Protein AF-A0A1G6K6M7-F1 (afdb_monomer_lite)

InterPro domains:
  IPR001753 Enoyl-CoA hydratase/isomerase-like domain [PF00378] (301-549)
  IPR014748 Enoyl-CoA hydratase, C-terminal [G3DSA:1.10.12.10] (493-550)
  IPR018376 Enoyl-CoA hydratase/isomerase, conserved site [PS00166] (391-411)
  IPR025870 Glyoxalase-like domain [PF13468] (7-121)
  IPR029045 ClpP/crotonase-like domain superfamily [SSF52096] (299-549)
  IPR029068 Glyoxalase/Bleomycin resistance protein/Dihydroxybiphenyl dioxygenase [G3DSA:3.10.180.10] (4-144)
  IPR029068 Glyoxalase/Bleomycin resistance protein/Dihydroxybiphenyl dioxygenase [SSF54593] (7-144)
  IPR037523 Vicinal oxygen chelate (VOC), core domain [PS51819] (6-145)

Organism: NCBI:txid530584

Secondary structure (DSSP, 8-state):
-----EEEEEEEE-S-HHHHHHHHHHHH--EEEEEEE-SS-EEEEEEEEEEETTEEEEEEEEEEE--SS--TTTTTT-HHHHHHHHH-SEEEEEEEE-S-HHHHHHHHHHTT---SEEE-S-TT-EEEEE---TTTSSEEEEEE-SS---HHHHHH-SS--GGG-TT-TT-SBS-TTHHHHTSPPPTT----EEEEEEEEES-HHHHHHHHHHTTPEEE---BTTB-EEEEEETTEEEEEEESSSEEEEEEEE-TTS--EEEE--SSPPPPS--TT---------PPPS--SEEEEP-SSTTEEEEEE--GGGTT-B-HHHHHHHHHHHHHHHH-TT--EEEEEEPPPTTS---SB--B-HHHHHHH----EETTTEETTTSSS--SS-EEEEE-SEEETHHHHHHHHSSEEEEETT-EEE-TTGGGT---TTTHHHHHHHHS-HHHHHHHHHH--EEEHHHHHHTTS-SEEE-TT-HHHHHHHHHHHHHTS-HHHHHHHHHHHHH--SS--HHHHHHHHHHHHHHHHSHHHHHHHHHHHHTS-------

Foldseek 3Di:
DDQFKFFAEWEKEAACQLVVQLVCCQAAVKAWQWWFADLQKTKTKIFFADQDPNDTFAAIYMYIYGDPDHDPVRPCPRPSNVCCVPPNIFTAETEMEGADPVQLVVLCVVLPFDWDDWDCPPQLKTWTWGCCDQFANHIYIYMYGPQDRDRSVRVPDPDDDNVPDSPCVRGPGGCPNVVVNPDDRDPPRFRKHWAAFEWETQDPVSVVSSVVSSVFDWDDDDDPPFDWIKTDTSRYIYIYTHDGHYTQFIFIDGPDDDGDAGDDRPPRDHDPGPPPPDPLDDDDDDPDPPPQKDWDDDPAWQEIEIERRDQVQLSAAFQVQLVVQLNVLSVLLPDLRHQEYEYAYDAHPVRAGAGYQYHSVVCCVVPVTRRADVPQGHSSQLNPHRLHAYEYLGGAEQEQNSLLNRLSHPAYEYEQNHKYAHLQVVVVGASPSCLLVRVVVQAPPVVSCCRRNVRDIDGLVVCCVSVSHVHYDHHPCSSVVRVVVSNVRSLAARLVNSLVVVLVVPDDPDDDPVSVVVSCVSCVCVCPDPQVVQVVVCVVVVHRGDHSND

pLDDT: mean 84.56, std 16.54, range [24.62, 98.88]

Sequence (550 aa):
MTERFEFDHLSIAVRRPLATARQLRAELGAEPLTGGILPQFRYLLMHVGDVSNGHVRGGRLELISTPEDPPEHTAASGFMHRFLAKHGERAHHLSFNVPDLRAARSALHEAGFHTIQEDLDFPGWQEVFLPPDQLHGMLIQIASTPAPIRTEALLGTRERDWSSLPNNRGATDPGWWEPLWNSPPPPHAETGYLGSIVVGTSDLARSDVLFTILRGVPEPVSFPGAVARKYVWPTGSIILVEGEPGVRGAVVTFPGTRTRAAWQIGDVPVADSPEDVTPHGASVPERPATPVFVRRADRVAGVAHVVIDRPEARNAINTEVARQLGAEFDRCDRDPAVRVIVLSGAPLPDGRGTFSAGLDLKAFAASGDIGEIPGRGFAGLAERPPVTPIIAAVEGFALAGGFEIALACDLIVAAADARFGLPEVTRGLVADGGSLLRLPERIPAAIAMELALTGTDVTAETLERLGIVNRVVPGGEAVEGAHELASAIARNAPLALTATKRILSRASRAVDGGAWAEQRAIAEPVWTSDDAREGASAFAERRDPEFRGE

Radius of gyration: 27.83 Å; chains: 1; bounding box: 78×60×76 Å

Structure (mmCIF, N/CA/C/O backbone):
data_AF-A0A1G6K6M7-F1
#
_entry.id   AF-A0A1G6K6M7-F1
#
loop_
_atom_site.group_PDB
_atom_site.id
_atom_site.type_symbol
_atom_site.label_atom_id
_atom_site.label_alt_id
_atom_site.label_comp_id
_atom_site.label_asym_id
_atom_site.label_entity_id
_atom_site.label_seq_id
_atom_site.pdbx_PDB_ins_code
_atom_site.Cartn_x
_atom_site.Cartn_y
_atom_site.Cartn_z
_atom_site.occupancy
_atom_site.B_iso_or_equiv
_atom_site.auth_seq_id
_atom_site.auth_comp_id
_atom_site.auth_asym_id
_atom_site.auth_atom_id
_atom_site.pdbx_PDB_model_num
ATOM 1 N N . MET A 1 1 ? 26.017 -0.423 -4.036 1.00 36.72 1 MET A N 1
ATOM 2 C CA . MET A 1 1 ? 25.950 -1.109 -5.345 1.00 36.72 1 MET A CA 1
ATOM 3 C C . MET A 1 1 ? 25.087 -2.325 -5.099 1.00 36.72 1 MET A C 1
ATOM 5 O O . MET A 1 1 ? 25.449 -3.111 -4.240 1.00 36.72 1 MET A O 1
ATOM 9 N N . THR A 1 2 ? 23.868 -2.350 -5.628 1.00 44.47 2 THR A N 1
ATOM 10 C CA . THR A 1 2 ? 22.799 -3.230 -5.136 1.00 44.47 2 THR A CA 1
ATOM 11 C C . THR A 1 2 ? 23.082 -4.695 -5.455 1.00 44.47 2 THR A C 1
ATOM 13 O O . THR A 1 2 ? 22.944 -5.140 -6.585 1.00 44.47 2 THR A O 1
ATOM 16 N N . GLU A 1 3 ? 23.467 -5.436 -4.418 1.00 58.03 3 GLU A N 1
ATOM 17 C CA . GLU A 1 3 ? 23.545 -6.897 -4.362 1.00 58.03 3 GLU A CA 1
ATOM 18 C C . GLU A 1 3 ? 22.128 -7.500 -4.410 1.00 58.03 3 GLU A C 1
ATOM 20 O O . GLU A 1 3 ? 21.593 -7.923 -3.385 1.00 58.03 3 GLU A O 1
ATOM 25 N N . ARG A 1 4 ? 21.436 -7.456 -5.555 1.00 76.00 4 ARG A N 1
ATOM 26 C CA . ARG A 1 4 ? 20.047 -7.944 -5.644 1.00 76.00 4 ARG A CA 1
ATOM 27 C C . ARG A 1 4 ? 19.805 -8.762 -6.907 1.00 76.00 4 ARG A C 1
ATOM 29 O O . ARG A 1 4 ? 20.400 -8.505 -7.944 1.00 76.00 4 ARG A O 1
ATOM 36 N N . PHE A 1 5 ? 18.951 -9.775 -6.770 1.00 90.44 5 PHE A N 1
ATOM 37 C CA . PHE A 1 5 ? 18.422 -10.552 -7.887 1.00 90.44 5 PHE A CA 1
ATOM 38 C C . PHE A 1 5 ? 17.332 -9.734 -8.574 1.00 90.44 5 PHE A C 1
ATOM 40 O O . PHE A 1 5 ? 16.448 -9.190 -7.910 1.00 90.44 5 PHE A O 1
ATOM 47 N N . GLU A 1 6 ? 17.376 -9.683 -9.894 1.00 90.38 6 GLU A N 1
ATOM 48 C CA . GLU A 1 6 ? 16.477 -8.885 -10.715 1.00 90.38 6 GLU A CA 1
ATOM 49 C C . GLU A 1 6 ? 15.907 -9.753 -11.831 1.00 90.38 6 GLU A C 1
ATOM 51 O O . GLU A 1 6 ? 16.641 -10.495 -12.483 1.00 90.38 6 GLU A O 1
ATOM 56 N N . PHE A 1 7 ? 14.603 -9.642 -12.082 1.00 93.00 7 PHE A N 1
ATOM 57 C CA . PHE A 1 7 ? 14.056 -10.062 -13.365 1.00 93.00 7 PHE A CA 1
ATOM 58 C C . PHE A 1 7 ? 14.417 -8.975 -14.372 1.00 93.00 7 PHE A C 1
ATOM 60 O O . PHE A 1 7 ? 13.941 -7.844 -14.262 1.00 93.00 7 PHE A O 1
ATOM 67 N N . ASP A 1 8 ? 15.327 -9.279 -15.293 1.00 91.12 8 ASP A N 1
ATOM 68 C CA . ASP A 1 8 ? 15.899 -8.262 -16.159 1.00 91.12 8 ASP A CA 1
ATOM 69 C C . ASP A 1 8 ? 14.922 -7.908 -17.285 1.00 91.12 8 ASP A C 1
ATOM 71 O O . ASP A 1 8 ? 14.452 -6.771 -17.360 1.00 91.12 8 ASP A O 1
ATOM 75 N N . HIS A 1 9 ? 14.560 -8.890 -18.114 1.00 93.12 9 HIS A N 1
ATOM 76 C CA . HIS A 1 9 ? 13.655 -8.703 -19.246 1.00 93.12 9 HIS A CA 1
ATOM 77 C C . HIS A 1 9 ? 13.076 -10.026 -19.772 1.00 93.12 9 HIS A C 1
ATOM 79 O O . HIS A 1 9 ? 13.569 -11.120 -19.485 1.00 93.12 9 HIS A O 1
ATOM 85 N N . LEU A 1 10 ? 12.035 -9.907 -20.601 1.00 94.69 10 LEU A N 1
ATOM 86 C CA . LEU A 1 10 ? 11.578 -10.960 -21.511 1.00 94.69 10 LEU A CA 1
ATOM 87 C C . LEU A 1 10 ? 12.126 -10.692 -22.917 1.00 94.69 10 LEU A C 1
ATOM 89 O O . LEU A 1 10 ? 11.848 -9.635 -23.485 1.00 94.69 10 LEU A O 1
ATOM 93 N N . SER A 1 11 ? 12.819 -11.662 -23.512 1.00 93.94 11 SER A N 1
ATOM 94 C CA . SER A 1 11 ? 13.272 -11.574 -24.903 1.00 93.94 11 SER A CA 1
ATOM 95 C C . SER A 1 11 ? 12.318 -12.269 -25.861 1.00 93.94 11 SER A C 1
ATOM 97 O O . SER A 1 11 ? 11.885 -13.404 -25.639 1.00 93.94 11 SER A O 1
ATOM 99 N N . ILE A 1 12 ? 12.040 -11.611 -26.979 1.00 92.88 12 ILE A N 1
ATOM 100 C CA . ILE A 1 12 ? 11.085 -12.017 -28.003 1.00 92.88 12 ILE A CA 1
ATOM 101 C C . ILE A 1 12 ? 11.814 -12.076 -29.341 1.00 92.88 12 ILE A C 1
ATOM 103 O O . ILE A 1 12 ? 12.360 -11.078 -29.814 1.00 92.88 12 ILE A O 1
ATOM 107 N N . ALA A 1 13 ? 11.814 -13.254 -29.960 1.00 91.44 13 ALA A N 1
ATOM 108 C CA . ALA A 1 13 ? 12.356 -13.430 -31.295 1.00 91.44 13 ALA A CA 1
ATOM 109 C C . ALA A 1 13 ? 11.385 -12.858 -32.331 1.00 91.44 13 ALA A C 1
ATOM 111 O O . ALA A 1 13 ? 10.225 -13.263 -32.383 1.00 91.44 13 ALA A O 1
ATOM 112 N N . VAL A 1 14 ? 11.871 -11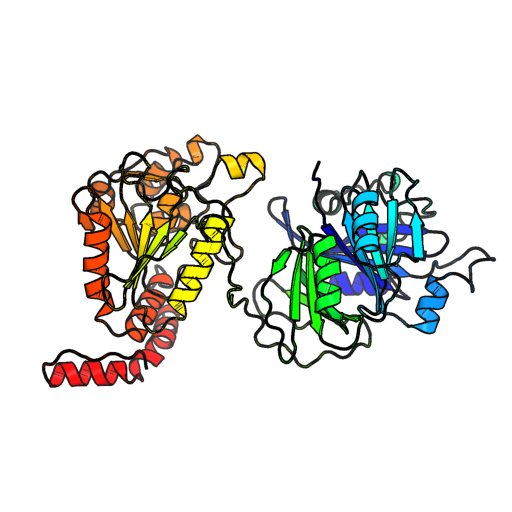.949 -33.172 1.00 90.75 14 VAL A N 1
ATOM 113 C CA . VAL A 1 14 ? 11.091 -11.258 -34.206 1.00 90.75 14 VAL A CA 1
ATOM 114 C C . VAL A 1 14 ? 11.863 -11.216 -35.523 1.00 90.75 14 VAL A C 1
ATOM 116 O O . VAL A 1 14 ? 13.092 -11.196 -35.539 1.00 90.75 14 VAL A O 1
ATOM 119 N N . ARG A 1 15 ? 11.171 -11.178 -36.663 1.00 85.94 15 ARG A N 1
ATOM 120 C CA . ARG A 1 15 ? 11.806 -11.033 -37.985 1.00 85.94 15 ARG A CA 1
ATOM 121 C C . ARG A 1 15 ? 12.081 -9.572 -38.317 1.00 85.94 15 ARG A C 1
ATOM 123 O O . ARG A 1 15 ? 13.042 -9.273 -39.020 1.00 85.94 15 ARG A O 1
ATOM 130 N N . ARG A 1 16 ? 11.224 -8.660 -37.846 1.00 84.94 16 ARG A N 1
ATOM 131 C CA . ARG A 1 16 ? 11.258 -7.228 -38.188 1.00 84.94 16 ARG A CA 1
ATOM 132 C C . ARG A 1 16 ? 11.335 -6.354 -36.932 1.00 84.94 16 ARG A C 1
ATOM 134 O O . ARG A 1 16 ? 10.368 -5.662 -36.617 1.00 84.94 16 ARG A O 1
ATOM 141 N N . PRO A 1 17 ? 12.482 -6.317 -36.235 1.00 88.44 17 PRO A N 1
ATOM 142 C CA . PRO A 1 17 ? 12.569 -5.696 -34.917 1.00 88.44 17 PRO A CA 1
ATOM 143 C C . PRO A 1 17 ? 12.239 -4.196 -34.912 1.00 88.44 17 PRO A C 1
ATOM 145 O O . PRO A 1 17 ? 11.557 -3.753 -34.001 1.00 88.44 17 PRO A O 1
ATOM 148 N N . LEU A 1 18 ? 12.607 -3.408 -35.937 1.00 88.19 18 LEU A N 1
ATOM 149 C CA . LEU A 1 18 ? 12.207 -1.987 -35.992 1.00 88.19 18 LEU A CA 1
ATOM 150 C C . LEU A 1 18 ? 10.705 -1.794 -36.208 1.00 88.19 18 LEU A C 1
ATOM 152 O O . LEU A 1 18 ? 10.143 -0.810 -35.735 1.00 88.19 18 LEU A O 1
ATOM 156 N N . ALA A 1 19 ? 10.057 -2.686 -36.961 1.00 85.06 19 ALA A N 1
ATOM 157 C CA . ALA A 1 19 ? 8.617 -2.602 -37.178 1.00 85.06 19 ALA A CA 1
ATOM 158 C C . ALA A 1 19 ? 7.871 -2.937 -35.882 1.00 85.06 19 ALA A C 1
ATOM 160 O O . ALA A 1 19 ? 7.029 -2.151 -35.454 1.00 85.06 19 ALA A O 1
ATOM 161 N N . THR A 1 20 ? 8.259 -4.030 -35.216 1.00 88.00 20 THR A N 1
ATOM 162 C CA . THR A 1 20 ? 7.724 -4.412 -33.903 1.00 88.00 20 THR A CA 1
ATOM 163 C C . THR A 1 20 ? 7.984 -3.332 -32.857 1.00 88.00 20 THR A C 1
ATOM 165 O O . THR A 1 20 ? 7.081 -2.970 -32.113 1.00 88.00 20 THR A O 1
ATOM 168 N N . ALA A 1 21 ? 9.183 -2.747 -32.835 1.00 89.19 21 ALA A N 1
ATOM 169 C CA . ALA A 1 21 ? 9.503 -1.665 -31.917 1.00 89.19 21 ALA A CA 1
ATOM 170 C C . ALA A 1 21 ? 8.581 -0.461 -32.133 1.00 89.19 21 ALA A C 1
ATOM 172 O O . ALA A 1 21 ? 7.978 0.011 -31.179 1.00 89.19 21 ALA A O 1
ATOM 173 N N . ARG A 1 22 ? 8.391 0.003 -33.378 1.00 86.94 22 ARG A N 1
ATOM 174 C CA . ARG A 1 22 ? 7.451 1.101 -33.685 1.00 86.94 22 ARG A CA 1
ATOM 175 C C . ARG A 1 22 ? 6.024 0.793 -33.233 1.00 86.94 22 ARG A C 1
ATOM 177 O O . ARG A 1 22 ? 5.359 1.694 -32.732 1.00 86.94 22 ARG A O 1
ATOM 184 N N . GLN A 1 23 ? 5.580 -0.452 -33.388 1.00 84.88 23 GLN A N 1
ATOM 185 C CA . GLN A 1 23 ? 4.277 -0.893 -32.898 1.00 84.88 23 GLN A CA 1
ATOM 186 C C . GLN A 1 23 ? 4.195 -0.798 -31.368 1.00 84.88 23 GLN A C 1
ATOM 188 O O . GLN A 1 23 ? 3.272 -0.176 -30.858 1.00 84.88 23 GLN A O 1
ATOM 193 N N . LEU A 1 24 ? 5.199 -1.299 -30.642 1.00 86.44 24 LEU A N 1
ATOM 194 C CA . LEU A 1 24 ? 5.278 -1.186 -29.180 1.00 86.44 24 LEU A CA 1
ATOM 195 C C . LEU A 1 24 ? 5.276 0.273 -28.698 1.00 86.44 24 LEU A C 1
ATOM 197 O O . LEU A 1 24 ? 4.625 0.593 -27.706 1.00 86.44 24 LEU A O 1
ATOM 201 N N . ARG A 1 25 ? 5.958 1.180 -29.412 1.00 86.88 25 ARG A N 1
ATOM 202 C CA . ARG A 1 25 ? 5.910 2.623 -29.111 1.00 86.88 25 ARG A CA 1
ATOM 203 C C . ARG A 1 25 ? 4.509 3.197 -29.300 1.00 86.88 25 ARG A C 1
ATOM 205 O O . ARG A 1 25 ? 4.076 4.024 -28.508 1.00 86.88 25 ARG A O 1
ATOM 212 N N . ALA A 1 26 ? 3.814 2.775 -30.353 1.00 81.31 26 ALA A N 1
ATOM 213 C CA . ALA A 1 26 ? 2.483 3.271 -30.678 1.00 81.31 26 ALA A CA 1
ATOM 214 C C . ALA A 1 26 ? 1.392 2.738 -29.746 1.00 81.31 26 ALA A C 1
ATOM 216 O O . ALA A 1 26 ? 0.485 3.483 -29.389 1.00 81.31 26 ALA A O 1
ATOM 217 N N . GLU A 1 27 ? 1.476 1.464 -29.368 1.00 80.88 27 GLU A N 1
ATOM 218 C CA . GLU A 1 27 ? 0.454 0.790 -28.567 1.00 80.88 27 GLU A CA 1
ATOM 219 C C . GLU A 1 27 ? 0.664 0.973 -27.066 1.00 80.88 27 GLU A C 1
ATOM 221 O O . GLU A 1 27 ? -0.316 1.095 -26.335 1.00 80.88 27 GLU A O 1
ATOM 226 N N . LEU A 1 28 ? 1.920 0.953 -26.607 1.00 83.25 28 LEU A N 1
ATOM 227 C CA . LEU A 1 28 ? 2.258 0.878 -25.183 1.00 83.25 28 LEU A CA 1
ATOM 228 C C . LEU A 1 28 ? 3.116 2.055 -24.696 1.00 83.25 28 LEU A C 1
ATOM 230 O O . LEU A 1 28 ? 3.489 2.083 -23.527 1.00 83.25 28 LEU A O 1
ATOM 234 N N . GLY A 1 29 ? 3.493 2.991 -25.571 1.00 84.94 29 GLY A N 1
ATOM 235 C CA . GLY A 1 29 ? 4.428 4.062 -25.213 1.00 84.94 29 GLY A CA 1
ATOM 236 C C . GLY A 1 29 ? 5.834 3.551 -24.879 1.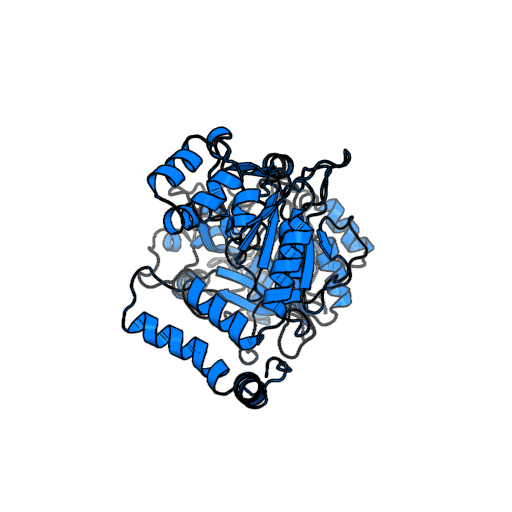00 84.94 29 GLY A C 1
ATOM 237 O O . GLY A 1 29 ? 6.521 4.146 -24.056 1.00 84.94 29 GLY A O 1
ATOM 238 N N . ALA A 1 30 ? 6.254 2.428 -25.474 1.00 88.75 30 ALA A N 1
ATOM 239 C CA . ALA A 1 30 ? 7.571 1.853 -25.227 1.00 88.75 30 ALA A CA 1
ATOM 240 C C . ALA A 1 30 ? 8.714 2.802 -25.641 1.00 88.75 30 ALA A C 1
ATOM 242 O O . ALA A 1 30 ? 8.622 3.499 -26.650 1.00 88.75 30 ALA A O 1
ATOM 243 N N . GLU A 1 31 ? 9.839 2.758 -24.932 1.00 89.88 31 GLU A N 1
ATOM 244 C CA . GLU A 1 31 ? 11.022 3.574 -25.221 1.00 89.88 31 GLU A CA 1
ATOM 245 C C . GLU A 1 31 ? 12.283 2.699 -25.333 1.00 89.88 31 GLU A C 1
ATOM 247 O O . GLU A 1 31 ? 12.508 1.824 -24.492 1.00 89.88 31 GLU A O 1
ATOM 252 N N . PRO A 1 32 ? 13.119 2.864 -26.375 1.00 90.56 32 PRO A N 1
ATOM 253 C CA . PRO A 1 32 ? 14.297 2.024 -26.555 1.00 90.56 32 PRO A CA 1
ATOM 254 C C . PRO A 1 32 ? 15.399 2.386 -25.547 1.00 90.56 32 PRO A C 1
ATOM 256 O O . PRO A 1 32 ? 15.650 3.557 -25.269 1.00 90.56 32 PRO A O 1
ATOM 259 N N . LEU A 1 33 ? 16.111 1.387 -25.022 1.00 88.88 33 LEU A N 1
ATOM 260 C CA . LEU A 1 33 ? 17.173 1.536 -24.014 1.00 88.88 33 LEU A CA 1
ATOM 261 C C . LEU A 1 33 ? 18.571 1.284 -24.587 1.00 88.88 33 LEU A C 1
ATOM 263 O O . LEU A 1 33 ? 19.480 2.095 -24.421 1.00 88.88 33 LEU A O 1
ATOM 267 N N . THR A 1 34 ? 18.761 0.156 -25.258 1.00 88.88 34 THR A N 1
ATOM 268 C CA . THR A 1 34 ? 20.054 -0.242 -25.823 1.00 88.88 34 THR A CA 1
ATOM 269 C C . THR A 1 34 ? 19.839 -1.303 -26.887 1.00 88.88 34 THR A C 1
ATOM 271 O O . THR A 1 34 ? 18.826 -1.994 -26.874 1.00 88.88 34 THR A O 1
ATOM 274 N N . GLY A 1 35 ? 20.795 -1.477 -27.784 1.00 89.31 35 GLY A N 1
ATOM 275 C CA . GLY A 1 35 ? 20.763 -2.538 -28.774 1.00 89.31 35 GLY A CA 1
ATOM 276 C C . GLY A 1 35 ? 22.111 -2.693 -29.451 1.00 89.31 35 GLY A C 1
ATOM 277 O O . GLY A 1 35 ? 22.989 -1.847 -29.304 1.00 89.31 35 GLY A O 1
ATOM 278 N N . GLY A 1 36 ? 22.260 -3.765 -30.216 1.00 88.31 36 GLY A N 1
ATOM 279 C CA . GLY A 1 36 ? 23.466 -3.986 -31.001 1.00 88.31 36 GLY A CA 1
ATOM 280 C C . GLY A 1 36 ? 23.352 -5.150 -31.971 1.00 88.31 36 GLY A C 1
ATOM 281 O O . GLY A 1 36 ? 22.471 -6.001 -31.835 1.00 88.31 36 GLY A O 1
ATOM 282 N N . ILE A 1 37 ? 24.242 -5.174 -32.963 1.00 87.50 37 ILE A N 1
ATOM 283 C CA . ILE A 1 37 ? 24.395 -6.285 -33.910 1.00 87.50 37 ILE A CA 1
ATOM 284 C C . ILE A 1 37 ? 25.582 -7.154 -33.500 1.00 87.50 37 ILE A C 1
ATOM 286 O O . ILE A 1 37 ? 26.738 -6.753 -33.645 1.00 87.50 37 ILE A O 1
ATOM 290 N N . LEU A 1 38 ? 25.299 -8.366 -33.034 1.00 82.56 38 LEU A N 1
ATOM 291 C CA . LEU A 1 38 ? 26.282 -9.407 -32.747 1.00 82.56 38 LEU A CA 1
ATOM 292 C C . LEU A 1 38 ? 26.406 -10.374 -33.938 1.00 82.56 38 LEU A C 1
ATOM 294 O O . LEU A 1 38 ? 25.502 -10.452 -34.773 1.00 82.56 38 LEU A O 1
ATOM 298 N N . PRO A 1 39 ? 27.485 -11.180 -34.017 1.00 77.44 39 PRO A N 1
ATOM 299 C CA . PRO A 1 39 ? 27.697 -12.089 -35.148 1.00 77.44 39 PRO A CA 1
ATOM 300 C C . PRO A 1 39 ? 26.554 -13.084 -35.411 1.00 77.44 39 PRO A C 1
ATOM 302 O O . PRO A 1 39 ? 26.394 -13.549 -36.538 1.00 77.44 39 PRO A O 1
ATOM 305 N N . GLN A 1 40 ? 25.779 -13.444 -34.379 1.00 77.62 40 GLN A N 1
ATOM 306 C CA . GLN A 1 40 ? 24.722 -14.461 -34.475 1.00 77.62 40 GLN A CA 1
ATOM 307 C C . GLN A 1 40 ? 23.294 -13.902 -34.388 1.00 77.62 40 GLN A C 1
ATOM 309 O O . GLN A 1 40 ? 22.350 -14.591 -34.781 1.00 77.62 40 GLN A O 1
ATOM 314 N N . PHE A 1 41 ? 23.121 -12.686 -33.873 1.00 87.19 41 PHE A N 1
ATOM 315 C CA . PHE A 1 41 ? 21.825 -12.037 -33.680 1.00 87.19 41 PHE A CA 1
ATOM 316 C C . PHE A 1 41 ? 22.008 -10.532 -33.509 1.00 87.19 41 PHE A C 1
ATOM 318 O O . PHE A 1 41 ? 23.079 -10.069 -33.139 1.00 87.19 41 PHE A O 1
ATOM 325 N N . ARG A 1 42 ? 20.947 -9.763 -33.720 1.00 89.25 42 ARG A N 1
ATOM 326 C CA . ARG A 1 42 ? 20.865 -8.386 -33.225 1.00 89.25 42 ARG A CA 1
ATOM 327 C C . ARG A 1 42 ? 19.757 -8.278 -32.197 1.00 89.25 42 ARG A C 1
ATOM 329 O O . ARG A 1 42 ? 18.765 -9.004 -32.300 1.00 89.25 42 ARG A O 1
ATOM 336 N N . TYR A 1 43 ? 19.925 -7.374 -31.246 1.00 91.62 43 TYR A N 1
ATOM 337 C CA . TYR A 1 43 ? 18.976 -7.164 -30.163 1.00 91.62 43 TYR A CA 1
ATOM 338 C C . TYR A 1 43 ? 18.645 -5.678 -29.988 1.00 91.62 43 TYR A C 1
ATOM 340 O O . TYR A 1 43 ? 19.459 -4.809 -30.318 1.00 91.62 43 TYR A O 1
ATOM 348 N N . LEU A 1 44 ? 17.439 -5.398 -29.497 1.00 92.62 44 LEU A N 1
ATOM 349 C CA . LEU A 1 44 ? 16.967 -4.078 -29.083 1.00 92.62 44 LEU A CA 1
ATOM 350 C C . LEU A 1 44 ? 16.157 -4.227 -27.798 1.00 92.62 44 LEU A C 1
ATOM 352 O O . LEU A 1 44 ? 15.048 -4.756 -27.814 1.00 92.62 44 LEU A O 1
ATOM 356 N N . LEU A 1 45 ? 16.703 -3.736 -26.696 1.00 93.00 45 LEU A N 1
ATOM 357 C CA . LEU A 1 45 ? 16.031 -3.660 -25.412 1.00 93.00 45 LEU A CA 1
ATOM 358 C C . LEU A 1 45 ? 15.183 -2.391 -25.340 1.00 93.00 45 LEU A C 1
ATOM 360 O O . LEU A 1 45 ? 15.659 -1.293 -25.635 1.00 93.00 45 LEU A O 1
ATOM 364 N N . MET A 1 46 ? 13.940 -2.541 -24.911 1.00 92.44 46 MET A N 1
ATOM 365 C CA . MET A 1 46 ? 12.963 -1.473 -24.748 1.00 92.44 46 MET A CA 1
ATOM 366 C C . MET A 1 46 ? 12.358 -1.517 -23.348 1.00 92.44 46 MET A C 1
ATOM 368 O O . MET A 1 46 ? 12.234 -2.583 -22.747 1.00 92.44 46 MET A O 1
ATOM 372 N N . HIS A 1 47 ? 11.956 -0.359 -22.844 1.00 92.00 47 HIS A N 1
ATOM 373 C CA . HIS A 1 47 ? 11.187 -0.211 -21.619 1.00 92.00 47 HIS A CA 1
ATOM 374 C C . HIS A 1 47 ? 9.727 0.098 -21.945 1.00 92.00 47 HIS A C 1
ATOM 376 O O . HIS A 1 47 ? 9.460 0.892 -22.842 1.00 92.00 47 HIS A O 1
ATOM 382 N N . VAL A 1 48 ? 8.796 -0.510 -21.215 1.00 90.06 48 VAL A N 1
ATOM 383 C CA . VAL A 1 48 ? 7.360 -0.212 -21.279 1.00 90.06 48 VAL A CA 1
ATOM 384 C C . VAL A 1 48 ? 6.917 0.227 -19.889 1.00 90.06 48 VAL A C 1
ATOM 386 O O . VAL A 1 48 ? 6.807 -0.608 -18.983 1.00 90.06 48 VAL A O 1
ATOM 389 N N . GLY A 1 49 ? 6.711 1.530 -19.726 1.00 87.56 49 GLY A N 1
ATOM 390 C CA . GLY A 1 49 ? 6.429 2.153 -18.441 1.00 87.56 49 GLY A CA 1
ATOM 391 C C . GLY A 1 49 ? 6.942 3.590 -18.362 1.00 87.56 49 GLY A C 1
ATOM 392 O O . GLY A 1 49 ? 7.190 4.219 -19.392 1.00 87.56 49 GLY A O 1
ATOM 393 N N . ASP A 1 50 ? 7.093 4.110 -17.144 1.00 79.06 50 ASP A N 1
ATOM 394 C CA . ASP A 1 50 ? 7.533 5.484 -16.899 1.00 79.06 50 ASP A CA 1
ATOM 395 C C . ASP A 1 50 ? 8.687 5.588 -15.896 1.00 79.06 50 ASP A C 1
ATOM 397 O O . ASP A 1 50 ? 9.033 4.646 -15.179 1.00 79.06 50 ASP A O 1
ATOM 401 N N . VAL A 1 51 ? 9.288 6.779 -15.865 1.00 69.38 51 VAL A N 1
ATOM 402 C CA . VAL A 1 51 ? 10.199 7.203 -14.802 1.00 69.38 51 VAL A CA 1
ATOM 403 C C . VAL A 1 51 ? 9.531 8.352 -14.067 1.00 69.38 51 VAL A C 1
ATOM 405 O O . VAL A 1 51 ? 9.468 9.472 -14.576 1.00 69.38 51 VAL A O 1
ATOM 408 N N . SER A 1 52 ? 9.034 8.084 -12.867 1.00 61.34 52 SER A N 1
ATOM 409 C CA . SER A 1 52 ? 8.366 9.068 -12.016 1.00 61.34 52 SER A CA 1
ATOM 410 C C . SER A 1 52 ? 9.120 9.199 -10.693 1.00 61.34 52 SER A C 1
ATOM 412 O O . SER A 1 52 ? 9.453 8.211 -10.045 1.00 61.34 52 SER A O 1
ATOM 414 N N . ASN A 1 53 ? 9.461 10.433 -10.302 1.00 54.38 53 ASN A N 1
ATOM 415 C CA . ASN A 1 53 ? 10.181 10.735 -9.054 1.00 54.38 53 ASN A CA 1
ATOM 416 C C . ASN A 1 53 ? 11.456 9.888 -8.836 1.00 54.38 53 ASN A C 1
ATOM 418 O O . ASN A 1 53 ? 11.733 9.435 -7.727 1.00 54.38 53 ASN A O 1
ATOM 422 N N . GLY A 1 54 ? 12.220 9.637 -9.906 1.00 54.66 54 GLY A N 1
ATOM 423 C CA . GLY A 1 54 ? 13.461 8.854 -9.852 1.00 54.66 54 GLY A CA 1
ATOM 424 C C . GLY A 1 54 ? 13.279 7.335 -9.744 1.00 54.66 54 GLY A C 1
ATOM 425 O O . GLY A 1 54 ? 14.278 6.641 -9.586 1.00 54.66 54 GLY A O 1
ATOM 426 N N . HIS A 1 55 ? 12.049 6.824 -9.849 1.00 63.31 55 HIS A N 1
ATOM 427 C CA . HIS A 1 55 ? 11.740 5.394 -9.842 1.00 63.31 55 HIS A CA 1
ATOM 428 C C . HIS A 1 55 ? 11.249 4.946 -11.220 1.00 63.31 55 HIS A C 1
ATOM 430 O O . HIS A 1 55 ? 10.331 5.551 -11.778 1.00 63.31 55 HIS A O 1
ATOM 436 N N . VAL A 1 56 ? 11.829 3.872 -11.755 1.00 74.44 56 VAL A N 1
ATOM 437 C CA . VAL A 1 56 ? 11.306 3.194 -12.948 1.00 74.44 56 VAL A CA 1
ATOM 438 C C . VAL A 1 56 ? 10.124 2.309 -12.570 1.00 74.44 56 VAL A C 1
ATOM 440 O O . VAL A 1 56 ? 10.246 1.407 -11.741 1.00 74.44 56 VAL A O 1
ATOM 443 N N . ARG A 1 57 ? 8.978 2.541 -13.210 1.00 80.12 57 ARG A N 1
ATOM 444 C CA . ARG A 1 57 ? 7.796 1.676 -13.139 1.00 80.12 57 ARG A CA 1
ATOM 445 C C . ARG A 1 57 ? 7.570 1.021 -14.487 1.00 80.12 57 ARG A C 1
ATOM 447 O O . ARG A 1 57 ? 7.588 1.702 -15.499 1.00 80.12 57 ARG A O 1
ATOM 454 N N . GLY A 1 58 ? 7.280 -0.277 -14.495 1.00 86.12 58 GLY A N 1
ATOM 455 C CA . GLY A 1 58 ? 7.043 -1.052 -15.713 1.00 86.12 58 GLY A CA 1
ATOM 456 C C . GLY A 1 58 ? 8.047 -2.188 -15.859 1.00 86.12 58 GLY A C 1
ATOM 457 O O . GLY A 1 58 ? 8.562 -2.698 -14.867 1.00 86.12 58 GLY A O 1
ATOM 458 N N . GLY A 1 59 ? 8.347 -2.572 -17.097 1.00 89.44 59 GLY A N 1
ATOM 459 C CA . GLY A 1 59 ? 9.232 -3.701 -17.378 1.00 89.44 59 GLY A CA 1
ATOM 460 C C . GLY A 1 59 ? 10.021 -3.530 -18.669 1.00 89.44 59 GLY A C 1
ATOM 461 O O . GLY A 1 59 ? 9.858 -2.547 -19.396 1.00 89.44 59 GLY A O 1
ATOM 462 N N . ARG A 1 60 ? 10.909 -4.485 -18.948 1.00 92.62 60 ARG A N 1
ATOM 463 C CA . ARG A 1 60 ? 11.759 -4.476 -20.142 1.00 92.62 60 ARG A CA 1
ATOM 464 C C . ARG A 1 60 ? 11.421 -5.634 -21.075 1.00 92.62 60 ARG A C 1
ATOM 466 O O . ARG A 1 60 ? 11.217 -6.767 -20.636 1.00 92.62 60 ARG A O 1
ATOM 473 N N . LEU A 1 61 ? 11.398 -5.329 -22.368 1.00 93.44 61 LEU A N 1
ATOM 474 C CA . LEU A 1 61 ? 11.262 -6.290 -23.459 1.00 93.44 61 LEU A CA 1
ATOM 475 C C . LEU A 1 61 ? 12.501 -6.204 -24.341 1.00 93.44 61 LEU A C 1
ATOM 477 O O . LEU A 1 61 ? 12.901 -5.112 -24.736 1.00 93.44 61 LEU A O 1
ATOM 481 N N . GLU A 1 62 ? 13.089 -7.340 -24.685 1.00 94.38 62 GLU A N 1
ATOM 482 C CA . GLU A 1 62 ? 14.174 -7.409 -25.659 1.00 94.38 62 GLU A CA 1
ATOM 483 C C . GLU A 1 62 ? 13.655 -7.989 -26.973 1.00 94.38 62 GLU A C 1
ATOM 485 O O . GLU A 1 62 ? 13.096 -9.079 -27.016 1.00 94.38 62 GLU A O 1
ATOM 490 N N . LEU A 1 63 ? 13.849 -7.273 -28.074 1.00 94.25 63 LEU A N 1
ATOM 491 C CA . LEU A 1 63 ? 13.581 -7.779 -29.412 1.00 94.25 63 LEU A CA 1
ATOM 492 C C . LEU A 1 63 ? 14.860 -8.390 -29.963 1.00 94.25 63 LEU A C 1
ATOM 494 O O . LEU A 1 63 ? 15.817 -7.661 -30.210 1.00 94.25 63 LEU A O 1
ATOM 498 N N . ILE A 1 64 ? 14.869 -9.699 -30.201 1.00 92.81 64 ILE A N 1
ATOM 499 C CA . ILE A 1 64 ? 16.008 -10.416 -30.780 1.00 92.81 64 ILE A CA 1
ATOM 500 C C . ILE A 1 64 ? 15.677 -10.878 -32.202 1.00 92.81 64 ILE A C 1
ATOM 502 O O . ILE A 1 64 ? 14.571 -11.329 -32.487 1.00 92.81 64 ILE A O 1
ATOM 506 N N . SER A 1 65 ? 16.610 -10.736 -33.139 1.00 90.88 65 SER A N 1
ATOM 507 C CA . SER A 1 65 ? 16.384 -11.100 -34.544 1.00 90.88 65 SER A CA 1
ATOM 508 C C . SER A 1 65 ? 17.669 -11.534 -35.239 1.00 90.88 65 SER A C 1
ATOM 510 O O . SER A 1 65 ? 18.770 -11.374 -34.708 1.00 90.88 65 SER A O 1
ATOM 512 N N . THR A 1 66 ? 17.546 -12.080 -36.447 1.00 87.81 66 THR A N 1
ATOM 513 C CA . THR A 1 66 ? 18.706 -12.307 -37.315 1.00 87.81 66 THR A CA 1
ATOM 514 C C . THR A 1 66 ? 19.327 -10.977 -37.763 1.00 87.81 66 THR A C 1
ATOM 516 O O . THR A 1 66 ? 18.580 -10.029 -38.028 1.00 87.81 66 THR A O 1
ATOM 519 N N . PRO A 1 67 ? 20.663 -10.892 -37.903 1.00 80.94 67 PRO A N 1
ATOM 520 C CA . PRO A 1 67 ? 21.311 -9.769 -38.585 1.00 80.94 67 PRO A CA 1
ATOM 521 C C . PRO A 1 67 ? 20.827 -9.657 -40.044 1.00 80.94 67 PRO A C 1
ATOM 523 O O . PRO A 1 67 ? 20.418 -10.665 -40.621 1.00 80.94 67 PRO A O 1
ATOM 526 N N . GLU A 1 68 ? 20.855 -8.456 -40.633 1.00 67.00 68 GLU A N 1
ATOM 527 C CA . GLU A 1 68 ? 20.453 -8.235 -42.040 1.00 67.00 68 GLU A CA 1
ATOM 528 C C . GLU A 1 68 ? 21.470 -8.816 -43.033 1.00 67.00 68 GLU A C 1
ATOM 530 O O . GLU A 1 68 ? 21.060 -9.505 -43.963 1.00 67.00 68 GLU A O 1
ATOM 535 N N . ASP A 1 69 ? 22.769 -8.650 -42.751 1.00 61.38 69 ASP A N 1
ATOM 536 C CA . ASP A 1 69 ? 23.894 -9.198 -43.522 1.00 61.38 69 ASP A CA 1
ATOM 537 C C . ASP A 1 69 ? 24.793 -10.073 -42.624 1.00 61.38 69 ASP A C 1
ATOM 539 O O . ASP A 1 69 ? 25.854 -9.644 -42.160 1.00 61.38 69 ASP A O 1
ATOM 543 N N . PRO A 1 70 ? 24.371 -11.302 -42.284 1.00 57.03 70 PRO A N 1
ATOM 544 C CA . PRO A 1 70 ? 25.224 -12.230 -41.550 1.00 57.03 70 PRO A CA 1
ATOM 545 C C . PRO A 1 70 ? 26.482 -12.565 -42.383 1.00 57.03 70 PRO A C 1
ATOM 547 O O . PRO A 1 70 ? 26.355 -12.768 -43.592 1.00 57.03 70 PRO A O 1
ATOM 550 N N . PRO A 1 71 ? 27.687 -12.663 -41.777 1.00 56.06 71 PRO A N 1
ATOM 551 C CA . PRO A 1 71 ? 28.893 -13.138 -42.463 1.00 56.06 71 PRO A CA 1
ATOM 552 C C . PRO A 1 71 ? 28.612 -14.381 -43.327 1.00 56.06 71 PRO A C 1
ATOM 554 O O . PRO A 1 71 ? 27.829 -15.236 -42.917 1.00 56.06 71 PRO A O 1
ATOM 557 N N . GLU A 1 72 ? 29.256 -14.535 -44.492 1.00 51.59 72 GLU A N 1
ATOM 558 C CA . GLU A 1 72 ? 28.939 -15.601 -45.475 1.00 51.59 72 GLU A CA 1
ATOM 559 C C . GLU A 1 72 ? 28.891 -17.032 -44.886 1.00 51.59 72 GLU A C 1
ATOM 561 O O . GLU A 1 72 ? 28.236 -17.914 -45.438 1.00 51.59 72 GLU A O 1
ATOM 566 N N . HIS A 1 73 ? 29.542 -17.286 -43.745 1.00 51.22 73 HIS A N 1
ATOM 567 C CA . HIS A 1 73 ? 29.531 -18.579 -43.047 1.00 51.22 73 HIS A CA 1
ATOM 568 C C . HIS A 1 73 ? 28.439 -18.741 -41.965 1.00 51.22 73 HIS A C 1
ATOM 570 O O . HIS A 1 73 ? 28.278 -19.840 -41.429 1.00 51.22 73 HIS A O 1
ATOM 576 N N . THR A 1 74 ? 27.659 -17.699 -41.653 1.00 52.16 74 THR A N 1
ATOM 577 C CA . THR A 1 74 ? 26.591 -17.700 -40.629 1.00 52.16 74 THR A CA 1
ATOM 578 C C . THR A 1 74 ? 25.179 -17.464 -41.187 1.00 52.16 74 THR A C 1
ATOM 580 O O . THR A 1 74 ? 24.198 -17.664 -40.465 1.00 52.16 74 THR A O 1
ATOM 583 N N . ALA A 1 75 ? 25.042 -17.128 -42.476 1.00 51.38 75 ALA A N 1
ATOM 584 C CA . ALA A 1 75 ? 23.789 -16.670 -43.089 1.00 51.38 75 ALA A CA 1
ATOM 585 C C . ALA A 1 75 ? 22.605 -17.655 -43.065 1.00 51.38 75 ALA A C 1
ATOM 587 O O . ALA A 1 75 ? 21.457 -17.233 -42.939 1.00 51.38 75 ALA A O 1
ATOM 588 N N . ALA A 1 76 ? 22.875 -18.962 -43.112 1.00 50.22 76 ALA A N 1
ATOM 589 C CA . ALA A 1 76 ? 21.862 -20.023 -43.015 1.00 50.22 76 ALA A CA 1
ATOM 590 C C . ALA A 1 76 ? 22.037 -20.919 -41.767 1.00 50.22 76 ALA A C 1
ATOM 592 O O . ALA A 1 76 ? 21.292 -21.877 -41.561 1.00 50.22 76 ALA A O 1
ATOM 593 N N . SER A 1 77 ? 23.034 -20.624 -40.924 1.00 54.75 77 SER A N 1
ATOM 594 C CA . SER A 1 77 ? 23.500 -21.482 -39.825 1.00 54.75 77 SER A CA 1
ATOM 595 C C . SER A 1 77 ? 23.541 -20.778 -38.457 1.00 54.75 77 SER A C 1
ATOM 597 O O . SER A 1 77 ? 23.931 -21.395 -37.465 1.00 54.75 77 SER A O 1
ATOM 599 N N . GLY A 1 78 ? 23.113 -19.518 -38.351 1.00 69.81 78 GLY A N 1
ATOM 600 C CA . GLY A 1 78 ? 22.941 -18.841 -37.062 1.00 69.81 78 GLY A CA 1
ATOM 601 C C . GLY A 1 78 ? 21.811 -19.464 -36.234 1.00 69.81 78 GLY A C 1
ATOM 602 O O . GLY A 1 78 ? 20.770 -19.848 -36.779 1.00 69.81 78 GLY A O 1
ATOM 603 N N . PHE A 1 79 ? 21.987 -19.576 -34.912 1.00 82.69 79 PHE A N 1
ATOM 604 C CA . PHE A 1 79 ? 20.957 -20.178 -34.054 1.00 82.69 79 PHE A CA 1
ATOM 605 C C . PHE A 1 79 ? 19.633 -19.411 -34.132 1.00 82.69 79 PHE A C 1
ATOM 607 O O . PHE A 1 79 ? 18.586 -20.044 -34.215 1.00 82.69 79 PHE A O 1
ATOM 614 N N . MET A 1 80 ? 19.682 -18.076 -34.195 1.00 87.81 80 MET A N 1
ATOM 615 C CA . MET A 1 80 ? 18.490 -17.233 -34.268 1.00 87.81 80 MET A CA 1
ATOM 616 C C . MET A 1 80 ? 17.732 -17.423 -35.587 1.00 87.81 80 MET A C 1
ATOM 618 O O . MET A 1 80 ? 16.506 -17.496 -35.593 1.00 87.81 80 MET A O 1
ATOM 622 N N . HIS A 1 81 ? 18.448 -17.606 -36.702 1.00 84.25 81 HIS A N 1
ATOM 623 C CA . HIS A 1 81 ? 17.826 -17.939 -37.985 1.00 84.25 81 HIS A CA 1
ATOM 624 C C . HIS A 1 81 ? 17.089 -19.280 -37.906 1.00 84.25 81 HIS A C 1
ATOM 626 O O . HIS A 1 81 ? 15.913 -19.365 -38.257 1.00 84.25 81 HIS A O 1
ATOM 632 N N . ARG A 1 82 ? 17.752 -20.320 -37.379 1.00 85.00 82 ARG A N 1
ATOM 633 C CA . ARG A 1 82 ? 17.120 -21.633 -37.170 1.00 85.00 82 ARG A CA 1
ATOM 634 C C . ARG A 1 82 ? 15.939 -21.558 -36.208 1.00 85.00 82 ARG A C 1
ATOM 636 O O . ARG A 1 82 ? 14.941 -22.235 -36.438 1.00 85.00 82 ARG A O 1
ATOM 643 N N . PHE A 1 83 ? 16.047 -20.754 -35.153 1.00 88.06 83 PHE A N 1
ATOM 644 C CA . PHE A 1 83 ? 14.975 -20.549 -34.188 1.00 88.06 83 PHE A CA 1
ATOM 645 C C . PHE A 1 83 ? 13.746 -19.948 -34.872 1.00 88.06 83 PHE A C 1
ATOM 647 O O . PHE A 1 83 ? 12.690 -20.569 -34.849 1.00 88.06 83 PHE A O 1
ATOM 654 N N . LEU A 1 84 ? 13.893 -18.811 -35.561 1.00 86.50 84 LEU A N 1
ATOM 655 C CA . LEU A 1 84 ? 12.794 -18.146 -36.271 1.00 86.50 84 LEU A CA 1
ATOM 656 C C . LEU A 1 84 ? 12.207 -19.012 -37.396 1.00 86.50 84 LEU A C 1
ATOM 658 O O . LEU A 1 84 ? 11.001 -18.973 -37.640 1.00 86.50 84 LEU A O 1
ATOM 662 N N . ALA A 1 85 ? 13.036 -19.806 -38.079 1.00 85.38 85 ALA A N 1
ATOM 663 C CA . ALA A 1 85 ? 12.580 -20.739 -39.107 1.00 85.38 85 ALA A CA 1
ATOM 664 C C . ALA A 1 85 ? 11.758 -21.898 -38.521 1.00 85.38 85 ALA A C 1
ATOM 666 O O . ALA A 1 85 ? 10.749 -22.285 -39.103 1.00 85.38 85 ALA A O 1
ATOM 667 N N . LYS A 1 86 ? 12.179 -22.444 -37.375 1.00 87.38 86 LYS A N 1
ATOM 668 C CA . LYS A 1 86 ? 11.535 -23.598 -36.735 1.00 87.38 86 LYS A CA 1
ATOM 669 C C . LYS A 1 86 ? 10.319 -23.216 -35.894 1.00 87.38 86 LYS A C 1
ATOM 671 O O . LYS A 1 86 ? 9.352 -23.968 -35.851 1.00 87.38 86 LYS A O 1
ATOM 676 N N . HIS A 1 87 ? 10.395 -22.096 -35.187 1.00 84.38 87 HIS A N 1
ATOM 677 C CA . HIS A 1 87 ? 9.455 -21.735 -34.129 1.00 84.38 87 HIS A CA 1
ATOM 678 C C . HIS A 1 87 ? 8.645 -20.468 -34.416 1.00 84.38 87 HIS A C 1
ATOM 680 O O . HIS A 1 87 ? 7.721 -20.179 -33.660 1.00 84.38 87 HIS A O 1
ATOM 686 N N . GLY A 1 88 ? 8.963 -19.733 -35.486 1.00 87.56 88 GLY A N 1
ATOM 687 C CA . GLY A 1 88 ? 8.327 -18.450 -35.775 1.00 87.56 88 GLY A CA 1
ATOM 688 C C . GLY A 1 88 ? 8.739 -17.346 -34.799 1.00 87.56 88 GLY A C 1
ATOM 689 O O . GLY A 1 88 ? 9.752 -17.456 -34.107 1.00 87.56 88 GLY A O 1
ATOM 690 N N . GLU A 1 89 ? 7.962 -16.263 -34.785 1.00 87.44 89 GLU A N 1
ATOM 691 C CA . GLU A 1 89 ? 8.132 -15.159 -33.836 1.00 87.44 89 GLU A CA 1
ATOM 692 C C . GLU A 1 89 ? 7.451 -15.516 -32.511 1.00 87.44 89 GLU A C 1
ATOM 694 O O . GLU A 1 89 ? 6.258 -15.809 -32.489 1.00 87.44 89 GLU A O 1
ATOM 699 N N . ARG A 1 90 ? 8.212 -15.548 -31.413 1.00 86.44 90 ARG A N 1
ATOM 700 C CA . ARG A 1 90 ? 7.717 -15.922 -30.076 1.00 86.44 90 ARG A CA 1
ATOM 701 C C . ARG A 1 90 ? 8.706 -15.523 -28.985 1.00 86.44 90 ARG A C 1
ATOM 703 O O . ARG A 1 90 ? 9.859 -15.199 -29.271 1.00 86.44 90 ARG A O 1
ATOM 710 N N . ALA A 1 91 ? 8.282 -15.634 -27.727 1.00 90.00 91 ALA A N 1
ATOM 711 C CA . ALA A 1 91 ? 9.184 -15.568 -26.580 1.00 90.00 91 ALA A CA 1
ATOM 712 C C . ALA A 1 91 ? 10.358 -16.553 -26.734 1.00 90.00 91 ALA A C 1
ATOM 714 O O . ALA A 1 91 ? 10.158 -17.736 -27.031 1.00 90.00 91 ALA A O 1
ATOM 715 N N . HIS A 1 92 ? 11.573 -16.042 -26.541 1.00 90.94 92 HIS A N 1
ATOM 716 C CA . HIS A 1 92 ? 12.823 -16.785 -26.663 1.00 90.94 92 HIS A CA 1
ATOM 717 C C . HIS A 1 92 ? 13.376 -17.175 -25.294 1.00 90.94 92 HIS A C 1
ATOM 719 O O . HIS A 1 92 ? 13.697 -18.344 -25.069 1.00 90.94 92 HIS A O 1
ATOM 725 N N . HIS A 1 93 ? 13.508 -16.197 -24.393 1.00 93.62 93 HIS A N 1
ATOM 726 C CA . HIS A 1 93 ? 14.056 -16.425 -23.064 1.00 93.62 93 HIS A CA 1
ATOM 727 C C . HIS A 1 93 ? 13.594 -15.389 -22.040 1.00 93.62 93 HIS A C 1
ATOM 729 O O . HIS A 1 93 ? 13.233 -14.271 -22.400 1.00 93.62 93 HIS A O 1
ATOM 735 N N . LEU A 1 94 ? 13.620 -15.780 -20.768 1.00 95.31 94 LEU A N 1
ATOM 736 C CA . LEU A 1 94 ? 13.545 -14.870 -19.624 1.00 95.31 94 LEU A CA 1
ATOM 737 C C . LEU A 1 94 ? 14.959 -14.637 -19.106 1.00 95.31 94 LEU A C 1
ATOM 739 O O . LEU A 1 94 ? 15.717 -15.600 -18.991 1.00 95.31 94 LEU A O 1
ATOM 743 N N . SER A 1 95 ? 15.298 -13.395 -18.781 1.00 94.38 95 SER A N 1
ATOM 744 C CA . SER A 1 95 ? 16.618 -13.044 -18.267 1.00 94.38 95 SER A CA 1
ATOM 745 C C . SER A 1 95 ? 16.542 -12.573 -16.822 1.00 94.38 95 SER A C 1
ATOM 747 O O . SER A 1 95 ? 15.664 -11.787 -16.462 1.00 94.38 95 SER A O 1
ATOM 749 N N . PHE A 1 96 ? 17.464 -13.056 -15.994 1.00 94.56 96 PHE A N 1
ATOM 750 C CA . PHE A 1 96 ? 17.623 -12.661 -14.599 1.00 94.56 96 PHE A CA 1
ATOM 751 C C . PHE A 1 96 ? 19.038 -12.163 -14.364 1.00 94.56 96 PHE A C 1
ATOM 753 O O . PHE A 1 96 ? 19.988 -12.840 -14.743 1.00 94.56 96 PHE A O 1
ATOM 760 N N . ASN A 1 97 ? 19.188 -11.025 -13.696 1.00 91.94 97 ASN A N 1
ATOM 761 C CA . ASN A 1 97 ? 20.492 -10.537 -13.269 1.00 91.94 97 ASN A CA 1
ATOM 762 C C . ASN A 1 97 ? 20.717 -10.904 -11.800 1.00 91.94 97 ASN A C 1
ATOM 764 O O . ASN A 1 97 ? 19.833 -10.710 -10.962 1.00 91.94 97 ASN A O 1
ATOM 768 N N . VAL A 1 98 ? 21.880 -11.470 -11.487 1.00 92.44 98 VAL A N 1
ATOM 769 C CA . VAL A 1 98 ? 22.216 -11.962 -10.149 1.00 92.44 98 VAL A CA 1
ATOM 770 C C . VAL A 1 98 ? 23.566 -11.410 -9.689 1.00 92.44 98 VAL A C 1
ATOM 772 O O . VAL A 1 98 ? 24.485 -11.251 -10.496 1.00 92.44 98 VAL A O 1
ATOM 775 N N . PRO A 1 99 ? 23.734 -11.137 -8.384 1.00 89.25 99 PRO A N 1
ATOM 776 C CA . PRO A 1 99 ? 24.976 -10.568 -7.863 1.00 89.25 99 PRO A CA 1
ATOM 777 C C . PRO A 1 99 ? 26.142 -11.564 -7.895 1.00 89.25 99 PRO A C 1
ATOM 779 O O . PRO A 1 99 ? 27.287 -11.160 -8.071 1.00 89.25 99 PRO A O 1
ATOM 782 N N . ASP A 1 100 ? 25.854 -12.860 -7.746 1.00 90.25 100 ASP A N 1
ATOM 783 C CA . ASP A 1 100 ? 26.841 -13.937 -7.815 1.00 90.25 100 ASP A CA 1
ATOM 784 C C . ASP A 1 100 ? 26.310 -15.079 -8.690 1.00 90.25 100 ASP A C 1
ATOM 786 O O . ASP A 1 100 ? 25.510 -15.919 -8.261 1.00 90.25 100 ASP A O 1
ATOM 790 N N . LEU A 1 101 ? 26.771 -15.102 -9.943 1.00 92.06 101 LEU A N 1
ATOM 791 C CA . LEU A 1 101 ? 26.373 -16.115 -10.915 1.00 92.06 101 LEU A CA 1
ATOM 792 C C . LEU A 1 101 ? 26.847 -17.516 -10.528 1.00 92.06 101 LEU A C 1
ATOM 794 O O . LEU A 1 101 ? 26.149 -18.499 -10.781 1.00 92.06 101 LEU A O 1
ATOM 798 N N . ARG A 1 102 ? 28.028 -17.626 -9.912 1.00 92.19 102 ARG A N 1
ATOM 799 C CA . ARG A 1 102 ? 28.612 -18.923 -9.556 1.00 92.19 102 ARG A CA 1
ATOM 800 C C . ARG A 1 102 ? 27.823 -19.552 -8.414 1.00 92.19 102 ARG A C 1
ATOM 802 O O . ARG A 1 102 ? 27.519 -20.740 -8.488 1.00 92.19 102 ARG A O 1
ATOM 809 N N . ALA A 1 103 ? 27.427 -18.761 -7.418 1.00 91.94 103 ALA A N 1
ATOM 810 C CA . ALA A 1 103 ? 26.554 -19.218 -6.341 1.00 91.94 103 ALA A CA 1
ATOM 811 C C . ALA A 1 103 ? 25.161 -19.619 -6.856 1.00 91.94 103 ALA A C 1
ATOM 813 O O . ALA A 1 103 ? 24.675 -20.699 -6.518 1.00 91.94 103 ALA A O 1
ATOM 814 N N . ALA A 1 104 ? 24.540 -18.797 -7.713 1.00 92.38 104 ALA A N 1
ATOM 815 C CA . ALA A 1 104 ? 23.230 -19.104 -8.292 1.00 92.38 104 ALA A CA 1
ATOM 816 C C . ALA A 1 104 ? 23.259 -20.401 -9.119 1.00 92.38 104 ALA A C 1
ATOM 818 O O . ALA A 1 104 ? 22.407 -21.272 -8.949 1.00 92.38 104 ALA A O 1
ATOM 819 N N . ARG A 1 105 ? 24.287 -20.572 -9.958 1.00 93.88 105 ARG A N 1
ATOM 820 C CA . ARG A 1 105 ? 24.519 -21.794 -10.737 1.00 93.88 105 ARG A CA 1
ATOM 821 C C . ARG A 1 105 ? 24.665 -23.028 -9.845 1.00 93.88 105 ARG A C 1
ATOM 823 O O . ARG A 1 105 ? 24.029 -24.040 -10.123 1.00 93.88 105 ARG A O 1
ATOM 830 N N . SER A 1 106 ? 25.470 -22.952 -8.784 1.00 94.00 106 SER A N 1
ATOM 831 C CA . SER A 1 106 ? 25.643 -24.074 -7.853 1.00 94.00 106 SER A CA 1
ATOM 832 C C . SER A 1 106 ? 24.317 -24.478 -7.204 1.00 94.00 106 SER A C 1
ATOM 834 O O . SER A 1 106 ? 23.977 -25.657 -7.214 1.00 94.00 106 SER A O 1
ATOM 836 N N . ALA A 1 107 ? 23.520 -23.511 -6.737 1.00 93.31 107 ALA A N 1
ATOM 837 C CA . ALA A 1 107 ? 22.203 -23.784 -6.156 1.00 93.31 107 ALA A CA 1
ATOM 838 C C . ALA A 1 107 ? 21.237 -24.442 -7.161 1.00 93.31 107 ALA A C 1
ATOM 840 O O . ALA A 1 107 ? 20.471 -25.336 -6.802 1.00 93.31 107 ALA A O 1
ATOM 841 N N . LEU A 1 108 ? 21.291 -24.042 -8.436 1.00 93.81 108 LEU A N 1
ATOM 842 C CA . LEU A 1 108 ? 20.498 -24.662 -9.502 1.00 93.81 108 LEU A CA 1
ATOM 843 C C . LEU A 1 108 ? 20.906 -26.109 -9.751 1.00 93.81 108 LEU A C 1
ATOM 845 O O . LEU A 1 108 ? 20.037 -26.974 -9.857 1.00 93.81 108 LEU A O 1
ATOM 849 N N . HIS A 1 109 ? 22.209 -26.382 -9.808 1.00 94.00 109 HIS A N 1
ATOM 850 C CA . HIS A 1 109 ? 22.729 -27.739 -9.978 1.00 94.00 109 HIS A CA 1
ATOM 851 C C . HIS A 1 109 ? 22.364 -28.634 -8.791 1.00 94.00 109 HIS A C 1
ATOM 853 O O . HIS A 1 109 ? 21.903 -29.754 -9.003 1.00 94.00 109 HIS A O 1
ATOM 859 N N . GLU A 1 110 ? 22.486 -28.136 -7.558 1.00 94.94 110 GLU A N 1
ATOM 860 C CA . GLU A 1 110 ? 22.070 -28.848 -6.339 1.00 94.94 110 GLU A CA 1
ATOM 861 C C . GLU A 1 110 ? 20.572 -29.170 -6.339 1.00 94.94 110 GLU A C 1
ATOM 863 O O . GLU A 1 110 ? 20.160 -30.257 -5.935 1.00 94.94 110 GLU A O 1
ATOM 868 N N . ALA A 1 111 ? 19.753 -28.258 -6.862 1.00 91.94 111 ALA A N 1
ATOM 869 C CA . ALA A 1 111 ? 18.328 -28.482 -7.047 1.00 91.94 111 ALA A CA 1
ATOM 870 C C . ALA A 1 111 ? 17.999 -29.376 -8.256 1.00 91.94 111 ALA A C 1
ATOM 872 O O . ALA A 1 111 ? 16.829 -29.698 -8.468 1.00 91.94 111 ALA A O 1
ATOM 873 N N . GLY A 1 112 ? 18.983 -29.806 -9.049 1.00 92.81 112 GLY A N 1
ATOM 874 C CA . GLY A 1 112 ? 18.814 -30.703 -10.196 1.00 92.81 112 GLY A CA 1
ATOM 875 C C . GLY A 1 112 ? 18.417 -30.009 -11.503 1.00 92.81 112 GLY A C 1
ATOM 876 O O . GLY A 1 112 ? 17.823 -30.641 -12.373 1.00 92.81 112 GLY A O 1
ATOM 877 N N . PHE A 1 113 ? 18.663 -28.707 -11.638 1.00 92.25 113 PHE A N 1
ATOM 878 C CA . PHE A 1 113 ? 18.586 -28.013 -12.923 1.00 92.25 113 PHE A CA 1
ATOM 879 C C . PHE A 1 113 ? 19.932 -28.119 -13.643 1.00 92.25 113 PHE A C 1
ATOM 881 O O . PHE A 1 113 ? 20.988 -27.986 -13.029 1.00 92.25 113 PHE A O 1
ATOM 888 N N . HIS A 1 114 ? 19.900 -28.350 -14.954 1.00 89.81 114 HIS A N 1
ATOM 889 C CA . HIS A 1 114 ? 21.101 -28.453 -15.782 1.00 89.81 114 HIS A CA 1
ATOM 890 C C . HIS A 1 114 ? 21.242 -27.225 -16.677 1.00 89.81 114 HIS A C 1
ATOM 892 O O . HIS A 1 114 ? 20.250 -26.686 -17.159 1.00 89.81 114 HIS A O 1
ATOM 898 N N . THR A 1 115 ? 22.477 -26.807 -16.927 1.00 90.50 115 THR A N 1
ATOM 899 C CA . THR A 1 115 ? 22.835 -25.683 -17.800 1.00 90.50 115 THR A CA 1
ATOM 900 C C . THR A 1 115 ? 23.402 -26.207 -19.125 1.00 90.50 115 THR A C 1
ATOM 902 O O . THR A 1 115 ? 24.044 -27.256 -19.149 1.00 90.50 115 THR A O 1
ATOM 905 N N . ILE A 1 116 ? 23.148 -25.515 -20.243 1.00 84.94 116 ILE A N 1
ATOM 906 C CA . ILE A 1 116 ? 23.581 -25.958 -21.592 1.00 84.94 116 ILE A CA 1
ATOM 907 C C . ILE A 1 116 ? 24.583 -25.022 -22.282 1.00 84.94 116 ILE A C 1
ATOM 909 O O . ILE A 1 116 ? 25.205 -25.415 -23.267 1.00 84.94 116 ILE A O 1
ATOM 913 N N . GLN A 1 117 ? 24.754 -23.802 -21.769 1.00 81.50 117 GLN A N 1
ATOM 914 C CA . GLN A 1 117 ? 25.708 -22.806 -22.257 1.00 81.50 117 GLN A CA 1
ATOM 915 C C . GLN A 1 117 ? 26.122 -21.918 -21.081 1.00 81.50 117 GLN A C 1
ATOM 917 O O . GLN A 1 117 ? 25.255 -21.436 -20.352 1.00 81.50 117 GLN A O 1
ATOM 922 N N . GLU A 1 118 ? 27.428 -21.739 -20.882 1.00 88.00 118 GLU A N 1
ATOM 923 C CA . GLU A 1 118 ? 28.000 -20.983 -19.765 1.00 88.00 118 GLU A CA 1
ATOM 924 C C . GLU A 1 118 ? 29.169 -20.129 -20.258 1.00 88.00 118 GLU A C 1
ATOM 926 O O . GLU A 1 118 ? 30.057 -20.629 -20.948 1.00 88.00 118 GLU A O 1
ATOM 931 N N . ASP A 1 119 ? 29.188 -18.862 -19.864 1.00 85.25 119 ASP A N 1
ATOM 932 C CA . ASP A 1 119 ? 30.343 -17.979 -19.974 1.00 85.25 119 ASP A CA 1
ATOM 933 C C . ASP A 1 119 ? 30.544 -17.287 -18.624 1.00 85.25 119 ASP A C 1
ATOM 935 O O . ASP A 1 119 ? 29.820 -16.364 -18.259 1.00 85.25 119 ASP A O 1
ATOM 939 N N . LEU A 1 120 ? 31.499 -17.792 -17.841 1.00 86.19 120 LEU A N 1
ATOM 940 C CA . LEU A 1 120 ? 31.771 -17.328 -16.476 1.00 86.19 120 LEU A CA 1
ATOM 941 C C . LEU A 1 120 ? 33.040 -16.474 -16.381 1.00 86.19 120 LEU A C 1
ATOM 943 O O . LEU A 1 120 ? 33.394 -16.019 -15.288 1.00 86.19 120 LEU A O 1
ATOM 947 N N . ASP A 1 121 ? 33.748 -16.310 -17.496 1.00 82.94 121 ASP A N 1
ATOM 948 C CA . ASP A 1 121 ? 35.123 -15.816 -17.507 1.00 82.94 121 ASP A CA 1
ATOM 949 C C . ASP A 1 121 ? 35.238 -14.427 -18.142 1.00 82.94 121 ASP A C 1
ATOM 951 O O . ASP A 1 121 ? 36.281 -13.785 -18.018 1.00 82.94 121 ASP A O 1
ATOM 955 N N . PHE A 1 122 ? 34.168 -13.916 -18.761 1.00 78.75 122 PHE A N 1
ATOM 956 C CA . PHE A 1 122 ? 34.111 -12.538 -19.234 1.00 78.75 122 PHE A CA 1
ATOM 957 C C . PHE A 1 122 ? 33.698 -11.569 -18.102 1.00 78.75 122 PHE A C 1
ATOM 959 O O . PHE A 1 122 ? 32.543 -11.575 -17.680 1.00 78.75 122 PHE A O 1
ATOM 966 N N . PRO A 1 123 ? 34.592 -10.687 -17.600 1.00 70.56 123 PRO A N 1
ATOM 967 C CA . PRO A 1 123 ? 34.308 -9.890 -16.398 1.00 70.56 123 PRO A CA 1
ATOM 968 C C . PRO A 1 123 ? 33.198 -8.843 -16.564 1.00 70.56 123 PRO A C 1
ATOM 970 O O . PRO A 1 123 ? 32.620 -8.409 -15.572 1.00 70.56 123 PRO A O 1
ATOM 973 N N . GLY A 1 124 ? 32.921 -8.405 -17.797 1.00 72.50 124 GLY A N 1
ATOM 974 C CA . GLY A 1 124 ? 31.887 -7.402 -18.079 1.00 72.50 124 GLY A CA 1
ATOM 975 C C . GLY A 1 124 ? 30.468 -7.971 -18.153 1.00 72.50 124 GLY A C 1
ATOM 976 O O . GLY A 1 124 ? 29.510 -7.234 -17.932 1.00 72.50 124 GLY A O 1
ATOM 977 N N . TRP A 1 125 ? 30.333 -9.265 -18.448 1.00 81.50 125 TRP A N 1
ATOM 978 C CA . TRP A 1 125 ? 29.053 -9.952 -18.602 1.00 81.50 125 TRP A CA 1
ATOM 979 C C . TRP A 1 125 ? 29.260 -11.461 -18.506 1.00 81.50 125 TRP A C 1
ATOM 981 O O . TRP A 1 125 ? 29.842 -12.075 -19.399 1.00 81.50 125 TRP A O 1
ATOM 991 N N . GLN A 1 126 ? 28.780 -12.054 -17.426 1.00 89.19 126 GLN A N 1
ATOM 992 C CA . GLN A 1 126 ? 28.780 -13.496 -17.242 1.00 89.19 126 GLN A CA 1
ATOM 993 C C . GLN A 1 126 ? 27.361 -14.014 -17.424 1.00 89.19 126 GLN A C 1
ATOM 995 O O . GLN A 1 126 ? 26.412 -13.337 -17.034 1.00 89.19 126 GLN A O 1
ATOM 1000 N N . GLU A 1 127 ? 27.200 -15.214 -17.969 1.00 91.25 127 GLU A N 1
ATOM 1001 C CA . GLU A 1 127 ? 25.878 -15.797 -18.183 1.00 91.25 127 GLU A CA 1
ATOM 1002 C C . GLU A 1 127 ? 25.876 -17.323 -18.156 1.00 91.25 127 GLU A C 1
ATOM 1004 O O . GLU A 1 127 ? 26.840 -17.985 -18.541 1.00 91.25 127 GLU A O 1
ATOM 1009 N N . VAL A 1 128 ? 24.752 -17.887 -17.725 1.00 94.44 128 VAL A N 1
ATOM 1010 C CA . VAL A 1 128 ? 24.414 -19.296 -17.917 1.00 94.44 128 VAL A CA 1
ATOM 1011 C C . VAL A 1 128 ? 22.987 -19.423 -18.427 1.00 94.44 128 VAL A C 1
ATOM 1013 O O . VAL A 1 128 ? 22.118 -18.616 -18.093 1.00 94.44 128 VAL A O 1
ATOM 1016 N N . PHE A 1 129 ? 22.734 -20.469 -19.208 1.00 92.56 129 PHE A N 1
ATOM 1017 C CA . PHE A 1 129 ? 21.404 -20.775 -19.723 1.00 92.56 129 PHE A CA 1
ATOM 1018 C C . PHE A 1 129 ? 20.909 -22.113 -19.199 1.00 92.56 129 PHE A C 1
ATOM 1020 O O . PHE A 1 129 ? 21.561 -23.148 -19.381 1.00 92.56 129 PHE A O 1
ATOM 1027 N N . LEU A 1 130 ? 19.709 -22.093 -18.628 1.00 92.69 130 LEU A N 1
ATOM 1028 C CA . LEU A 1 130 ? 18.880 -23.282 -18.508 1.00 92.69 130 LEU A CA 1
ATOM 1029 C C . LEU A 1 130 ? 18.252 -23.570 -19.880 1.00 92.69 130 LEU A C 1
ATOM 1031 O O . LEU A 1 130 ? 17.784 -22.634 -20.541 1.00 92.69 130 LEU A O 1
ATOM 1035 N N . PRO A 1 131 ? 18.263 -24.835 -20.338 1.00 89.62 131 PRO A N 1
ATOM 1036 C CA . PRO A 1 131 ? 17.705 -25.210 -21.629 1.00 89.62 131 PRO A CA 1
ATOM 1037 C C . PRO A 1 131 ? 16.201 -24.934 -21.685 1.00 89.62 131 PRO A C 1
ATOM 1039 O O . PRO A 1 131 ? 15.561 -24.843 -20.638 1.00 89.62 131 PRO A O 1
ATOM 1042 N N . PRO A 1 132 ? 15.605 -24.896 -22.892 1.00 82.44 132 PRO A N 1
ATOM 1043 C CA . PRO A 1 132 ? 14.165 -25.027 -23.023 1.00 82.44 132 PRO A CA 1
ATOM 1044 C C . PRO A 1 132 ? 13.787 -26.410 -22.497 1.00 82.44 132 PRO A C 1
ATOM 1046 O O . PRO A 1 132 ? 14.034 -27.429 -23.146 1.00 82.44 132 PRO A O 1
ATOM 1049 N N . ASP A 1 133 ? 13.266 -26.440 -21.281 1.00 77.19 133 ASP A N 1
ATOM 1050 C CA . ASP A 1 133 ? 12.865 -27.657 -20.604 1.00 77.19 133 ASP A CA 1
ATOM 1051 C C . ASP A 1 133 ? 11.378 -27.941 -20.841 1.00 77.19 133 ASP A C 1
ATOM 1053 O O . ASP A 1 133 ? 10.630 -27.142 -21.416 1.00 77.19 133 ASP A O 1
ATOM 1057 N N . GLN A 1 134 ? 10.943 -29.122 -20.402 1.00 76.12 134 GLN A N 1
ATOM 1058 C CA . GLN A 1 134 ? 9.525 -29.468 -20.411 1.00 76.12 134 GLN A CA 1
ATOM 1059 C C . GLN A 1 134 ? 8.711 -28.605 -19.445 1.00 76.12 134 GLN A C 1
ATOM 1061 O O . GLN A 1 134 ? 7.496 -28.631 -19.545 1.00 76.12 134 GLN A O 1
ATOM 1066 N N . LEU A 1 135 ? 9.355 -27.850 -18.548 1.00 82.94 135 LEU A N 1
ATOM 1067 C CA . LEU A 1 135 ? 8.680 -27.053 -17.532 1.00 82.94 135 LEU A CA 1
ATOM 1068 C C . LEU A 1 135 ? 8.189 -25.736 -18.118 1.00 82.94 135 LEU A C 1
ATOM 1070 O O . LEU A 1 135 ? 7.003 -25.459 -18.061 1.00 82.94 135 LEU A O 1
ATOM 1074 N N . HIS A 1 136 ? 9.075 -24.943 -18.720 1.00 87.06 136 HIS A N 1
ATOM 1075 C CA . HIS A 1 136 ? 8.794 -23.573 -19.152 1.00 87.06 136 HIS A CA 1
ATOM 1076 C C . HIS A 1 136 ? 8.770 -23.416 -20.673 1.00 87.06 136 HIS A C 1
ATOM 1078 O O . HIS A 1 136 ? 8.298 -22.397 -21.171 1.00 87.06 136 HIS A O 1
ATOM 1084 N N . GLY A 1 137 ? 9.276 -24.395 -21.436 1.00 86.69 137 GLY A N 1
ATOM 1085 C CA . GLY A 1 137 ? 9.212 -24.380 -22.902 1.00 86.69 137 GLY A CA 1
ATOM 1086 C C . GLY A 1 137 ? 10.001 -23.237 -23.554 1.00 86.69 137 GLY A C 1
ATOM 1087 O O . GLY A 1 137 ? 9.770 -22.910 -24.721 1.00 86.69 137 GLY A O 1
ATOM 1088 N N . MET A 1 138 ? 10.911 -22.614 -22.803 1.00 88.94 138 MET A N 1
ATOM 1089 C CA . MET A 1 138 ? 11.786 -21.522 -23.227 1.00 88.94 138 MET A CA 1
ATOM 1090 C C . MET A 1 138 ? 13.078 -21.538 -22.411 1.00 88.94 138 MET A C 1
ATOM 1092 O O . MET A 1 138 ? 13.144 -22.168 -21.359 1.00 88.94 138 MET A O 1
ATOM 1096 N N . LEU A 1 139 ? 14.095 -20.828 -22.892 1.00 92.38 139 LEU A N 1
ATOM 1097 C CA . LEU A 1 139 ? 15.347 -20.662 -22.160 1.00 92.38 139 LEU A CA 1
ATOM 1098 C C . LEU A 1 139 ? 15.147 -19.755 -20.938 1.00 92.38 139 LEU A C 1
ATOM 1100 O O . LEU A 1 139 ? 14.369 -18.800 -20.978 1.00 92.38 139 LEU A O 1
ATOM 1104 N N . ILE A 1 140 ? 15.922 -20.005 -19.886 1.00 94.62 140 ILE A N 1
ATOM 1105 C CA . ILE A 1 140 ? 16.070 -19.072 -18.765 1.00 94.62 140 ILE A CA 1
ATOM 1106 C C . ILE A 1 140 ? 17.544 -18.699 -18.678 1.00 94.62 140 ILE A C 1
ATOM 1108 O O . ILE A 1 140 ? 18.398 -19.549 -18.424 1.00 94.62 140 ILE A O 1
ATOM 1112 N N . GLN A 1 141 ? 17.833 -17.432 -18.954 1.00 95.06 141 GLN A N 1
ATOM 1113 C CA . GLN A 1 141 ? 19.156 -16.845 -18.839 1.00 95.06 141 GLN A CA 1
ATOM 1114 C C . GLN A 1 141 ? 19.332 -16.297 -17.431 1.00 95.06 141 GLN A C 1
ATOM 1116 O O . GLN A 1 141 ? 18.456 -15.626 -16.885 1.00 95.06 141 GLN A O 1
ATOM 1121 N N . ILE A 1 142 ? 20.496 -16.563 -16.864 1.00 95.31 142 ILE A N 1
ATOM 1122 C CA . ILE A 1 142 ? 20.924 -15.987 -15.602 1.00 95.31 142 ILE A CA 1
ATOM 1123 C C . ILE A 1 142 ? 22.249 -15.320 -15.897 1.00 95.31 142 ILE A C 1
ATOM 1125 O O . ILE A 1 142 ? 23.197 -15.983 -16.311 1.00 95.31 142 ILE A O 1
ATOM 1129 N N . ALA A 1 143 ? 22.286 -14.012 -15.730 1.00 92.06 143 ALA A N 1
ATOM 1130 C CA . ALA A 1 143 ? 23.421 -13.177 -16.040 1.00 92.06 143 ALA A CA 1
ATOM 1131 C C . ALA A 1 143 ? 23.949 -12.498 -14.779 1.00 92.06 143 ALA A C 1
ATOM 1133 O O . ALA A 1 143 ? 23.255 -12.378 -13.772 1.00 92.06 143 ALA A O 1
ATOM 1134 N N . SER A 1 144 ? 25.194 -12.052 -14.838 1.00 89.75 144 SER A N 1
ATOM 1135 C CA . SER A 1 144 ? 25.782 -11.173 -13.840 1.00 89.75 144 SER A CA 1
ATOM 1136 C C . SER A 1 144 ? 26.692 -10.176 -14.530 1.00 89.75 144 SER A C 1
ATOM 1138 O O . SER A 1 144 ? 27.529 -10.539 -15.359 1.00 89.75 144 SER A O 1
ATOM 1140 N N . THR A 1 145 ? 26.525 -8.901 -14.198 1.00 83.69 145 THR A N 1
ATOM 1141 C CA . THR A 1 145 ? 27.369 -7.829 -14.721 1.00 83.69 145 THR A CA 1
ATOM 1142 C C . THR A 1 145 ? 27.687 -6.808 -13.630 1.00 83.69 145 THR A C 1
ATOM 1144 O O . THR A 1 145 ? 26.801 -6.433 -12.858 1.00 83.69 145 THR A O 1
ATOM 1147 N N . PRO A 1 146 ? 28.932 -6.298 -13.562 1.00 77.25 146 PRO A N 1
ATOM 1148 C CA . PRO A 1 146 ? 29.284 -5.204 -12.658 1.00 77.25 146 PRO A CA 1
ATOM 1149 C C . PRO A 1 146 ? 28.661 -3.859 -13.071 1.00 77.25 146 PRO A C 1
ATOM 1151 O O . PRO A 1 146 ? 28.702 -2.900 -12.298 1.00 77.25 146 PRO A O 1
ATOM 1154 N N . ALA A 1 147 ? 28.092 -3.771 -14.277 1.00 76.62 147 ALA A N 1
ATOM 1155 C CA . ALA A 1 147 ? 27.480 -2.568 -14.822 1.00 76.62 147 ALA A CA 1
ATOM 1156 C C . ALA A 1 147 ? 26.038 -2.861 -15.278 1.00 76.62 147 ALA A C 1
ATOM 1158 O O . ALA A 1 147 ? 25.785 -2.905 -16.472 1.00 76.62 147 ALA A O 1
ATOM 1159 N N . PRO A 1 148 ? 25.070 -3.078 -14.370 1.00 76.25 148 PRO A N 1
ATOM 1160 C CA . PRO A 1 148 ? 23.690 -3.353 -14.764 1.00 76.25 148 PRO A CA 1
ATOM 1161 C C . PRO A 1 148 ? 23.065 -2.181 -15.531 1.00 76.25 148 PRO A C 1
ATOM 1163 O O . PRO A 1 148 ? 23.446 -1.018 -15.361 1.00 76.25 148 PRO A O 1
ATOM 1166 N N . ILE A 1 149 ? 22.078 -2.497 -16.367 1.00 79.38 149 ILE A N 1
ATOM 1167 C CA . ILE A 1 149 ? 21.334 -1.515 -17.159 1.00 79.38 149 ILE A CA 1
ATOM 1168 C C . ILE A 1 149 ? 20.553 -0.598 -16.216 1.00 79.38 149 ILE A C 1
ATOM 1170 O O . ILE A 1 149 ? 19.690 -1.045 -15.467 1.00 79.38 149 ILE A O 1
ATOM 1174 N N . ARG A 1 150 ? 20.846 0.704 -16.273 1.00 81.12 150 ARG A N 1
ATOM 1175 C CA . ARG A 1 150 ? 20.163 1.729 -15.474 1.00 81.12 150 ARG A CA 1
ATOM 1176 C C . ARG A 1 150 ? 19.090 2.405 -16.310 1.00 81.12 150 ARG A C 1
ATOM 1178 O O . ARG A 1 150 ? 19.373 3.371 -17.021 1.00 81.12 150 ARG A O 1
ATOM 1185 N N . THR A 1 151 ? 17.877 1.871 -16.249 1.00 85.12 151 THR A N 1
ATOM 1186 C CA . THR A 1 151 ? 16.745 2.322 -17.066 1.00 85.12 151 THR A CA 1
ATOM 1187 C C . THR A 1 151 ? 16.463 3.818 -16.881 1.00 85.12 151 THR A C 1
ATOM 1189 O O . THR A 1 151 ? 16.321 4.525 -17.875 1.00 85.12 151 THR A O 1
ATOM 1192 N N . GLU A 1 152 ? 16.505 4.337 -15.649 1.00 82.94 152 GLU A N 1
ATOM 1193 C CA . GLU A 1 152 ? 16.319 5.763 -15.336 1.00 82.94 152 GLU A CA 1
ATOM 1194 C C . GLU A 1 152 ? 17.328 6.638 -16.094 1.00 82.94 152 GLU A C 1
ATOM 1196 O O . GLU A 1 152 ? 16.974 7.647 -16.703 1.00 82.94 152 GLU A O 1
ATOM 1201 N N . ALA A 1 153 ? 18.604 6.238 -16.068 1.00 81.62 153 ALA A N 1
ATOM 1202 C CA . ALA A 1 153 ? 19.693 6.995 -16.676 1.00 81.62 153 ALA A CA 1
ATOM 1203 C C . ALA A 1 153 ? 19.596 6.994 -18.209 1.00 81.62 153 ALA A C 1
ATOM 1205 O O . ALA A 1 153 ? 19.851 8.015 -18.847 1.00 81.62 153 ALA A O 1
ATOM 1206 N N . LEU A 1 154 ? 19.198 5.863 -18.800 1.00 82.69 154 LEU A N 1
ATOM 1207 C CA . LEU A 1 154 ? 19.057 5.724 -20.251 1.00 82.69 154 LEU A CA 1
ATOM 1208 C C . LEU A 1 154 ? 17.824 6.449 -20.796 1.00 82.69 154 LEU A C 1
ATOM 1210 O O . LEU A 1 154 ? 17.877 6.992 -21.900 1.00 82.69 154 LEU A O 1
ATOM 1214 N N . LEU A 1 155 ? 16.727 6.489 -20.039 1.00 83.06 155 LEU A N 1
ATOM 1215 C CA . LEU A 1 155 ? 15.532 7.243 -20.421 1.00 83.06 155 LEU A CA 1
ATOM 1216 C C . LEU A 1 155 ? 15.710 8.754 -20.214 1.00 83.06 155 LEU A C 1
ATOM 1218 O O . LEU A 1 155 ? 15.162 9.542 -20.979 1.00 83.06 155 LEU A O 1
ATOM 1222 N N . GLY A 1 156 ? 16.503 9.168 -19.220 1.00 76.94 156 GLY A N 1
ATOM 1223 C CA . GLY A 1 156 ? 16.744 10.580 -18.910 1.00 76.94 156 GLY A CA 1
ATOM 1224 C C . GLY A 1 156 ? 17.787 11.283 -19.787 1.00 76.94 156 GLY A C 1
ATOM 1225 O O . GLY A 1 156 ? 17.877 12.512 -19.754 1.00 76.94 156 GLY A O 1
ATOM 1226 N N . THR A 1 157 ? 18.588 10.546 -20.562 1.00 77.06 157 THR A N 1
ATOM 1227 C CA . THR A 1 157 ? 19.664 11.140 -21.368 1.00 77.06 157 THR A CA 1
ATOM 1228 C C . THR A 1 157 ? 19.205 11.577 -22.762 1.00 77.06 157 THR A C 1
ATOM 1230 O O . THR A 1 157 ? 18.416 10.902 -23.419 1.00 77.06 157 THR A O 1
ATOM 1233 N N . ARG A 1 158 ? 19.746 12.705 -23.242 1.00 73.06 158 ARG A N 1
ATOM 1234 C CA . ARG A 1 158 ? 19.589 13.189 -24.630 1.00 73.06 158 ARG A CA 1
ATOM 1235 C C . ARG A 1 158 ? 20.771 12.828 -25.531 1.00 73.06 158 ARG A C 1
ATOM 1237 O O . ARG A 1 158 ? 20.668 12.953 -26.745 1.00 73.06 158 ARG A O 1
ATOM 1244 N N . GLU A 1 159 ? 21.865 12.370 -24.934 1.00 76.12 159 GLU A N 1
ATOM 1245 C CA . GLU A 1 159 ? 23.067 11.893 -25.612 1.00 76.12 159 GLU A CA 1
ATOM 1246 C C . GLU A 1 159 ? 23.295 10.439 -25.210 1.00 76.12 159 GLU A C 1
ATOM 1248 O O . GLU A 1 159 ? 23.209 10.095 -24.030 1.00 76.12 159 GLU A O 1
ATOM 1253 N N . ARG A 1 160 ? 23.573 9.558 -26.169 1.00 73.81 160 ARG A N 1
ATOM 1254 C CA . ARG A 1 160 ? 23.850 8.157 -25.857 1.00 73.81 160 ARG A CA 1
ATOM 1255 C C . ARG A 1 160 ? 25.231 7.769 -26.356 1.00 73.81 160 ARG A C 1
ATOM 1257 O O . ARG A 1 160 ? 25.490 7.739 -27.554 1.00 73.81 160 ARG A O 1
ATOM 1264 N N . ASP A 1 161 ? 26.112 7.478 -25.404 1.00 72.81 161 ASP A N 1
ATOM 1265 C CA . ASP A 1 161 ? 27.374 6.803 -25.667 1.00 72.81 161 ASP A CA 1
ATOM 1266 C C . ASP A 1 161 ? 27.122 5.297 -25.685 1.00 72.81 161 ASP A C 1
ATOM 1268 O O . ASP A 1 161 ? 27.027 4.630 -24.657 1.00 72.81 161 ASP A O 1
ATOM 1272 N N . TRP A 1 162 ? 26.984 4.760 -26.889 1.00 70.06 162 TRP A N 1
ATOM 1273 C CA . TRP A 1 162 ? 26.712 3.345 -27.081 1.00 70.06 162 TRP A CA 1
ATOM 1274 C C . TRP A 1 162 ? 27.891 2.465 -26.665 1.00 70.06 162 TRP A C 1
ATOM 1276 O O . TRP A 1 162 ? 27.699 1.316 -26.283 1.00 70.06 162 TRP A O 1
ATOM 1286 N N . SER A 1 163 ? 29.118 2.980 -26.709 1.00 63.53 163 SER A N 1
ATOM 1287 C CA . SER A 1 163 ? 30.317 2.176 -26.462 1.00 63.53 163 SER A CA 1
ATOM 1288 C C . SER A 1 163 ? 30.494 1.770 -24.994 1.00 63.53 163 SER A C 1
ATOM 1290 O O . SER A 1 163 ? 31.190 0.795 -24.714 1.00 63.53 163 SER A O 1
ATOM 1292 N N . SER A 1 164 ? 29.829 2.465 -24.065 1.00 61.91 164 SER A N 1
ATOM 1293 C CA . SER A 1 164 ? 29.926 2.237 -22.617 1.00 61.91 164 SER A CA 1
ATOM 1294 C C . SER A 1 164 ? 28.819 1.352 -22.031 1.00 61.91 164 SER A C 1
ATOM 1296 O O . SER A 1 164 ? 28.794 1.122 -20.819 1.00 61.91 164 SER A O 1
ATOM 1298 N N . LEU A 1 165 ? 27.918 0.816 -22.861 1.00 66.06 165 LEU A N 1
ATOM 1299 C CA . LEU A 1 165 ? 26.822 -0.037 -22.397 1.00 66.06 165 LEU A CA 1
ATOM 1300 C C . LEU A 1 165 ? 27.290 -1.482 -22.136 1.00 66.06 165 LEU A C 1
ATOM 1302 O O . LEU A 1 165 ? 28.025 -2.054 -22.946 1.00 66.06 165 LEU A O 1
ATOM 1306 N N . PRO A 1 166 ? 26.825 -2.114 -21.041 1.00 56.44 166 PRO A N 1
ATOM 1307 C CA . PRO A 1 166 ? 27.330 -3.403 -20.546 1.00 56.44 166 PRO A CA 1
ATOM 1308 C C . PRO A 1 166 ? 27.165 -4.580 -21.516 1.00 56.44 166 PRO A C 1
ATOM 1310 O O . PRO A 1 166 ? 27.909 -5.552 -21.420 1.00 56.44 166 PRO A O 1
ATOM 1313 N N . ASN A 1 167 ? 26.232 -4.483 -22.471 1.00 60.88 167 ASN A N 1
ATOM 1314 C CA . ASN A 1 167 ? 25.870 -5.567 -23.390 1.00 60.88 167 ASN A CA 1
ATOM 1315 C C . ASN A 1 167 ? 26.394 -5.406 -24.827 1.00 60.88 167 ASN A C 1
ATOM 1317 O O . ASN A 1 167 ? 26.014 -6.159 -25.721 1.00 60.88 167 ASN A O 1
ATOM 1321 N N . ASN A 1 168 ? 27.319 -4.477 -25.082 1.00 63.84 168 ASN A N 1
ATOM 1322 C CA . ASN A 1 168 ? 27.875 -4.269 -26.428 1.00 63.84 168 ASN A CA 1
ATOM 1323 C C . ASN A 1 168 ? 29.096 -5.135 -26.759 1.00 63.84 168 ASN A C 1
ATOM 1325 O O . ASN A 1 168 ? 29.917 -4.781 -27.608 1.00 63.84 168 ASN A O 1
ATOM 1329 N N . ARG A 1 169 ? 29.196 -6.312 -26.130 1.00 63.84 169 ARG A N 1
ATOM 1330 C CA . ARG A 1 169 ? 30.282 -7.282 -26.319 1.00 63.84 169 ARG A CA 1
ATOM 1331 C C . ARG A 1 169 ? 30.449 -7.665 -27.792 1.00 63.84 169 ARG A C 1
ATOM 1333 O O . ARG A 1 169 ? 29.770 -8.554 -28.285 1.00 63.84 169 ARG A O 1
ATOM 1340 N N . GLY A 1 170 ? 31.397 -7.040 -28.488 1.00 66.25 170 GLY A N 1
ATOM 1341 C CA . GLY A 1 170 ? 31.650 -7.341 -29.900 1.00 66.25 170 GLY A CA 1
ATOM 1342 C C . GLY A 1 170 ? 30.482 -6.977 -30.821 1.00 66.25 170 GLY A C 1
ATOM 1343 O O . GLY A 1 170 ? 30.363 -7.555 -31.903 1.00 66.25 170 GLY A O 1
ATOM 1344 N N . ALA A 1 171 ? 29.619 -6.045 -30.395 1.00 76.44 171 ALA A N 1
ATOM 1345 C CA . ALA A 1 171 ? 28.598 -5.483 -31.263 1.00 76.44 171 ALA A CA 1
ATOM 1346 C C . ALA A 1 171 ? 29.284 -4.703 -32.393 1.00 76.44 171 ALA A C 1
ATOM 1348 O O . ALA A 1 171 ? 30.068 -3.790 -32.151 1.00 76.44 171 ALA A O 1
ATOM 1349 N N . THR A 1 172 ? 29.003 -5.096 -33.630 1.00 83.44 172 THR A N 1
ATOM 1350 C CA . THR A 1 172 ? 29.549 -4.462 -34.841 1.00 83.44 172 THR A CA 1
ATOM 1351 C C . THR A 1 172 ? 28.881 -3.124 -35.139 1.00 83.44 172 THR A C 1
ATOM 1353 O O . THR A 1 172 ? 29.524 -2.219 -35.659 1.00 83.44 172 THR A O 1
ATOM 1356 N N . ASP A 1 173 ? 27.615 -2.992 -34.751 1.00 84.81 173 ASP A N 1
ATOM 1357 C CA . ASP A 1 173 ? 26.848 -1.757 -34.823 1.00 84.81 173 ASP A CA 1
ATOM 1358 C C . ASP A 1 173 ? 25.933 -1.662 -33.589 1.00 84.81 173 ASP A C 1
ATOM 1360 O O . ASP A 1 173 ? 24.926 -2.375 -33.518 1.00 84.81 173 ASP A O 1
ATOM 1364 N N . PRO A 1 174 ? 26.280 -0.843 -32.582 1.00 82.94 174 PRO A N 1
ATOM 1365 C CA . PRO A 1 174 ? 25.435 -0.611 -31.413 1.00 82.94 174 PRO A CA 1
ATOM 1366 C C . PRO A 1 174 ? 24.355 0.471 -31.645 1.00 82.94 174 PRO A C 1
ATOM 1368 O O . PRO A 1 174 ? 23.482 0.665 -30.799 1.00 82.94 174 PRO A O 1
ATOM 1371 N N . GLY A 1 175 ? 24.390 1.168 -32.787 1.00 84.62 175 GLY A N 1
ATOM 1372 C CA . GLY A 1 175 ? 23.511 2.287 -33.140 1.00 84.62 175 GLY A CA 1
ATOM 1373 C C . GLY A 1 175 ? 22.454 1.964 -34.202 1.00 84.62 175 GLY A C 1
ATOM 1374 O O . GLY A 1 175 ? 21.679 2.842 -34.561 1.00 84.62 175 GLY A O 1
ATOM 1375 N N . TRP A 1 176 ? 22.358 0.723 -34.688 1.00 87.06 176 TRP A N 1
ATOM 1376 C CA . TRP A 1 176 ? 21.461 0.324 -35.792 1.00 87.06 176 TRP A CA 1
ATOM 1377 C C . TRP A 1 176 ? 19.974 0.712 -35.620 1.00 87.06 176 TRP A C 1
ATOM 1379 O O . TRP A 1 176 ? 19.210 0.788 -36.584 1.00 87.06 176 TRP A O 1
ATOM 1389 N N . TRP A 1 177 ? 19.539 0.940 -34.382 1.00 89.31 177 TRP A N 1
ATOM 1390 C CA . TRP A 1 177 ? 18.176 1.302 -33.994 1.00 89.31 177 TRP A CA 1
ATOM 1391 C C . TRP A 1 177 ? 18.003 2.806 -33.709 1.00 89.31 177 TRP A C 1
ATOM 1393 O O . TRP A 1 177 ? 16.895 3.242 -33.398 1.00 89.31 177 TRP A O 1
ATOM 1403 N N . GLU A 1 178 ? 19.047 3.620 -33.879 1.00 87.62 178 GLU A N 1
ATOM 1404 C CA . GLU A 1 178 ? 19.032 5.083 -33.742 1.00 87.62 178 GLU A CA 1
ATOM 1405 C C . GLU A 1 178 ? 17.887 5.775 -34.516 1.00 87.62 178 GLU A C 1
ATOM 1407 O O . GLU A 1 178 ? 17.266 6.685 -33.957 1.00 87.62 178 GLU A O 1
ATOM 1412 N N . PRO A 1 179 ? 17.485 5.339 -35.734 1.00 87.56 179 PRO A N 1
ATOM 1413 C CA . PRO A 1 179 ? 16.326 5.925 -36.409 1.00 87.56 179 PRO A CA 1
ATOM 1414 C C . PRO A 1 179 ? 15.026 5.848 -35.593 1.00 87.56 179 PRO A C 1
ATOM 1416 O O . PRO A 1 179 ? 14.147 6.697 -35.746 1.00 87.56 179 PRO A O 1
ATOM 1419 N N . LEU A 1 180 ? 14.880 4.834 -34.732 1.00 87.44 180 LEU A N 1
ATOM 1420 C CA . LEU A 1 180 ? 13.739 4.705 -33.829 1.00 87.44 180 LEU A CA 1
ATOM 1421 C C . LEU A 1 180 ? 13.796 5.749 -32.710 1.00 87.44 180 LEU A C 1
ATOM 1423 O O . LEU A 1 180 ? 12.770 6.359 -32.427 1.00 87.44 180 LEU A O 1
ATOM 1427 N N . TRP A 1 181 ? 14.969 5.953 -32.106 1.00 84.94 181 TRP A N 1
ATOM 1428 C CA . TRP A 1 181 ? 15.196 6.939 -31.042 1.00 84.94 181 TRP A CA 1
ATOM 1429 C C . TRP A 1 181 ? 14.961 8.371 -31.527 1.00 84.94 181 TRP A C 1
ATOM 1431 O O . TRP A 1 181 ? 14.258 9.142 -30.884 1.00 84.94 181 TRP A O 1
ATOM 1441 N N . ASN A 1 182 ? 15.471 8.695 -32.716 1.00 85.12 182 ASN A N 1
ATOM 1442 C CA . ASN A 1 182 ? 15.332 10.024 -33.314 1.00 85.12 182 ASN A CA 1
ATOM 1443 C C . ASN A 1 182 ? 13.904 10.323 -33.807 1.00 85.12 182 ASN A C 1
ATOM 1445 O O . ASN A 1 182 ? 13.598 11.458 -34.173 1.00 85.12 182 ASN A O 1
ATOM 1449 N N . SER A 1 183 ? 13.019 9.321 -33.830 1.00 82.69 183 SER A N 1
ATOM 1450 C CA . SER A 1 183 ? 11.613 9.508 -34.182 1.00 82.69 183 SER A CA 1
ATOM 1451 C C . SER A 1 183 ? 10.798 9.859 -32.929 1.00 82.69 183 SER A C 1
ATOM 1453 O O . SER A 1 183 ? 10.854 9.107 -31.951 1.00 82.69 183 SER A O 1
ATOM 1455 N N . PRO A 1 184 ? 9.993 10.937 -32.929 1.00 70.19 184 PRO A N 1
ATOM 1456 C CA . PRO A 1 184 ? 9.119 11.236 -31.799 1.00 70.19 184 PRO A CA 1
ATOM 1457 C C . PRO A 1 184 ? 8.084 10.114 -31.596 1.00 70.19 184 PRO A C 1
ATOM 1459 O O . PRO A 1 184 ? 7.649 9.505 -32.582 1.00 70.19 184 PRO A O 1
ATOM 1462 N N . PRO A 1 185 ? 7.681 9.823 -30.344 1.00 66.56 185 PRO A N 1
ATOM 1463 C CA . PRO A 1 185 ? 6.585 8.898 -30.093 1.00 66.56 185 PRO A CA 1
ATOM 1464 C C . PRO A 1 185 ? 5.287 9.453 -30.711 1.00 66.56 185 PRO A C 1
ATOM 1466 O O . PRO A 1 185 ? 5.120 10.673 -30.813 1.00 66.56 185 PRO A O 1
ATOM 1469 N N . PRO A 1 186 ? 4.368 8.591 -31.176 1.00 70.38 186 PRO A N 1
ATOM 1470 C CA . PRO A 1 186 ? 3.138 9.051 -31.805 1.00 70.38 186 PRO A CA 1
ATOM 1471 C C . PRO A 1 186 ? 2.267 9.857 -30.819 1.00 70.38 186 PRO A C 1
ATOM 1473 O O . PRO A 1 186 ? 2.177 9.500 -29.646 1.00 70.38 186 PRO A O 1
ATOM 1476 N N . PRO A 1 187 ? 1.577 10.919 -31.281 1.00 54.62 187 PRO A N 1
ATOM 1477 C CA . PRO A 1 187 ? 0.918 11.919 -30.426 1.00 54.62 187 PRO A CA 1
ATOM 1478 C C . PRO A 1 187 ? -0.274 11.409 -29.594 1.00 54.62 187 PRO A C 1
ATOM 1480 O O . PRO A 1 187 ? -0.835 12.170 -28.811 1.00 54.62 187 PRO A O 1
ATOM 1483 N N . HIS A 1 188 ? -0.674 10.147 -29.765 1.00 55.78 188 HIS A N 1
ATOM 1484 C CA . HIS A 1 188 ? -1.802 9.512 -29.074 1.00 55.78 188 HIS A CA 1
ATOM 1485 C C . HIS A 1 188 ? -1.399 8.266 -28.267 1.00 55.78 188 HIS A C 1
ATOM 1487 O O . HIS A 1 188 ? -2.279 7.523 -27.842 1.00 55.78 188 HIS A O 1
ATOM 1493 N N . ALA A 1 189 ? -0.101 7.998 -28.090 1.00 58.34 189 ALA A N 1
ATOM 1494 C CA . ALA A 1 189 ? 0.340 6.865 -27.283 1.00 58.34 189 ALA A CA 1
ATOM 1495 C C . ALA A 1 189 ? 0.116 7.168 -25.795 1.00 58.34 189 ALA A C 1
ATOM 1497 O O . ALA A 1 189 ? 0.836 7.969 -25.202 1.00 58.34 189 ALA A O 1
ATOM 1498 N N . GLU A 1 190 ? -0.889 6.535 -25.193 1.00 68.75 190 GLU A N 1
ATOM 1499 C CA . GLU A 1 190 ? -0.925 6.386 -23.739 1.00 68.75 190 GLU A CA 1
ATOM 1500 C C . GLU A 1 190 ? 0.244 5.486 -23.320 1.00 68.75 190 GLU A C 1
ATOM 1502 O O . GLU A 1 190 ? 0.485 4.440 -23.928 1.00 68.75 190 GLU A O 1
ATOM 1507 N N . THR A 1 191 ? 0.985 5.882 -22.285 1.00 76.62 191 THR A N 1
ATOM 1508 C CA . THR A 1 191 ? 2.055 5.044 -21.738 1.00 76.62 191 THR A CA 1
ATOM 1509 C C . THR A 1 191 ? 1.436 3.908 -20.934 1.00 76.62 191 THR A C 1
ATOM 1511 O O . THR A 1 191 ? 0.810 4.134 -19.897 1.00 76.62 191 THR A O 1
ATOM 1514 N N . GLY A 1 192 ? 1.599 2.683 -21.426 1.00 78.69 192 GLY A N 1
ATOM 1515 C CA . GLY A 1 192 ? 1.236 1.475 -20.702 1.00 78.69 192 GLY A CA 1
ATOM 1516 C C . GLY A 1 192 ? 2.324 1.089 -19.701 1.00 78.69 192 GLY A C 1
ATOM 1517 O O . GLY A 1 192 ? 3.512 1.301 -19.935 1.00 78.69 192 GLY A O 1
ATOM 1518 N N . TYR A 1 193 ? 1.927 0.464 -18.600 1.00 81.81 193 TYR A N 1
ATOM 1519 C CA . TYR A 1 193 ? 2.825 -0.128 -17.617 1.00 81.81 193 TYR A CA 1
ATOM 1520 C C . TYR A 1 193 ? 2.862 -1.636 -17.818 1.00 81.81 193 TYR A C 1
ATOM 1522 O O . TYR A 1 193 ? 1.854 -2.320 -17.622 1.00 81.81 193 TYR A O 1
ATOM 1530 N N . LEU A 1 194 ? 4.025 -2.165 -18.196 1.00 86.44 194 LEU A N 1
ATOM 1531 C CA . LEU A 1 194 ? 4.223 -3.608 -18.274 1.00 86.44 194 LEU A CA 1
ATOM 1532 C C . LEU A 1 194 ? 4.300 -4.192 -16.858 1.00 86.44 194 LEU A C 1
ATOM 1534 O O . LEU A 1 194 ? 5.240 -3.925 -16.114 1.00 86.44 194 LEU A O 1
ATOM 1538 N N . GLY A 1 195 ? 3.280 -4.966 -16.497 1.00 83.50 195 GLY A N 1
ATOM 1539 C CA . GLY A 1 195 ? 3.156 -5.682 -15.235 1.00 83.50 195 GLY A CA 1
ATOM 1540 C C . GLY A 1 195 ? 3.791 -7.071 -15.301 1.00 83.50 195 GLY A C 1
ATOM 1541 O O . GLY A 1 195 ? 4.971 -7.223 -15.607 1.00 83.50 195 GLY A O 1
ATOM 1542 N N . SER A 1 196 ? 3.021 -8.109 -14.967 1.00 88.31 196 SER A N 1
ATOM 1543 C CA . SER A 1 196 ? 3.542 -9.478 -14.902 1.00 88.31 196 SER A CA 1
ATOM 1544 C C . SER A 1 196 ? 3.604 -10.165 -16.265 1.00 88.31 196 SER A C 1
ATOM 1546 O O . SER A 1 196 ? 2.638 -10.121 -17.030 1.00 88.31 196 SER A O 1
ATOM 1548 N N . ILE A 1 197 ? 4.695 -10.886 -16.529 1.00 90.75 197 ILE A N 1
ATOM 1549 C CA . ILE A 1 197 ? 4.765 -11.855 -17.629 1.00 90.75 197 ILE A CA 1
ATOM 1550 C C . ILE A 1 197 ? 4.038 -13.129 -17.203 1.00 90.75 197 ILE A C 1
ATOM 1552 O O . ILE A 1 197 ? 4.333 -13.688 -16.151 1.00 90.75 197 ILE A O 1
ATOM 1556 N N . VAL A 1 198 ? 3.092 -13.603 -18.006 1.00 90.00 198 VAL A N 1
ATOM 1557 C CA . VAL A 1 198 ? 2.348 -14.834 -17.729 1.00 90.00 198 VAL A CA 1
ATOM 1558 C C . VAL A 1 198 ? 3.051 -15.999 -18.416 1.00 90.00 198 VAL A C 1
ATOM 1560 O O . VAL A 1 198 ? 3.244 -15.987 -19.631 1.00 90.00 198 VAL A O 1
ATOM 1563 N N . VAL A 1 199 ? 3.429 -17.013 -17.647 1.00 91.25 199 VAL A N 1
ATOM 1564 C CA . VAL A 1 199 ? 4.199 -18.173 -18.095 1.00 91.25 199 VAL A CA 1
ATOM 1565 C C . VAL A 1 199 ? 3.443 -19.440 -17.731 1.00 91.25 199 VAL A C 1
ATOM 1567 O O . VAL A 1 199 ? 3.195 -19.71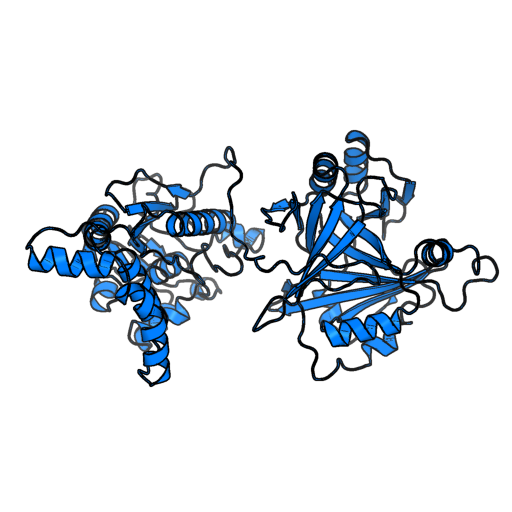8 -16.564 1.00 91.25 199 VAL A O 1
ATOM 1570 N N . GLY A 1 200 ? 3.086 -20.229 -18.733 1.00 90.50 200 GLY A N 1
ATOM 1571 C CA . GLY A 1 200 ? 2.605 -21.584 -18.535 1.00 90.50 200 GLY A CA 1
ATOM 1572 C C . GLY A 1 200 ? 3.740 -22.492 -18.069 1.00 90.50 200 GLY A C 1
ATOM 1573 O O . GLY A 1 200 ? 4.852 -22.405 -18.601 1.00 90.50 200 GLY A O 1
ATOM 1574 N N . THR A 1 201 ? 3.461 -23.351 -17.092 1.00 92.50 201 THR A N 1
ATOM 1575 C CA . THR A 1 201 ? 4.376 -24.403 -16.644 1.00 92.50 201 THR A CA 1
ATOM 1576 C C . THR A 1 201 ? 3.679 -25.744 -16.481 1.00 92.50 201 THR A C 1
ATOM 1578 O O . THR A 1 201 ? 2.553 -25.807 -15.985 1.00 92.50 201 THR A O 1
ATOM 1581 N N . SER A 1 202 ? 4.364 -26.824 -16.863 1.00 91.56 202 SER A N 1
ATOM 1582 C CA . SER A 1 202 ? 3.857 -28.189 -16.690 1.00 91.56 202 SER A CA 1
ATOM 1583 C C . SER A 1 202 ? 4.000 -28.726 -15.262 1.00 91.56 202 SER A C 1
ATOM 1585 O O . SER A 1 202 ? 3.448 -29.778 -14.961 1.00 91.56 202 SER A O 1
ATOM 1587 N N . ASP A 1 203 ? 4.797 -28.073 -14.412 1.00 91.38 203 ASP A N 1
ATOM 1588 C CA . ASP A 1 203 ? 5.012 -28.470 -13.017 1.00 91.38 203 ASP A CA 1
ATOM 1589 C C . ASP A 1 203 ? 5.299 -27.225 -12.168 1.00 91.38 203 ASP A C 1
ATOM 1591 O O . ASP A 1 203 ? 6.426 -26.726 -12.076 1.00 91.38 203 ASP A O 1
ATOM 1595 N N . LEU A 1 204 ? 4.241 -26.720 -11.531 1.00 88.31 204 LEU A N 1
ATOM 1596 C CA . LEU A 1 204 ? 4.311 -25.546 -10.666 1.00 88.31 204 LEU A CA 1
ATOM 1597 C C . LEU A 1 204 ? 5.250 -25.736 -9.472 1.00 88.31 204 LEU A C 1
ATOM 1599 O O . LEU A 1 204 ? 5.879 -24.770 -9.045 1.00 88.31 204 LEU A O 1
ATOM 1603 N N . ALA A 1 205 ? 5.329 -26.941 -8.904 1.00 88.12 205 ALA A N 1
ATOM 1604 C CA . ALA A 1 205 ? 6.172 -27.198 -7.741 1.00 88.12 205 ALA A CA 1
ATOM 1605 C C . ALA A 1 205 ? 7.651 -27.164 -8.133 1.00 88.12 205 ALA A C 1
ATOM 1607 O O . ALA A 1 205 ? 8.483 -26.623 -7.408 1.00 88.12 205 ALA A O 1
ATOM 1608 N N . ARG A 1 206 ? 7.986 -27.689 -9.312 1.00 92.06 206 ARG A N 1
ATOM 1609 C CA . ARG A 1 206 ? 9.347 -27.622 -9.833 1.00 92.06 206 ARG A CA 1
ATOM 1610 C C . ARG A 1 206 ? 9.739 -26.202 -10.223 1.00 92.06 206 ARG A C 1
ATOM 1612 O O . ARG A 1 206 ? 10.845 -25.774 -9.892 1.00 92.06 206 ARG A O 1
ATOM 1619 N N . SER A 1 207 ? 8.842 -25.460 -10.868 1.00 92.56 207 SER A N 1
ATOM 1620 C CA . SER A 1 207 ? 9.066 -24.043 -11.159 1.00 92.56 207 SER A CA 1
ATOM 1621 C C . SER A 1 207 ? 9.239 -23.212 -9.884 1.00 92.56 207 SER A C 1
ATOM 1623 O O . SER A 1 207 ? 10.081 -22.321 -9.856 1.00 92.56 207 SER A O 1
ATOM 1625 N N . ASP A 1 208 ? 8.525 -23.530 -8.802 1.00 90.38 208 ASP A N 1
ATOM 1626 C CA . ASP A 1 208 ? 8.684 -22.850 -7.510 1.00 90.38 208 ASP A CA 1
ATOM 1627 C C . ASP A 1 208 ? 10.105 -22.950 -6.958 1.00 90.38 208 ASP A C 1
ATOM 1629 O O . ASP A 1 208 ? 10.666 -21.951 -6.508 1.00 90.38 208 ASP A O 1
ATOM 1633 N N . VAL A 1 209 ? 10.733 -24.124 -7.072 1.00 92.62 209 VAL A N 1
ATOM 1634 C CA . VAL A 1 209 ? 12.138 -24.304 -6.680 1.00 92.62 209 VAL A CA 1
ATOM 1635 C C . VAL A 1 209 ? 13.041 -23.379 -7.496 1.00 92.62 209 VAL A C 1
ATOM 1637 O O . VAL A 1 209 ? 13.898 -22.703 -6.928 1.00 92.62 209 VAL A O 1
ATOM 1640 N N . LEU A 1 210 ? 12.827 -23.307 -8.813 1.00 94.25 210 LEU A N 1
ATOM 1641 C CA . LEU A 1 210 ? 13.618 -22.461 -9.704 1.00 94.25 210 LEU A CA 1
ATOM 1642 C C . LEU A 1 210 ? 13.512 -20.978 -9.332 1.00 94.25 210 LEU A C 1
ATOM 1644 O O . LEU A 1 210 ? 14.528 -20.331 -9.078 1.00 94.25 210 LEU A O 1
ATOM 1648 N N . PHE A 1 211 ? 12.297 -20.433 -9.278 1.00 93.75 211 PHE A N 1
ATOM 1649 C CA . PHE A 1 211 ? 12.120 -19.004 -9.012 1.00 93.75 211 PHE A CA 1
ATOM 1650 C C . PHE A 1 211 ? 12.460 -18.629 -7.565 1.00 93.75 211 PHE A C 1
ATOM 1652 O O . PHE A 1 211 ? 12.917 -17.512 -7.331 1.00 93.75 211 PHE A O 1
ATOM 1659 N N . THR A 1 212 ? 12.376 -19.570 -6.617 1.00 90.50 212 THR A N 1
ATOM 1660 C CA . THR A 1 212 ? 12.908 -19.398 -5.254 1.00 90.50 212 THR A CA 1
ATOM 1661 C C . THR A 1 212 ? 14.433 -19.279 -5.240 1.00 90.50 212 THR A C 1
ATOM 1663 O O . THR A 1 212 ? 14.974 -18.406 -4.556 1.00 90.50 212 THR A O 1
ATOM 1666 N N . ILE A 1 213 ? 15.151 -20.105 -6.012 1.00 92.81 213 ILE A N 1
ATOM 1667 C CA . ILE A 1 213 ? 16.617 -19.992 -6.158 1.00 92.81 213 ILE A CA 1
ATOM 1668 C C . ILE A 1 213 ? 16.990 -18.641 -6.771 1.00 92.81 213 ILE A C 1
ATOM 1670 O O . ILE A 1 213 ? 17.929 -17.991 -6.313 1.00 92.81 213 ILE A O 1
ATOM 1674 N N . LEU A 1 214 ? 16.199 -18.182 -7.741 1.00 94.06 214 LEU A N 1
ATOM 1675 C CA . LEU A 1 214 ? 16.322 -16.857 -8.351 1.00 94.06 214 LEU A CA 1
ATOM 1676 C C . LEU A 1 214 ? 15.784 -15.720 -7.467 1.00 94.06 214 LEU A C 1
ATOM 1678 O O . LEU A 1 214 ? 15.686 -14.585 -7.929 1.00 94.06 214 LEU A O 1
ATOM 1682 N N . ARG A 1 215 ? 15.452 -16.000 -6.200 1.00 93.25 215 ARG A N 1
ATOM 1683 C CA . ARG A 1 215 ? 14.986 -15.033 -5.193 1.00 93.25 215 ARG A CA 1
ATOM 1684 C C . ARG A 1 215 ? 13.758 -14.225 -5.617 1.00 93.25 215 ARG A C 1
ATOM 1686 O O . ARG A 1 215 ? 13.580 -13.100 -5.159 1.00 93.25 215 ARG A O 1
ATOM 1693 N N . GLY A 1 216 ? 12.904 -14.804 -6.457 1.00 89.06 216 GLY A N 1
ATOM 1694 C CA . GLY A 1 216 ? 11.580 -14.259 -6.713 1.00 89.06 216 GLY A CA 1
ATOM 1695 C C . GLY A 1 216 ? 10.760 -14.293 -5.433 1.00 89.06 216 GLY A C 1
ATOM 1696 O O . GLY A 1 216 ? 10.627 -15.345 -4.807 1.00 89.06 216 GLY A O 1
ATOM 1697 N N . VAL A 1 217 ? 10.219 -13.146 -5.034 1.00 88.88 217 VAL A N 1
ATOM 1698 C CA . VAL A 1 217 ? 9.349 -13.054 -3.861 1.00 88.88 217 VAL A CA 1
ATOM 1699 C C . VAL A 1 217 ? 7.966 -13.555 -4.266 1.00 88.88 217 VAL A C 1
ATOM 1701 O O . VAL A 1 217 ? 7.366 -12.961 -5.166 1.00 88.88 217 VAL A O 1
ATOM 1704 N N . PRO A 1 218 ? 7.454 -14.644 -3.670 1.00 86.94 218 PRO A N 1
ATOM 1705 C CA . PRO A 1 218 ? 6.134 -15.137 -4.012 1.00 86.94 218 PRO A CA 1
ATOM 1706 C C . PRO A 1 218 ? 5.064 -14.132 -3.573 1.00 86.94 218 PRO A C 1
ATOM 1708 O O . PRO A 1 218 ? 5.063 -13.663 -2.436 1.00 86.94 218 PRO A O 1
ATOM 1711 N N . GLU A 1 219 ? 4.123 -13.835 -4.463 1.00 79.62 219 GLU A N 1
ATOM 1712 C CA . GLU A 1 219 ? 2.946 -13.017 -4.187 1.00 79.62 219 GLU A CA 1
ATOM 1713 C C . GLU A 1 219 ? 1.661 -13.806 -4.473 1.00 79.62 219 GLU A C 1
ATOM 1715 O O . GLU A 1 219 ? 1.619 -14.617 -5.408 1.00 79.62 219 GLU A O 1
ATOM 1720 N N . PRO A 1 220 ? 0.581 -13.568 -3.707 1.00 68.94 220 PRO A N 1
ATOM 1721 C CA . PRO A 1 220 ? -0.726 -14.109 -4.039 1.00 68.94 220 PRO A CA 1
ATOM 1722 C C . PRO A 1 220 ? -1.169 -13.653 -5.430 1.00 68.94 220 PRO A C 1
ATOM 1724 O O . PRO A 1 220 ? -1.069 -12.477 -5.785 1.00 68.94 220 PRO A O 1
ATOM 1727 N N . VAL A 1 221 ? -1.711 -14.584 -6.206 1.00 77.69 221 VAL A N 1
ATOM 1728 C CA . VAL A 1 221 ? -2.328 -14.297 -7.497 1.00 77.69 221 VAL A CA 1
ATOM 1729 C C . VAL A 1 221 ? -3.564 -15.164 -7.658 1.00 77.69 221 VAL A C 1
ATOM 1731 O O . VAL A 1 221 ? -3.533 -16.361 -7.388 1.00 77.69 221 VAL A O 1
ATOM 1734 N N . SER A 1 222 ? -4.655 -14.542 -8.091 1.00 68.25 222 SER A N 1
ATOM 1735 C CA . SER A 1 222 ? -5.806 -15.256 -8.628 1.00 68.25 222 SER A CA 1
ATOM 1736 C C . SER A 1 222 ? -5.704 -15.196 -10.145 1.00 68.25 222 SER A C 1
ATOM 1738 O O . SER A 1 222 ? -5.585 -14.106 -10.709 1.00 68.25 222 SER A O 1
ATOM 1740 N N . PHE A 1 223 ? -5.693 -16.356 -10.796 1.00 64.75 223 PHE A N 1
ATOM 1741 C CA . PHE A 1 223 ? -5.716 -16.462 -12.249 1.00 64.75 223 PHE A CA 1
ATOM 1742 C C . PHE A 1 223 ? -6.953 -17.276 -12.641 1.00 64.75 223 PHE A C 1
ATOM 1744 O O . PHE A 1 223 ? -7.078 -18.421 -12.198 1.00 64.75 223 PHE A O 1
ATOM 1751 N N . PRO A 1 224 ? -7.902 -16.708 -13.404 1.00 61.09 224 PRO A N 1
ATOM 1752 C CA . PRO A 1 224 ? -9.166 -17.379 -13.682 1.00 61.09 224 PRO A CA 1
ATOM 1753 C C . PRO A 1 224 ? -8.974 -18.775 -14.281 1.00 61.09 224 PRO A C 1
ATOM 1755 O O . PRO A 1 224 ? -8.261 -18.954 -15.265 1.00 61.09 224 PRO A O 1
ATOM 1758 N N . GLY A 1 225 ? -9.621 -19.771 -13.669 1.00 65.31 225 GLY A N 1
ATOM 1759 C CA . GLY A 1 225 ? -9.673 -21.139 -14.187 1.00 65.31 225 GLY A CA 1
ATOM 1760 C C . GLY A 1 225 ? -8.374 -21.950 -14.097 1.00 65.31 225 GLY A C 1
ATOM 1761 O O . GLY A 1 225 ? -8.346 -23.054 -14.636 1.00 65.31 225 GLY A O 1
ATOM 1762 N N . ALA A 1 226 ? -7.324 -21.459 -13.428 1.00 72.00 226 ALA A N 1
ATOM 1763 C CA . ALA A 1 226 ? -6.057 -22.179 -13.321 1.00 72.00 226 ALA A CA 1
ATOM 1764 C C . ALA A 1 226 ? -5.358 -21.978 -11.970 1.00 72.00 226 ALA A C 1
ATOM 1766 O O . ALA A 1 226 ? -5.496 -20.944 -11.315 1.00 72.00 226 ALA A O 1
ATOM 1767 N N . VAL A 1 227 ? -4.561 -22.969 -11.564 1.00 78.50 227 VAL A N 1
ATOM 1768 C CA . VAL A 1 227 ? -3.641 -22.815 -10.432 1.00 78.50 227 VAL A CA 1
ATOM 1769 C C . VAL A 1 227 ? -2.481 -21.942 -10.894 1.00 78.50 227 VAL A C 1
ATOM 1771 O O . VAL A 1 227 ? -1.866 -22.213 -11.927 1.00 78.50 227 VAL A O 1
ATOM 1774 N N . ALA A 1 228 ? -2.182 -20.888 -10.139 1.00 85.12 228 ALA A N 1
ATOM 1775 C CA . ALA A 1 228 ? -1.137 -19.942 -10.491 1.00 85.12 228 ALA A CA 1
ATOM 1776 C C . ALA A 1 228 ? -0.281 -19.537 -9.287 1.00 85.12 228 ALA A C 1
ATOM 1778 O O . ALA A 1 228 ? -0.717 -19.600 -8.137 1.00 85.12 228 ALA A O 1
ATOM 1779 N N . ARG A 1 229 ? 0.953 -19.111 -9.561 1.00 88.94 229 ARG A N 1
ATOM 1780 C CA . ARG A 1 229 ? 1.896 -18.548 -8.583 1.00 88.94 229 ARG A CA 1
ATOM 1781 C C . ARG A 1 229 ? 2.512 -17.288 -9.161 1.00 88.94 229 ARG A C 1
ATOM 1783 O O . ARG A 1 229 ? 2.931 -17.309 -10.310 1.00 88.94 229 ARG A O 1
ATOM 1790 N N . LYS A 1 230 ? 2.612 -16.205 -8.397 1.00 91.00 230 LYS A N 1
ATOM 1791 C CA . LYS A 1 230 ? 3.302 -14.992 -8.847 1.00 91.00 230 LYS A CA 1
ATOM 1792 C C . LYS A 1 230 ? 4.625 -14.853 -8.116 1.00 91.00 230 LYS A C 1
ATOM 1794 O O . LYS A 1 230 ? 4.667 -15.072 -6.915 1.00 91.00 230 LYS A O 1
ATOM 1799 N N . TYR A 1 231 ? 5.674 -14.469 -8.831 1.00 92.75 231 TYR A N 1
ATOM 1800 C CA . TYR A 1 231 ? 6.976 -14.106 -8.277 1.00 92.75 231 TYR A CA 1
ATOM 1801 C C . TYR A 1 231 ? 7.322 -12.682 -8.690 1.00 92.75 231 TYR A C 1
ATOM 1803 O O . TYR A 1 231 ? 7.088 -12.290 -9.836 1.00 92.75 231 TYR A O 1
ATOM 1811 N N . VAL A 1 232 ? 7.870 -11.912 -7.758 1.00 88.69 232 VAL A N 1
ATOM 1812 C CA . VAL A 1 232 ? 8.206 -10.501 -7.949 1.00 88.69 232 VAL A CA 1
ATOM 1813 C C . VAL A 1 232 ? 9.675 -10.254 -7.635 1.00 88.69 232 VAL A C 1
ATOM 1815 O O . VAL A 1 232 ? 10.220 -10.758 -6.654 1.00 88.69 232 VAL A O 1
ATOM 1818 N N . TRP A 1 233 ? 10.300 -9.456 -8.490 1.00 90.62 233 TRP A N 1
ATOM 1819 C CA . TRP A 1 233 ? 11.640 -8.901 -8.360 1.00 90.62 233 TRP A CA 1
ATOM 1820 C C . TRP A 1 233 ? 11.547 -7.370 -8.407 1.00 90.62 233 TRP A C 1
ATOM 1822 O O . TRP A 1 233 ? 10.533 -6.840 -8.867 1.00 90.62 233 TRP A O 1
ATOM 1832 N N . PRO A 1 234 ? 12.597 -6.632 -8.000 1.00 84.38 234 PRO A N 1
ATOM 1833 C CA . PRO A 1 234 ? 12.580 -5.166 -8.019 1.00 84.38 234 PRO A CA 1
ATOM 1834 C C . PRO A 1 234 ? 12.213 -4.557 -9.382 1.00 84.38 234 PRO A C 1
ATOM 1836 O O . PRO A 1 234 ? 11.613 -3.491 -9.443 1.00 84.38 234 PRO A O 1
ATOM 1839 N N . THR A 1 235 ? 12.566 -5.248 -10.466 1.00 82.56 235 THR A N 1
ATOM 1840 C CA . THR A 1 235 ? 12.465 -4.775 -11.853 1.00 82.56 235 THR A CA 1
ATOM 1841 C C . THR A 1 235 ? 11.384 -5.480 -12.678 1.00 82.56 235 THR A C 1
ATOM 1843 O O . THR A 1 235 ? 11.285 -5.239 -13.880 1.00 82.56 235 THR A O 1
ATOM 1846 N N . GLY A 1 236 ? 10.565 -6.348 -12.069 1.00 87.69 236 GLY A N 1
ATOM 1847 C CA . GLY A 1 236 ? 9.429 -6.965 -12.755 1.00 87.69 236 GLY A CA 1
ATOM 1848 C C . GLY A 1 236 ? 8.864 -8.199 -12.054 1.00 87.69 236 GLY A C 1
ATOM 1849 O O . GLY A 1 236 ? 9.292 -8.580 -10.968 1.00 87.69 236 GLY A O 1
ATOM 1850 N N . SER A 1 237 ? 7.864 -8.835 -12.664 1.00 91.44 237 SER A N 1
ATOM 1851 C CA . SER A 1 237 ? 7.177 -9.984 -12.064 1.00 91.44 237 SER A CA 1
ATOM 1852 C C . SER A 1 237 ? 6.747 -11.023 -13.093 1.00 91.44 237 SER A C 1
ATOM 1854 O O . SER A 1 237 ? 6.565 -10.717 -14.272 1.00 91.44 237 SER A O 1
ATOM 1856 N N . ILE A 1 238 ? 6.558 -12.256 -12.630 1.00 93.25 238 ILE A N 1
ATOM 1857 C CA . ILE A 1 238 ? 6.109 -13.394 -13.432 1.00 93.25 238 ILE A CA 1
ATOM 1858 C C . ILE A 1 238 ? 4.923 -14.052 -12.735 1.00 93.25 238 ILE A C 1
ATOM 1860 O O . ILE A 1 238 ? 4.991 -14.328 -11.543 1.00 93.25 238 ILE A O 1
ATOM 1864 N N . ILE A 1 239 ? 3.854 -14.335 -13.477 1.00 91.00 239 ILE A N 1
ATOM 1865 C CA . ILE A 1 239 ? 2.761 -15.214 -13.056 1.00 91.00 239 ILE A CA 1
ATOM 1866 C C . ILE A 1 239 ? 2.964 -16.558 -13.747 1.00 91.00 239 ILE A C 1
ATOM 1868 O O . ILE A 1 239 ? 2.828 -16.661 -14.961 1.00 91.00 239 ILE A O 1
ATOM 1872 N N . LEU A 1 240 ? 3.274 -17.589 -12.975 1.00 91.12 240 LEU A N 1
ATOM 1873 C CA . LEU A 1 240 ? 3.222 -18.972 -13.409 1.00 91.12 240 LEU A CA 1
ATOM 1874 C C . LEU A 1 240 ? 1.790 -19.472 -13.392 1.00 91.12 240 LEU A C 1
ATOM 1876 O O . LEU A 1 240 ? 1.096 -19.279 -12.400 1.00 91.12 240 LEU A O 1
ATOM 1880 N N . VAL A 1 241 ? 1.383 -20.161 -14.445 1.00 88.19 241 VAL A N 1
ATOM 1881 C CA . VAL A 1 241 ? 0.072 -20.795 -14.565 1.00 88.19 241 VAL A CA 1
ATOM 1882 C C . VAL A 1 241 ? 0.293 -22.259 -14.908 1.00 88.19 241 VAL A C 1
ATOM 1884 O O . VAL A 1 241 ? 1.046 -22.567 -15.830 1.00 88.19 241 VAL A O 1
ATOM 1887 N N . GLU A 1 242 ? -0.334 -23.170 -14.172 1.00 87.25 242 GLU A N 1
ATOM 1888 C CA . GLU A 1 242 ? -0.288 -24.591 -14.513 1.00 87.25 242 GLU A CA 1
ATOM 1889 C C . GLU A 1 242 ? -0.938 -24.824 -15.882 1.00 87.25 242 GLU A C 1
ATOM 1891 O O . GLU A 1 242 ? -2.067 -24.398 -16.127 1.00 87.25 242 GLU A O 1
ATOM 1896 N N . GLY A 1 243 ? -0.219 -25.468 -16.798 1.00 86.38 243 GLY A N 1
ATOM 1897 C CA . GLY A 1 243 ? -0.694 -25.691 -18.160 1.00 86.38 243 GLY A CA 1
ATOM 1898 C C . GLY A 1 243 ? 0.443 -25.960 -19.135 1.00 86.38 243 GLY A C 1
ATOM 1899 O O . GLY A 1 243 ? 1.539 -26.354 -18.741 1.00 86.38 243 GLY A O 1
ATOM 1900 N N . GLU A 1 244 ? 0.206 -25.764 -20.438 1.00 85.88 244 GLU A N 1
ATOM 1901 C CA . GLU A 1 244 ? 1.290 -26.022 -21.394 1.00 85.88 244 GLU A CA 1
ATOM 1902 C C . GLU A 1 244 ? 2.437 -25.006 -21.200 1.00 85.88 244 GLU A C 1
ATOM 1904 O O . GLU A 1 244 ? 2.165 -23.810 -21.020 1.00 85.88 244 GLU A O 1
ATOM 1909 N N . PRO A 1 245 ? 3.695 -25.460 -21.273 1.00 90.00 245 PRO A N 1
ATOM 1910 C CA . PRO A 1 245 ? 4.875 -24.619 -21.113 1.00 90.00 245 PRO A CA 1
ATOM 1911 C C . PRO A 1 245 ? 4.976 -23.468 -22.123 1.00 90.00 245 PRO A C 1
ATOM 1913 O O . PRO A 1 245 ? 4.826 -23.674 -23.331 1.00 90.00 245 PRO A O 1
ATOM 1916 N N . GLY A 1 246 ? 5.322 -22.271 -21.646 1.00 87.06 246 GLY A N 1
ATOM 1917 C CA . GLY A 1 246 ? 5.678 -21.124 -22.493 1.00 87.06 246 GLY A CA 1
ATOM 1918 C C . GLY A 1 246 ? 5.055 -19.805 -22.044 1.00 87.06 246 GLY A C 1
ATOM 1919 O O . GLY A 1 246 ? 4.132 -19.780 -21.238 1.00 87.06 246 GLY A O 1
ATOM 1920 N N . VAL A 1 247 ? 5.535 -18.680 -22.581 1.00 88.31 247 VAL A N 1
ATOM 1921 C CA . VAL A 1 247 ? 4.900 -17.373 -22.329 1.00 88.31 247 VAL A CA 1
ATOM 1922 C C . VAL A 1 247 ? 3.499 -17.353 -22.939 1.00 88.31 247 VAL A C 1
ATOM 1924 O O . VAL A 1 247 ? 3.330 -17.611 -24.129 1.00 88.31 247 VAL A O 1
ATOM 1927 N N . ARG A 1 248 ? 2.505 -17.031 -22.111 1.00 82.19 248 ARG A N 1
ATOM 1928 C CA . ARG A 1 248 ? 1.088 -16.900 -22.482 1.00 82.19 248 ARG A CA 1
ATOM 1929 C C . ARG A 1 248 ? 0.688 -15.461 -22.793 1.00 82.19 248 ARG A C 1
ATOM 1931 O O . ARG A 1 248 ? -0.308 -15.242 -23.468 1.00 82.19 248 ARG A O 1
ATOM 1938 N N . GLY A 1 249 ? 1.458 -14.491 -22.310 1.00 80.94 249 GLY A N 1
ATOM 1939 C CA . GLY A 1 249 ? 1.233 -13.070 -22.550 1.00 80.94 249 GLY A CA 1
ATOM 1940 C C . GLY A 1 249 ? 1.870 -12.215 -21.463 1.00 80.94 249 GLY A C 1
ATOM 1941 O O . GLY A 1 249 ? 2.648 -12.709 -20.645 1.00 80.94 249 GLY A O 1
ATOM 1942 N N . ALA A 1 250 ? 1.517 -10.934 -21.437 1.00 83.56 250 ALA A N 1
ATOM 1943 C CA . ALA A 1 250 ? 1.924 -10.016 -20.383 1.00 83.56 250 ALA A CA 1
ATOM 1944 C C . ALA A 1 250 ? 0.770 -9.102 -19.970 1.00 83.56 250 ALA A C 1
ATOM 1946 O O . ALA A 1 250 ? -0.010 -8.664 -20.814 1.00 83.56 250 ALA A O 1
ATOM 1947 N N . VAL A 1 251 ? 0.674 -8.803 -18.677 1.00 81.81 251 VAL A N 1
ATOM 1948 C CA . VAL A 1 251 ? -0.306 -7.853 -18.138 1.00 81.81 251 VAL A CA 1
ATOM 1949 C C . VAL A 1 251 ? 0.176 -6.434 -18.426 1.00 81.81 251 VAL A C 1
ATOM 1951 O O . VAL A 1 251 ? 1.301 -6.099 -18.066 1.00 81.81 251 VAL A O 1
ATOM 1954 N N . VAL A 1 252 ? -0.667 -5.597 -19.034 1.00 78.44 252 VAL A N 1
ATOM 1955 C CA . VAL A 1 252 ? -0.368 -4.176 -19.265 1.00 78.44 252 VAL A CA 1
ATOM 1956 C C . VAL A 1 252 ? -1.499 -3.309 -18.720 1.00 78.44 252 VAL A C 1
ATOM 1958 O O . VAL A 1 252 ? -2.673 -3.589 -18.960 1.00 78.44 252 VAL A O 1
ATOM 1961 N N . THR A 1 253 ? -1.161 -2.256 -17.978 1.00 73.75 253 THR A N 1
ATOM 1962 C CA . THR A 1 253 ? -2.136 -1.310 -17.412 1.00 73.75 253 THR A CA 1
ATOM 1963 C C . THR A 1 253 ? -1.935 0.096 -17.971 1.00 73.75 253 THR A C 1
ATOM 1965 O O . THR A 1 253 ? -0.810 0.495 -18.239 1.00 73.75 253 THR A O 1
ATOM 1968 N N . PHE A 1 254 ? -3.016 0.860 -18.149 1.00 75.25 254 PHE A N 1
ATOM 1969 C CA . PHE A 1 254 ? -2.978 2.243 -18.648 1.00 75.25 254 PHE A CA 1
ATOM 1970 C C . PHE A 1 254 ? -3.531 3.209 -17.580 1.00 75.25 254 PHE A C 1
ATOM 1972 O O . PHE A 1 254 ? -4.475 2.841 -16.868 1.00 75.25 254 PHE A O 1
ATOM 1979 N N . PRO A 1 255 ? -2.970 4.425 -17.422 1.00 62.88 255 PRO A N 1
ATOM 1980 C CA . PRO A 1 255 ? -3.493 5.411 -16.480 1.00 62.88 255 PRO A CA 1
ATOM 1981 C C . PRO A 1 255 ? -4.921 5.857 -16.850 1.00 62.88 255 PRO A C 1
ATOM 1983 O O . PRO A 1 255 ? -5.176 6.268 -17.974 1.00 62.88 255 PRO A O 1
ATOM 1986 N N . GLY A 1 256 ? -5.854 5.845 -15.889 1.00 55.88 256 GLY A N 1
ATOM 1987 C CA . GLY A 1 256 ? -7.150 6.534 -16.011 1.00 55.88 256 GLY A CA 1
ATOM 1988 C C . GLY A 1 256 ? -8.387 5.704 -16.389 1.00 55.88 256 GLY A C 1
ATOM 1989 O O . GLY A 1 256 ? -9.487 6.205 -16.182 1.00 55.88 256 GLY A O 1
ATOM 1990 N N . THR A 1 257 ? -8.295 4.463 -16.889 1.00 41.09 257 THR A N 1
ATOM 1991 C CA . THR A 1 257 ? -9.400 3.463 -16.909 1.00 41.09 257 THR A CA 1
ATOM 1992 C C . THR A 1 257 ? -8.957 2.125 -17.525 1.00 41.09 257 THR A C 1
ATOM 1994 O O . THR A 1 257 ? -8.195 2.121 -18.479 1.00 41.09 257 THR A O 1
ATOM 1997 N N . ARG A 1 258 ? -9.520 1.015 -17.002 1.00 46.84 258 ARG A N 1
ATOM 1998 C CA . ARG A 1 258 ? -9.504 -0.396 -17.476 1.00 46.84 258 ARG A CA 1
ATOM 1999 C C . ARG A 1 258 ? -8.141 -0.985 -17.887 1.00 46.84 258 ARG A C 1
ATOM 2001 O O . ARG A 1 258 ? -7.550 -0.593 -18.884 1.00 46.84 258 ARG A O 1
ATOM 2008 N N . THR A 1 259 ? -7.730 -2.060 -17.205 1.00 45.41 259 THR A N 1
ATOM 2009 C CA . THR A 1 259 ? -6.782 -3.045 -17.753 1.00 45.41 259 THR A CA 1
ATOM 2010 C C . THR A 1 259 ? -7.253 -3.427 -19.153 1.00 45.41 259 THR A C 1
ATOM 2012 O O . THR A 1 259 ? -8.309 -4.045 -19.306 1.00 45.41 259 THR A O 1
ATOM 2015 N N . ARG A 1 260 ? -6.511 -3.036 -20.189 1.00 44.62 260 ARG A N 1
ATOM 2016 C CA . ARG A 1 260 ? -6.674 -3.672 -21.493 1.00 44.62 260 ARG A CA 1
ATOM 2017 C C . ARG A 1 260 ? -6.017 -5.038 -21.372 1.00 44.62 260 ARG A C 1
ATOM 2019 O O . ARG A 1 260 ? -4.939 -5.157 -20.798 1.00 44.62 260 ARG A O 1
ATOM 2026 N N . ALA A 1 261 ? -6.735 -6.064 -21.812 1.00 45.88 261 ALA A N 1
ATOM 2027 C CA . ALA A 1 261 ? -6.297 -7.449 -21.752 1.00 45.88 261 ALA A CA 1
ATOM 2028 C C . ALA A 1 261 ? -4.855 -7.635 -22.264 1.00 45.88 261 ALA A C 1
ATOM 2030 O O . ALA A 1 261 ? -4.328 -6.804 -23.004 1.00 45.88 261 ALA A O 1
ATOM 2031 N N . ALA A 1 262 ? -4.253 -8.747 -21.836 1.00 49.34 262 ALA A N 1
ATOM 2032 C CA . ALA A 1 262 ? -2.869 -9.128 -22.073 1.00 49.34 262 ALA A CA 1
ATOM 2033 C C . ALA A 1 262 ? -2.368 -8.791 -23.488 1.00 49.34 262 ALA A C 1
ATOM 2035 O O . ALA A 1 262 ? -3.013 -9.131 -24.480 1.00 49.34 262 ALA A O 1
ATOM 2036 N N . TRP A 1 263 ? -1.199 -8.150 -23.582 1.00 45.22 263 TRP A N 1
ATOM 2037 C CA . TRP A 1 263 ? -0.575 -7.885 -24.877 1.00 45.22 263 TRP A CA 1
ATOM 2038 C C . TRP A 1 263 ? -0.210 -9.218 -25.553 1.00 45.22 263 TRP A C 1
ATOM 2040 O O . TRP A 1 263 ? 0.453 -10.070 -24.949 1.00 45.22 263 TRP A O 1
ATOM 2050 N N . GLN A 1 264 ? -0.686 -9.406 -26.788 1.00 54.75 264 GLN A N 1
ATOM 2051 C CA . GLN A 1 264 ? -0.443 -10.592 -27.610 1.00 54.75 264 GLN A CA 1
ATOM 2052 C C . GLN A 1 264 ? 0.986 -10.572 -28.160 1.00 54.75 264 GLN A C 1
ATOM 2054 O O . GLN A 1 264 ? 1.366 -9.663 -28.894 1.00 54.75 264 GLN A O 1
ATOM 2059 N N . ILE A 1 265 ? 1.772 -11.605 -27.849 1.00 51.16 265 ILE A N 1
ATOM 2060 C CA . ILE A 1 265 ? 3.094 -11.824 -28.448 1.00 51.16 265 ILE A CA 1
ATOM 2061 C C . ILE A 1 265 ? 2.928 -12.800 -29.624 1.00 51.16 265 ILE A C 1
ATOM 2063 O O . ILE A 1 265 ? 3.052 -14.011 -29.443 1.00 51.16 265 ILE A O 1
ATOM 2067 N N . GLY A 1 266 ? 2.627 -12.296 -30.824 1.00 50.75 266 GLY A N 1
ATOM 2068 C CA . GLY A 1 266 ? 2.430 -13.132 -32.024 1.00 50.75 266 GLY A CA 1
ATOM 2069 C C . GLY A 1 266 ? 1.139 -13.977 -32.007 1.00 50.75 266 GLY A C 1
ATOM 2070 O O . GLY A 1 266 ? 0.151 -13.584 -31.395 1.00 50.75 266 GLY A O 1
ATOM 2071 N N . ASP A 1 267 ? 1.142 -15.140 -32.678 1.00 34.09 267 ASP A N 1
ATOM 2072 C CA . ASP A 1 267 ? -0.044 -15.996 -32.943 1.00 34.09 267 ASP A CA 1
ATOM 2073 C C . ASP A 1 267 ? -0.482 -16.914 -31.768 1.00 34.09 267 ASP A C 1
ATOM 2075 O O . ASP A 1 267 ? -1.087 -17.968 -31.977 1.00 34.09 267 ASP A O 1
ATOM 2079 N N . VAL A 1 268 ? -0.174 -16.571 -30.514 1.00 37.16 268 VAL A N 1
ATOM 2080 C CA . VAL A 1 268 ? -0.581 -17.380 -29.346 1.00 37.16 268 VAL A CA 1
ATOM 2081 C C . VAL A 1 268 ? -1.991 -16.958 -28.890 1.00 37.16 268 VAL A C 1
ATOM 2083 O O . VAL A 1 268 ? -2.189 -15.781 -28.579 1.00 37.16 268 VAL A O 1
ATOM 2086 N N . PRO A 1 269 ? -2.988 -17.867 -28.837 1.00 26.75 269 PRO A N 1
ATOM 2087 C CA . PRO A 1 269 ? -4.355 -17.509 -28.466 1.00 26.75 269 PRO A CA 1
ATOM 2088 C C . PRO A 1 269 ? -4.449 -17.055 -27.003 1.00 26.75 269 PRO A C 1
ATOM 2090 O O . PRO A 1 269 ? -3.850 -17.646 -26.104 1.00 26.75 269 PRO A O 1
ATOM 2093 N N . VAL A 1 270 ? -5.240 -16.005 -26.785 1.00 34.12 270 VAL A N 1
ATOM 2094 C CA . VAL A 1 270 ? -5.594 -15.449 -25.475 1.00 34.12 270 VAL A CA 1
ATOM 2095 C C . VAL A 1 270 ? -6.810 -16.217 -24.960 1.00 34.12 270 VAL A C 1
ATOM 2097 O O . VAL A 1 270 ? -7.805 -16.328 -25.672 1.00 34.12 270 VAL A O 1
ATOM 2100 N N . ALA A 1 271 ? -6.731 -16.765 -23.746 1.00 28.78 271 ALA A N 1
ATOM 2101 C CA . ALA A 1 271 ? -7.930 -17.194 -23.034 1.00 28.78 271 ALA A CA 1
ATOM 2102 C C . ALA A 1 271 ? -8.788 -15.956 -22.739 1.00 28.78 271 ALA A C 1
ATOM 2104 O O . ALA A 1 271 ? -8.231 -14.915 -22.379 1.00 28.78 271 ALA A O 1
ATOM 2105 N N . ASP A 1 272 ? -10.107 -16.072 -22.929 1.00 26.73 272 ASP A N 1
ATOM 2106 C CA . ASP A 1 272 ? -11.069 -14.988 -22.723 1.00 26.73 272 ASP A CA 1
ATOM 2107 C C . ASP A 1 272 ? -10.773 -14.217 -21.431 1.00 26.73 272 ASP A C 1
ATOM 2109 O O . ASP A 1 272 ? -10.412 -14.794 -20.404 1.00 26.73 272 ASP A O 1
ATOM 2113 N N . SER A 1 273 ? -10.856 -12.893 -21.554 1.00 30.27 273 SER A N 1
ATOM 2114 C CA . SER A 1 273 ? -10.424 -11.880 -20.591 1.00 30.27 273 SER A CA 1
ATOM 2115 C C . SER A 1 273 ? -10.486 -12.313 -19.120 1.00 30.27 273 SER A C 1
ATOM 2117 O O . SER A 1 273 ? -11.551 -12.738 -18.664 1.00 30.27 273 SER A O 1
ATOM 2119 N N . PRO A 1 274 ? -9.438 -12.062 -18.317 1.00 36.31 274 PRO A N 1
ATOM 2120 C CA . PRO A 1 274 ? -9.589 -12.061 -16.878 1.00 36.31 274 PRO A CA 1
ATOM 2121 C C . PRO A 1 274 ? -10.223 -10.720 -16.478 1.00 36.31 274 PRO A C 1
ATOM 2123 O O . PRO A 1 274 ? -9.560 -9.804 -15.989 1.00 36.31 274 PRO A O 1
ATOM 2126 N N . GLU A 1 275 ? -11.522 -10.581 -16.741 1.00 31.47 275 GLU A N 1
ATOM 2127 C CA . GLU A 1 275 ? -12.351 -9.757 -15.866 1.00 31.47 275 GLU A CA 1
ATOM 2128 C C . GLU A 1 275 ? -12.211 -10.385 -14.465 1.00 31.47 275 GLU A C 1
ATOM 2130 O O . GLU A 1 275 ? -12.297 -11.601 -14.326 1.00 31.47 275 GLU A O 1
ATOM 2135 N N . ASP A 1 276 ? -11.855 -9.568 -13.470 1.00 27.92 276 ASP A N 1
ATOM 2136 C CA . ASP A 1 276 ? -11.432 -9.942 -12.103 1.00 27.92 276 ASP A CA 1
ATOM 2137 C C . ASP A 1 276 ? -9.939 -10.224 -11.829 1.00 27.92 276 ASP A C 1
ATOM 2139 O O . ASP A 1 276 ? -9.600 -10.937 -10.885 1.00 27.92 276 ASP A O 1
ATOM 2143 N N . VAL A 1 277 ? -9.003 -9.533 -12.497 1.00 34.19 277 VAL A N 1
ATOM 2144 C CA . VAL A 1 277 ? -7.723 -9.198 -11.822 1.00 34.19 277 VAL A CA 1
ATOM 2145 C C . VAL A 1 277 ? -7.903 -7.919 -11.006 1.00 34.19 277 VAL A C 1
ATOM 2147 O O . VAL A 1 277 ? -7.411 -6.847 -11.357 1.00 34.19 277 VAL A O 1
ATOM 2150 N N . THR A 1 278 ? -8.628 -8.022 -9.894 1.00 29.52 278 THR A N 1
ATOM 2151 C CA . THR A 1 278 ? -8.410 -7.111 -8.764 1.00 29.52 278 THR A CA 1
ATOM 2152 C C . THR A 1 278 ? -7.447 -7.796 -7.792 1.00 29.52 278 THR A C 1
ATOM 2154 O O . THR A 1 278 ? -7.594 -8.992 -7.535 1.00 29.52 278 THR A O 1
ATOM 2157 N N . PRO A 1 279 ? -6.445 -7.095 -7.232 1.00 26.33 279 PRO A N 1
ATOM 2158 C CA . PRO A 1 279 ? -5.576 -7.668 -6.214 1.00 26.33 279 PRO A CA 1
ATOM 2159 C C . PRO A 1 279 ? -6.373 -7.785 -4.907 1.00 26.33 279 PRO A C 1
ATOM 2161 O O . PRO A 1 279 ? -6.331 -6.906 -4.051 1.00 26.33 279 PRO A O 1
ATOM 2164 N N . HIS A 1 280 ? -7.156 -8.853 -4.771 1.00 25.20 280 HIS A N 1
ATOM 2165 C CA . HIS A 1 280 ? -7.764 -9.245 -3.506 1.00 25.20 280 HIS A CA 1
ATOM 2166 C C . HIS A 1 280 ? -6.830 -10.231 -2.812 1.00 25.20 280 HIS A C 1
ATOM 2168 O O . HIS A 1 280 ? -6.736 -11.401 -3.175 1.00 25.20 280 HIS A O 1
ATOM 2174 N N . GLY A 1 281 ? -6.106 -9.716 -1.816 1.00 33.97 281 GLY A N 1
ATOM 2175 C CA . GLY A 1 281 ? -5.225 -10.501 -0.966 1.00 33.97 281 GLY A CA 1
ATOM 2176 C C . GLY A 1 281 ? -5.979 -11.619 -0.253 1.00 33.97 281 GLY A C 1
ATOM 2177 O O . GLY A 1 281 ? -6.925 -11.352 0.491 1.00 33.97 281 GLY A O 1
ATOM 2178 N N . ALA A 1 282 ? -5.516 -12.851 -0.446 1.00 26.50 282 ALA A N 1
ATOM 2179 C CA . ALA A 1 282 ? -5.818 -13.975 0.422 1.00 26.50 282 ALA A CA 1
ATOM 2180 C C . ALA A 1 282 ? -4.501 -14.557 0.954 1.00 26.50 282 ALA A C 1
ATOM 2182 O O . ALA A 1 282 ? -3.557 -14.834 0.216 1.00 26.50 282 ALA A O 1
ATOM 2183 N N . SER A 1 283 ? -4.460 -14.651 2.275 1.00 26.30 283 SER A N 1
ATOM 2184 C CA . SER A 1 283 ? -3.367 -15.046 3.155 1.00 26.30 283 SER A CA 1
ATOM 2185 C C . SER A 1 283 ? -2.826 -16.460 2.900 1.00 26.30 283 SER A C 1
ATOM 2187 O O . SER A 1 283 ? -3.591 -17.422 2.943 1.00 26.30 283 SER A O 1
ATOM 2189 N N . VAL A 1 284 ? -1.500 -16.596 2.781 1.00 29.25 284 VAL A N 1
ATOM 2190 C CA . VAL A 1 284 ? -0.772 -17.816 3.178 1.00 29.25 284 VAL A CA 1
ATOM 2191 C C . VAL A 1 284 ? -0.466 -17.691 4.678 1.00 29.25 284 VAL A C 1
ATOM 2193 O O . VAL A 1 284 ? -0.069 -16.607 5.112 1.00 29.25 284 VAL A O 1
ATOM 2196 N N . PRO A 1 285 ? -0.644 -18.742 5.495 1.00 24.62 285 PRO A N 1
ATOM 2197 C CA . PRO A 1 285 ? -0.247 -18.705 6.895 1.00 24.62 285 PRO A CA 1
ATOM 2198 C C . PRO A 1 285 ? 1.284 -18.729 7.003 1.00 24.62 285 PRO A C 1
ATOM 2200 O O . PRO A 1 285 ? 1.923 -19.761 6.809 1.00 24.62 285 PRO A O 1
ATOM 2203 N N . GLU A 1 286 ? 1.873 -17.585 7.337 1.00 29.84 286 GLU A N 1
ATOM 2204 C CA . GLU A 1 286 ? 3.230 -17.493 7.878 1.00 29.84 286 GLU A CA 1
ATOM 2205 C C . GLU A 1 286 ? 3.238 -18.030 9.323 1.00 29.84 286 GLU A C 1
ATOM 2207 O O . GLU A 1 286 ? 2.367 -17.693 10.128 1.00 29.84 286 GLU A O 1
ATOM 2212 N N . ARG A 1 287 ? 4.245 -18.829 9.697 1.00 27.28 287 ARG A N 1
ATOM 2213 C CA . ARG A 1 287 ? 4.722 -18.855 11.094 1.00 27.28 287 ARG A CA 1
ATOM 2214 C C . ARG A 1 287 ? 5.939 -17.930 11.188 1.00 27.28 287 ARG A C 1
ATOM 2216 O O . ARG A 1 287 ? 6.748 -17.923 10.268 1.00 27.28 287 ARG A O 1
ATOM 2223 N N . PRO A 1 288 ? 6.063 -17.148 12.269 1.00 33.44 288 PRO A N 1
ATOM 2224 C CA . PRO A 1 288 ? 6.130 -15.696 12.124 1.00 33.44 288 PRO A CA 1
ATOM 2225 C C . PRO A 1 288 ? 7.566 -15.162 12.150 1.00 33.44 288 PRO A C 1
ATOM 2227 O O . PRO A 1 288 ? 8.345 -15.540 13.027 1.00 33.44 288 PRO A O 1
ATOM 2230 N N . ALA A 1 289 ? 7.857 -14.165 11.306 1.00 40.78 289 ALA A N 1
ATOM 2231 C CA . ALA A 1 289 ? 8.532 -12.978 11.825 1.00 40.78 289 ALA A CA 1
ATOM 2232 C C . ALA A 1 289 ? 7.626 -12.411 12.927 1.00 40.78 289 ALA A C 1
ATOM 2234 O O . ALA A 1 289 ? 6.409 -12.404 12.744 1.00 40.78 289 ALA A O 1
ATOM 2235 N N . THR A 1 290 ? 8.174 -12.033 14.085 1.00 41.06 290 THR A N 1
ATOM 2236 C CA . THR A 1 290 ? 7.382 -11.503 15.207 1.00 41.06 290 THR A CA 1
ATOM 2237 C C . THR A 1 290 ? 6.312 -10.544 14.672 1.00 41.06 290 THR A C 1
ATOM 2239 O O . THR A 1 290 ? 6.687 -9.605 13.966 1.00 41.06 290 THR A O 1
ATOM 2242 N N . PRO A 1 291 ? 5.011 -10.794 14.920 1.00 50.97 291 PRO A N 1
ATOM 2243 C CA . PRO A 1 291 ? 3.965 -9.915 14.425 1.00 50.97 291 PRO A CA 1
ATOM 2244 C C . PRO A 1 291 ? 4.262 -8.500 14.922 1.00 50.97 291 PRO A C 1
ATOM 2246 O O . PRO A 1 291 ? 4.349 -8.284 16.126 1.00 50.97 291 PRO A O 1
ATOM 2249 N N . VAL A 1 292 ? 4.457 -7.559 13.999 1.00 64.88 292 VAL A N 1
ATOM 2250 C CA . VAL A 1 292 ? 4.607 -6.121 14.304 1.00 64.88 292 VAL A CA 1
ATOM 2251 C C . VAL A 1 292 ? 3.240 -5.427 14.380 1.00 64.88 292 VAL A C 1
ATOM 2253 O O . VAL A 1 292 ? 3.129 -4.210 14.528 1.00 64.88 292 VAL A O 1
ATOM 2256 N N . PHE A 1 293 ? 2.187 -6.234 14.256 1.00 66.38 293 PHE A N 1
ATOM 2257 C CA . PHE A 1 293 ? 0.779 -5.918 14.358 1.00 66.38 293 PHE A CA 1
ATOM 2258 C C . PHE A 1 293 ? 0.064 -7.089 15.056 1.00 66.38 293 PHE A C 1
ATOM 2260 O O . PHE A 1 293 ? 0.342 -8.255 14.768 1.00 66.38 293 PHE A O 1
ATOM 2267 N N . VAL A 1 294 ? -0.890 -6.792 15.941 1.00 68.38 294 VAL A N 1
ATOM 2268 C CA . VAL A 1 294 ? -1.704 -7.806 16.627 1.00 68.38 294 VAL A CA 1
ATOM 2269 C C . VAL A 1 294 ? -3.179 -7.405 16.605 1.00 68.38 294 VAL A C 1
ATOM 2271 O O . VAL A 1 294 ? -3.542 -6.327 17.082 1.00 68.38 294 VAL A O 1
ATOM 2274 N N . ARG A 1 295 ? -4.058 -8.301 16.128 1.00 74.06 295 ARG A N 1
ATOM 2275 C CA . ARG A 1 295 ? -5.497 -8.212 16.427 1.00 74.06 295 ARG A CA 1
ATOM 2276 C C . ARG A 1 295 ? -5.737 -8.748 17.830 1.00 74.06 295 ARG A C 1
ATOM 2278 O O . ARG A 1 295 ? -5.408 -9.899 18.126 1.00 74.06 295 ARG A O 1
ATOM 2285 N N . ARG A 1 296 ? -6.320 -7.924 18.696 1.00 74.81 296 ARG A N 1
ATOM 2286 C CA . ARG A 1 296 ? -6.755 -8.356 20.028 1.00 74.81 296 ARG A CA 1
ATOM 2287 C C . ARG A 1 296 ? -8.152 -8.960 19.949 1.00 74.81 296 ARG A C 1
ATOM 2289 O O . ARG A 1 296 ? -8.905 -8.667 19.026 1.00 74.81 296 ARG A O 1
ATOM 2296 N N . ALA A 1 297 ? -8.474 -9.821 20.913 1.00 67.69 297 ALA A N 1
ATOM 2297 C CA . ALA A 1 297 ? -9.811 -10.390 21.021 1.00 67.69 297 ALA A CA 1
ATOM 2298 C C . ALA A 1 297 ? -10.857 -9.271 21.092 1.00 67.69 297 ALA A C 1
ATOM 2300 O O . ALA A 1 297 ? -10.672 -8.289 21.819 1.00 67.69 297 ALA A O 1
ATOM 2301 N N . ASP A 1 298 ? -11.939 -9.444 20.340 1.00 73.06 298 ASP A N 1
ATOM 2302 C CA . ASP A 1 298 ? -13.010 -8.464 20.234 1.00 73.06 298 ASP A CA 1
ATOM 2303 C C . ASP A 1 298 ? -13.652 -8.281 21.625 1.00 73.06 298 ASP A C 1
ATOM 2305 O O . ASP A 1 298 ? -14.297 -9.181 22.166 1.00 73.06 298 ASP A O 1
ATOM 2309 N N . ARG A 1 299 ? -13.424 -7.116 22.249 1.00 72.19 299 ARG A N 1
ATOM 2310 C CA . ARG A 1 299 ? -13.998 -6.762 23.565 1.00 72.19 299 ARG A CA 1
ATOM 2311 C C . ARG A 1 299 ? -15.490 -6.437 23.476 1.00 72.19 299 ARG A C 1
ATOM 2313 O O . ARG A 1 299 ? -16.202 -6.501 24.473 1.00 72.19 299 ARG A O 1
ATOM 2320 N N . VAL A 1 300 ? -15.935 -6.055 22.282 1.00 81.69 300 VAL A N 1
ATOM 2321 C CA . VAL A 1 300 ? -17.290 -5.620 21.953 1.00 81.69 300 VAL A CA 1
ATOM 2322 C C . VAL A 1 300 ? -17.700 -6.342 20.674 1.00 81.69 300 VAL A C 1
ATOM 2324 O O . VAL A 1 300 ? -16.928 -6.384 19.716 1.00 81.69 300 VAL A O 1
ATOM 2327 N N . ALA A 1 301 ? -18.914 -6.893 20.645 1.00 86.56 301 ALA A N 1
ATOM 2328 C CA . ALA A 1 301 ? -19.457 -7.518 19.444 1.00 86.56 301 ALA A CA 1
ATOM 2329 C C . ALA A 1 301 ? -19.474 -6.516 18.277 1.00 86.56 301 ALA A C 1
ATOM 2331 O O . ALA A 1 301 ? -19.911 -5.376 18.433 1.00 86.56 301 ALA A O 1
ATOM 2332 N N . GLY A 1 302 ? -18.986 -6.931 17.111 1.00 90.88 302 GLY A N 1
ATOM 2333 C CA . GLY A 1 302 ? -18.900 -6.046 15.953 1.00 90.88 302 GLY A CA 1
ATOM 2334 C C . GLY A 1 302 ? -17.666 -5.147 15.903 1.00 90.88 302 GLY A C 1
ATOM 2335 O O . GLY A 1 302 ? -17.552 -4.362 14.965 1.00 90.88 302 GLY A O 1
ATOM 2336 N N . VAL A 1 303 ? -16.740 -5.226 16.864 1.00 95.81 303 VAL A N 1
ATOM 2337 C CA . VAL A 1 303 ? -15.572 -4.333 16.913 1.00 95.81 303 VAL A CA 1
ATOM 2338 C C . VAL A 1 303 ? -14.269 -5.115 16.808 1.00 95.81 303 VAL A C 1
ATOM 2340 O O . VAL A 1 303 ? -13.924 -5.862 17.720 1.00 95.81 303 VAL A O 1
ATOM 2343 N N . ALA A 1 304 ? -13.507 -4.870 15.741 1.00 95.81 304 ALA A N 1
ATOM 2344 C CA . ALA A 1 304 ? -12.153 -5.395 15.587 1.00 95.81 304 ALA A CA 1
ATOM 2345 C C . ALA A 1 304 ? -11.129 -4.423 16.195 1.00 95.81 304 ALA A C 1
ATOM 2347 O O . ALA A 1 304 ? -11.072 -3.257 15.804 1.00 95.81 304 ALA A O 1
ATOM 2348 N N . HIS A 1 305 ? -10.300 -4.891 17.137 1.00 96.75 305 HIS A N 1
ATOM 2349 C CA . HIS A 1 305 ? -9.216 -4.085 17.722 1.00 96.75 305 HIS A CA 1
ATOM 2350 C C . HIS A 1 305 ? -7.865 -4.426 17.088 1.00 96.75 305 HIS A C 1
ATOM 2352 O O . HIS A 1 305 ? -7.302 -5.499 17.310 1.00 96.75 305 HIS A O 1
ATOM 2358 N N . VAL A 1 306 ? -7.354 -3.478 16.310 1.00 96.69 306 VAL A N 1
ATOM 2359 C CA . VAL A 1 306 ? -6.123 -3.524 15.522 1.00 96.69 306 VAL A CA 1
ATOM 2360 C C . VAL A 1 306 ? -5.039 -2.737 16.278 1.00 96.69 306 VAL A C 1
ATOM 2362 O O . VAL A 1 306 ? -5.201 -1.546 16.530 1.00 96.69 306 VAL A O 1
ATOM 2365 N N . VAL A 1 307 ? -3.933 -3.384 16.669 1.00 96.19 307 VAL A N 1
ATOM 2366 C CA . VAL A 1 307 ? -2.821 -2.751 17.399 1.00 96.19 307 VAL A CA 1
ATOM 2367 C C . VAL A 1 307 ? -1.515 -2.795 16.609 1.00 96.19 307 VAL A C 1
ATOM 2369 O O . VAL A 1 307 ? -1.039 -3.880 16.287 1.00 96.19 307 VAL A O 1
ATOM 2372 N N . ILE A 1 308 ? -0.896 -1.637 16.359 1.00 96.75 308 ILE A N 1
ATOM 2373 C CA . ILE A 1 308 ? 0.493 -1.545 15.879 1.00 96.75 308 ILE A CA 1
ATOM 2374 C C . ILE A 1 308 ? 1.403 -1.947 17.043 1.00 96.75 308 ILE A C 1
ATOM 2376 O O . ILE A 1 308 ? 1.482 -1.221 18.033 1.00 96.75 308 ILE A O 1
ATOM 2380 N N . ASP A 1 309 ? 2.055 -3.103 16.948 1.00 94.00 309 ASP A N 1
ATOM 2381 C CA . ASP A 1 309 ? 2.789 -3.732 18.050 1.00 94.00 309 ASP A CA 1
ATOM 2382 C C . ASP A 1 309 ? 4.287 -3.765 17.754 1.00 94.00 309 ASP A C 1
ATOM 2384 O O . ASP A 1 309 ? 4.886 -4.805 17.487 1.00 94.00 309 ASP A O 1
ATOM 2388 N N . ARG A 1 310 ? 4.887 -2.570 17.744 1.00 93.44 310 ARG A N 1
ATOM 2389 C CA . ARG A 1 310 ? 6.328 -2.394 17.542 1.00 93.44 310 ARG A CA 1
ATOM 2390 C C . ARG A 1 310 ? 6.913 -1.387 18.542 1.00 93.44 310 ARG A C 1
ATOM 2392 O O . ARG A 1 310 ? 7.519 -0.377 18.143 1.00 93.44 310 ARG A O 1
ATOM 2399 N N . PRO A 1 311 ? 6.692 -1.595 19.852 1.00 92.44 311 PRO A N 1
ATOM 2400 C CA . PRO A 1 311 ? 6.965 -0.597 20.882 1.00 92.44 311 PRO A CA 1
ATOM 2401 C C . PRO A 1 311 ? 8.454 -0.236 20.999 1.00 92.44 311 PRO A C 1
ATOM 2403 O O . PRO A 1 311 ? 8.796 0.906 21.303 1.00 92.44 311 PRO A O 1
ATOM 2406 N N . GLU A 1 312 ? 9.365 -1.152 20.676 1.00 90.69 312 GLU A N 1
ATOM 2407 C CA . GLU A 1 312 ? 10.812 -0.911 20.626 1.00 90.69 312 GLU A CA 1
ATOM 2408 C C . GLU A 1 312 ? 11.223 0.113 19.555 1.00 90.69 312 GLU A C 1
ATOM 2410 O O . GLU A 1 312 ? 12.244 0.792 19.697 1.00 90.69 312 GLU A O 1
ATOM 2415 N N . ALA A 1 313 ? 10.406 0.268 18.511 1.00 92.81 313 ALA A N 1
ATOM 2416 C CA . ALA A 1 313 ? 10.551 1.284 17.475 1.00 92.81 313 ALA A CA 1
ATOM 2417 C C . ALA A 1 313 ? 9.523 2.417 17.622 1.00 92.81 313 ALA A C 1
ATOM 2419 O O . ALA A 1 313 ? 9.315 3.175 16.678 1.00 92.81 313 ALA A O 1
ATOM 2420 N N . ARG A 1 314 ? 8.871 2.549 18.789 1.00 94.81 314 ARG A N 1
ATOM 2421 C CA . ARG A 1 314 ? 7.789 3.521 19.037 1.00 94.81 314 ARG A CA 1
ATOM 2422 C C . ARG A 1 314 ? 6.654 3.418 18.011 1.00 94.81 314 ARG A C 1
ATOM 2424 O O . ARG A 1 314 ? 6.129 4.433 17.551 1.00 94.81 314 ARG A O 1
ATOM 2431 N N . ASN A 1 315 ? 6.319 2.186 17.628 1.00 96.88 315 ASN A N 1
ATOM 2432 C CA . ASN A 1 315 ? 5.294 1.863 16.636 1.00 96.88 315 ASN A CA 1
ATOM 2433 C C . ASN A 1 315 ? 5.538 2.547 15.277 1.00 96.88 315 ASN A C 1
ATOM 2435 O O . ASN A 1 315 ? 4.594 2.942 14.592 1.00 96.88 315 ASN A O 1
ATOM 2439 N N . ALA A 1 316 ? 6.810 2.734 14.902 1.00 96.75 316 ALA A N 1
ATOM 2440 C CA . ALA A 1 316 ? 7.188 3.293 13.609 1.00 96.75 316 ALA A CA 1
ATOM 2441 C C . ALA A 1 316 ? 6.895 2.323 12.453 1.00 96.75 316 ALA A C 1
ATOM 2443 O O . ALA A 1 316 ? 7.072 1.104 12.578 1.00 96.75 316 ALA A O 1
ATOM 2444 N N . ILE A 1 317 ? 6.498 2.893 11.319 1.00 96.75 317 ILE A N 1
ATOM 2445 C CA . ILE A 1 317 ? 6.005 2.193 10.136 1.00 96.75 317 ILE A CA 1
ATOM 2446 C C . ILE A 1 317 ? 7.137 1.983 9.138 1.00 96.75 317 ILE A C 1
ATOM 2448 O O . ILE A 1 317 ? 7.755 2.935 8.667 1.00 96.75 317 ILE A O 1
ATOM 2452 N N . ASN A 1 318 ? 7.369 0.725 8.793 1.00 92.25 318 ASN A N 1
ATOM 2453 C CA . ASN A 1 318 ? 8.127 0.314 7.618 1.00 92.25 318 ASN A CA 1
ATOM 2454 C C . ASN A 1 318 ? 7.180 -0.422 6.653 1.00 92.25 318 ASN A C 1
ATOM 2456 O O . ASN A 1 318 ? 6.001 -0.620 6.970 1.00 92.25 318 ASN A O 1
ATOM 2460 N N . THR A 1 319 ? 7.675 -0.835 5.486 1.00 86.62 319 THR A N 1
ATOM 2461 C CA . THR A 1 319 ? 6.828 -1.492 4.472 1.00 86.62 319 THR A CA 1
ATOM 2462 C C . THR A 1 319 ? 6.161 -2.760 5.012 1.00 86.62 319 THR A C 1
ATOM 2464 O O . THR A 1 319 ? 5.009 -3.042 4.692 1.00 86.62 319 THR A O 1
ATOM 2467 N N . GLU A 1 320 ? 6.834 -3.499 5.894 1.00 87.56 320 GLU A N 1
ATOM 2468 C CA . GLU A 1 320 ? 6.279 -4.717 6.486 1.00 87.56 320 GLU A CA 1
ATOM 2469 C C . GLU A 1 320 ? 5.089 -4.434 7.417 1.00 87.56 320 GLU A C 1
ATOM 2471 O O . GLU A 1 320 ? 4.040 -5.066 7.287 1.00 87.56 320 GLU A O 1
ATOM 2476 N N . VAL A 1 321 ? 5.200 -3.436 8.301 1.00 89.69 321 VAL A N 1
ATOM 2477 C CA . VAL A 1 321 ? 4.075 -2.978 9.136 1.00 89.69 321 VAL A CA 1
ATOM 2478 C C . VAL A 1 321 ? 2.916 -2.512 8.252 1.00 89.69 321 VAL A C 1
ATOM 2480 O O . VAL A 1 321 ? 1.769 -2.896 8.480 1.00 89.69 321 VAL A O 1
ATOM 2483 N N . ALA A 1 322 ? 3.207 -1.718 7.218 1.00 93.44 322 ALA A N 1
ATOM 2484 C CA . ALA A 1 322 ? 2.200 -1.204 6.295 1.00 93.44 322 ALA A CA 1
ATOM 2485 C C . ALA A 1 322 ? 1.464 -2.331 5.547 1.00 93.44 322 ALA A C 1
ATOM 2487 O O . ALA A 1 322 ? 0.241 -2.286 5.397 1.00 93.44 322 ALA A O 1
ATOM 2488 N N . ARG A 1 323 ? 2.191 -3.375 5.132 1.00 89.50 323 ARG A N 1
ATOM 2489 C CA . ARG A 1 323 ? 1.641 -4.570 4.481 1.00 89.50 323 ARG A CA 1
ATOM 2490 C C . ARG A 1 323 ? 0.702 -5.332 5.414 1.00 89.50 323 ARG A C 1
ATOM 2492 O O . ARG A 1 323 ? -0.407 -5.673 5.004 1.00 89.50 323 ARG A O 1
ATOM 2499 N N . GLN A 1 324 ? 1.128 -5.580 6.655 1.00 89.81 324 GLN A N 1
ATOM 2500 C CA . GLN A 1 324 ? 0.320 -6.289 7.652 1.00 89.81 324 GLN A CA 1
ATOM 2501 C C . GLN A 1 324 ? -0.955 -5.512 8.011 1.00 89.81 324 GLN A C 1
ATOM 2503 O O . GLN A 1 324 ? -2.038 -6.097 8.020 1.00 89.81 324 GLN A O 1
ATOM 2508 N N . LEU A 1 325 ? -0.854 -4.195 8.227 1.00 94.31 325 LEU A N 1
ATOM 2509 C CA . LEU A 1 325 ? -2.013 -3.333 8.480 1.00 94.31 325 LEU A CA 1
ATOM 2510 C C . LEU A 1 325 ? -2.985 -3.323 7.297 1.00 94.31 325 LEU A C 1
ATOM 2512 O O . LEU A 1 325 ? -4.178 -3.554 7.481 1.00 94.31 325 LEU A O 1
ATOM 2516 N N . GLY A 1 326 ? -2.482 -3.117 6.076 1.00 93.75 326 GLY A N 1
ATOM 2517 C CA . GLY A 1 326 ? -3.305 -3.120 4.867 1.00 93.75 326 GLY A CA 1
ATOM 2518 C C . GLY A 1 326 ? -4.087 -4.425 4.690 1.00 93.75 326 GLY A C 1
ATOM 2519 O O . GLY A 1 326 ? -5.295 -4.391 4.449 1.00 93.75 326 GLY A O 1
ATOM 2520 N N . ALA A 1 327 ? -3.419 -5.567 4.878 1.00 89.25 327 ALA A N 1
ATOM 2521 C CA . ALA A 1 327 ? -4.046 -6.884 4.801 1.00 89.25 327 ALA A CA 1
ATOM 2522 C C . ALA A 1 327 ? -5.105 -7.104 5.895 1.00 89.25 327 ALA A C 1
ATOM 2524 O O . ALA A 1 327 ? -6.145 -7.711 5.632 1.00 89.25 327 ALA A O 1
ATOM 2525 N N . GLU A 1 328 ? -4.875 -6.599 7.108 1.00 93.12 328 GLU A N 1
ATOM 2526 C CA . GLU A 1 328 ? -5.853 -6.691 8.191 1.00 93.12 328 GLU A CA 1
ATOM 2527 C C . GLU A 1 328 ? -7.088 -5.824 7.930 1.00 93.12 328 GLU A C 1
ATOM 2529 O O . GLU A 1 328 ? -8.211 -6.268 8.175 1.00 93.12 328 GLU A O 1
ATOM 2534 N N . PHE A 1 329 ? -6.913 -4.618 7.390 1.00 94.62 329 PHE A N 1
ATOM 2535 C CA . PHE A 1 329 ? -8.035 -3.771 6.987 1.00 94.62 329 PHE A CA 1
ATOM 2536 C C . PHE A 1 329 ? -8.862 -4.430 5.880 1.00 94.62 329 PHE A C 1
ATOM 2538 O O . PHE A 1 329 ? -10.086 -4.476 5.983 1.00 94.62 329 PHE A O 1
ATOM 2545 N N . ASP A 1 330 ? -8.206 -5.020 4.873 1.00 92.50 330 ASP A N 1
ATOM 2546 C CA . ASP A 1 330 ? -8.876 -5.818 3.838 1.00 92.50 330 ASP A CA 1
ATOM 2547 C C . ASP A 1 330 ? -9.631 -7.023 4.436 1.00 92.50 330 ASP A C 1
ATOM 2549 O O . ASP A 1 330 ? -10.684 -7.414 3.935 1.00 92.50 330 ASP A O 1
ATOM 2553 N N . ARG A 1 331 ? -9.110 -7.638 5.506 1.00 91.75 331 ARG A N 1
ATOM 2554 C CA . ARG A 1 331 ? -9.799 -8.727 6.210 1.00 91.75 331 ARG A CA 1
ATOM 2555 C C . ARG A 1 331 ? -11.029 -8.232 6.963 1.00 91.75 331 ARG A C 1
ATOM 2557 O O . ARG A 1 331 ? -12.066 -8.879 6.870 1.00 91.75 331 ARG A O 1
ATOM 2564 N N . CYS A 1 332 ? -10.921 -7.111 7.674 1.00 92.44 332 CYS A N 1
ATOM 2565 C CA . CYS A 1 332 ? -12.044 -6.503 8.388 1.00 92.44 332 CYS A CA 1
ATOM 2566 C C . CYS A 1 332 ? -13.177 -6.122 7.429 1.00 92.44 332 CYS A C 1
ATOM 2568 O O . CYS A 1 332 ? -14.326 -6.425 7.716 1.00 92.44 332 CYS A O 1
ATOM 2570 N N . ASP A 1 333 ? -12.855 -5.555 6.262 1.00 93.00 333 ASP A N 1
ATOM 2571 C CA . ASP A 1 333 ? -13.855 -5.183 5.251 1.00 93.00 333 ASP A CA 1
ATOM 2572 C C . ASP A 1 333 ? -14.607 -6.384 4.651 1.00 93.00 333 ASP A C 1
ATOM 2574 O O . ASP A 1 333 ? -15.724 -6.227 4.160 1.00 93.00 333 ASP A O 1
ATOM 2578 N N . ARG A 1 334 ? -14.016 -7.585 4.679 1.00 91.69 334 ARG A N 1
ATOM 2579 C CA . ARG A 1 334 ? -14.653 -8.820 4.187 1.00 91.69 334 ARG A CA 1
ATOM 2580 C C . ARG A 1 334 ? -15.381 -9.610 5.265 1.00 91.69 334 ARG A C 1
ATOM 2582 O O . ARG A 1 334 ? -16.092 -10.552 4.927 1.00 91.69 334 ARG A O 1
ATOM 2589 N N . ASP A 1 335 ? -15.169 -9.287 6.536 1.00 90.31 335 ASP A N 1
ATOM 2590 C CA . ASP A 1 335 ? -15.765 -10.008 7.651 1.00 90.31 335 ASP A CA 1
ATOM 2591 C C . ASP A 1 335 ? -17.116 -9.370 8.009 1.00 90.31 335 ASP A C 1
ATOM 2593 O O . ASP A 1 335 ? -17.145 -8.311 8.640 1.00 90.31 335 ASP A O 1
ATOM 2597 N N . PRO A 1 336 ? -18.257 -9.998 7.663 1.00 87.81 336 PRO A N 1
ATOM 2598 C CA . PRO A 1 336 ? -19.570 -9.453 7.972 1.00 87.81 336 PRO A CA 1
ATOM 2599 C C . PRO A 1 336 ? -19.882 -9.493 9.470 1.00 87.81 336 PRO A C 1
ATOM 2601 O O . PRO A 1 336 ? -20.965 -9.063 9.849 1.00 87.81 336 PRO A O 1
ATOM 2604 N N . ALA A 1 337 ? -19.003 -10.006 10.336 1.00 90.38 337 ALA A N 1
ATOM 2605 C CA . ALA A 1 337 ? -19.117 -9.826 11.777 1.00 90.38 337 ALA A CA 1
ATOM 2606 C C . ALA A 1 337 ? -18.489 -8.508 12.250 1.00 90.38 337 ALA A C 1
ATOM 2608 O O . ALA A 1 337 ? -18.839 -8.045 13.330 1.00 90.38 337 ALA A O 1
ATOM 2609 N N . VAL A 1 338 ? -17.600 -7.880 11.473 1.00 93.94 338 VAL A N 1
ATOM 2610 C CA . VAL A 1 338 ? -16.961 -6.609 11.835 1.00 93.94 338 VAL A CA 1
ATOM 2611 C C . VAL A 1 338 ? -17.828 -5.441 11.360 1.00 93.94 338 VAL A C 1
ATOM 2613 O O . VAL A 1 338 ? -18.314 -5.389 10.233 1.00 93.94 338 VAL A O 1
ATOM 2616 N N . ARG A 1 339 ? -18.073 -4.495 12.266 1.00 95.31 339 ARG A N 1
ATOM 2617 C CA . ARG A 1 339 ? -18.875 -3.279 12.052 1.00 95.31 339 ARG A CA 1
ATOM 2618 C C . ARG A 1 339 ? -18.037 -2.019 12.192 1.00 95.31 339 ARG A C 1
ATOM 2620 O O . ARG A 1 339 ? -18.340 -1.014 11.561 1.00 95.31 339 ARG A O 1
ATOM 2627 N N . VAL A 1 340 ? -17.024 -2.061 13.056 1.00 97.94 340 VAL A N 1
ATOM 2628 C CA . VAL A 1 340 ? -16.136 -0.939 13.370 1.00 97.94 340 VAL A CA 1
ATOM 2629 C C . VAL A 1 340 ? -14.738 -1.470 13.669 1.00 97.94 340 VAL A C 1
ATOM 2631 O O . VAL A 1 340 ? -14.582 -2.520 14.292 1.00 97.94 340 VAL A O 1
ATOM 2634 N N . ILE A 1 341 ? -13.719 -0.724 13.265 1.00 98.12 341 ILE A N 1
ATOM 2635 C CA . ILE A 1 341 ? -12.316 -0.984 13.574 1.00 98.12 341 ILE A CA 1
ATOM 2636 C C . ILE A 1 341 ? -11.854 0.038 14.616 1.00 98.12 341 ILE A C 1
ATOM 2638 O O . ILE A 1 341 ? -12.087 1.235 14.468 1.00 98.12 341 ILE A O 1
ATOM 2642 N N . VAL A 1 342 ? -11.167 -0.415 15.660 1.00 98.56 342 VAL A N 1
ATOM 2643 C CA . VAL A 1 342 ? -10.388 0.448 16.559 1.00 98.56 342 VAL A CA 1
ATOM 2644 C C . VAL A 1 342 ? -8.915 0.210 16.257 1.00 98.56 342 VAL A C 1
ATOM 2646 O O . VAL A 1 342 ? -8.462 -0.928 16.335 1.00 98.56 342 VAL A O 1
ATOM 2649 N N . LEU A 1 343 ? -8.172 1.262 15.916 1.00 98.56 343 LEU A N 1
ATOM 2650 C CA . LEU A 1 343 ? -6.730 1.231 15.670 1.00 98.56 343 LEU A CA 1
ATOM 2651 C C . LEU A 1 343 ? -5.992 1.905 16.829 1.00 98.56 343 LEU A C 1
ATOM 2653 O O . LEU A 1 343 ? -6.288 3.052 17.155 1.00 98.56 343 LEU A O 1
ATOM 2657 N N . SER A 1 344 ? -5.009 1.236 17.428 1.00 98.25 344 SER A N 1
ATOM 2658 C CA . SER A 1 344 ? -4.160 1.810 18.483 1.00 98.25 344 SER A CA 1
ATOM 2659 C C . SER A 1 344 ? -2.688 1.423 18.317 1.00 98.25 344 SER A C 1
ATOM 2661 O O . SER A 1 344 ? -2.352 0.529 17.544 1.00 98.25 344 SER A O 1
ATOM 2663 N N . GLY A 1 345 ? -1.799 2.070 19.071 1.00 97.00 345 GLY A N 1
ATOM 2664 C CA . GLY A 1 345 ? -0.410 1.634 19.233 1.00 97.00 345 GLY A CA 1
ATOM 2665 C C . GLY A 1 345 ? -0.221 0.819 20.513 1.00 97.00 345 GLY A C 1
ATOM 2666 O O . GLY A 1 345 ? -0.930 1.035 21.498 1.00 97.00 345 GLY A O 1
ATOM 2667 N N . ALA A 1 346 ? 0.713 -0.129 20.512 1.00 95.00 346 ALA A N 1
ATOM 2668 C CA . ALA A 1 346 ? 1.128 -0.824 21.723 1.00 95.00 346 ALA A CA 1
ATOM 2669 C C . ALA A 1 346 ? 1.897 0.125 22.663 1.00 95.00 346 ALA A C 1
ATOM 2671 O O . ALA A 1 346 ? 2.648 0.985 22.185 1.00 95.00 346 ALA A O 1
ATOM 2672 N N . PRO A 1 347 ? 1.746 -0.016 23.993 1.00 92.56 347 PRO A N 1
ATOM 2673 C CA . PRO A 1 347 ? 2.528 0.764 24.944 1.00 92.56 347 PRO A CA 1
ATOM 2674 C C . PRO A 1 347 ? 4.019 0.429 24.827 1.00 92.56 347 PRO A C 1
ATOM 2676 O O . PRO A 1 347 ? 4.400 -0.706 24.541 1.00 92.56 347 PRO A O 1
ATOM 2679 N N . LEU A 1 348 ? 4.867 1.421 25.086 1.00 91.19 348 LEU A N 1
ATOM 2680 C CA . LEU A 1 348 ? 6.318 1.273 25.140 1.00 91.19 348 LEU A CA 1
ATOM 2681 C C . LEU A 1 348 ? 6.739 0.257 26.220 1.00 91.19 348 LEU A C 1
ATOM 2683 O O . LEU A 1 348 ? 5.977 0.003 27.155 1.00 91.19 348 LEU A O 1
ATOM 2687 N N . PRO A 1 349 ? 7.977 -0.280 26.175 1.00 88.69 349 PRO A N 1
ATOM 2688 C CA . PRO A 1 349 ? 8.445 -1.246 27.176 1.00 88.69 349 PRO A CA 1
ATOM 2689 C C . PRO A 1 349 ? 8.428 -0.718 28.621 1.00 88.69 349 PRO A C 1
ATOM 2691 O O . PRO A 1 349 ? 8.413 -1.503 29.563 1.00 88.69 349 PRO A O 1
ATOM 2694 N N . ASP A 1 350 ? 8.430 0.607 28.798 1.00 90.00 350 ASP A N 1
ATOM 2695 C CA . ASP A 1 350 ? 8.322 1.289 30.093 1.00 90.00 350 ASP A CA 1
ATOM 2696 C C . ASP A 1 350 ? 6.868 1.583 30.521 1.00 90.00 350 ASP A C 1
ATOM 2698 O O . ASP A 1 350 ? 6.643 2.262 31.522 1.00 90.00 350 ASP A O 1
ATOM 2702 N N . GLY A 1 351 ? 5.881 1.074 29.778 1.00 88.50 351 GLY A N 1
ATOM 2703 C CA . GLY A 1 351 ? 4.452 1.220 30.046 1.00 88.50 351 GLY A CA 1
ATOM 2704 C C . GLY A 1 351 ? 3.835 2.523 29.543 1.00 88.50 351 GLY A C 1
ATOM 2705 O O . GLY A 1 351 ? 2.617 2.673 29.617 1.00 88.50 351 GLY A O 1
ATOM 2706 N N . ARG A 1 352 ? 4.625 3.465 29.011 1.00 91.12 352 ARG A N 1
ATOM 2707 C CA . ARG A 1 352 ? 4.075 4.710 28.459 1.00 91.12 352 ARG A CA 1
ATOM 2708 C C . ARG A 1 352 ? 3.326 4.455 27.157 1.00 91.12 352 ARG A C 1
ATOM 2710 O O . ARG A 1 352 ? 3.781 3.699 26.301 1.00 91.12 352 ARG A O 1
ATOM 2717 N N . GLY A 1 353 ? 2.206 5.142 26.981 1.00 91.12 353 GLY A N 1
ATOM 2718 C CA . GLY A 1 353 ? 1.449 5.116 25.739 1.00 91.12 353 GLY A CA 1
ATOM 2719 C C . GLY A 1 353 ? 2.198 5.775 24.578 1.00 91.12 353 GLY A C 1
ATOM 2720 O O . GLY A 1 353 ? 2.881 6.786 24.748 1.00 91.12 353 GLY A O 1
ATOM 2721 N N . THR A 1 354 ? 2.070 5.205 23.382 1.00 95.94 354 THR A N 1
ATOM 2722 C CA . THR A 1 354 ? 2.426 5.869 22.126 1.00 95.94 354 THR A CA 1
ATOM 2723 C C . THR A 1 354 ? 1.577 5.288 21.004 1.00 95.94 354 THR A C 1
ATOM 2725 O O . THR A 1 354 ?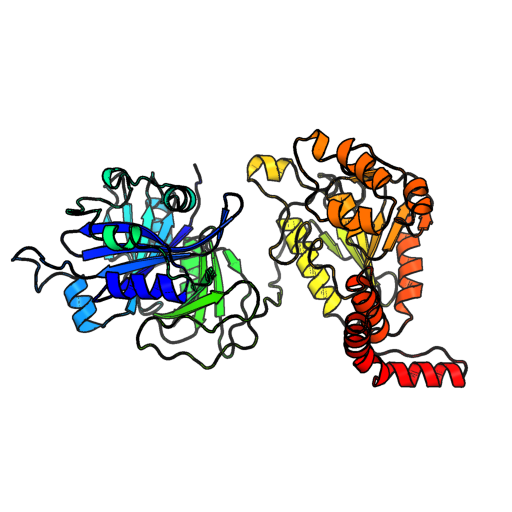 1.451 4.070 20.886 1.00 95.94 354 THR A O 1
ATOM 2728 N N . PHE A 1 355 ? 1.014 6.138 20.152 1.00 98.44 355 PHE A N 1
ATOM 2729 C CA . PHE A 1 355 ? 0.262 5.682 18.991 1.00 98.44 355 PHE A CA 1
ATOM 2730 C C . PHE A 1 355 ? 1.224 5.259 17.882 1.00 98.44 355 PHE A C 1
ATOM 2732 O O . PHE A 1 355 ? 1.364 4.071 17.608 1.00 98.44 355 PHE A O 1
ATOM 2739 N N . SER A 1 356 ? 1.955 6.216 17.307 1.00 98.12 356 SER A N 1
ATOM 2740 C CA . SER A 1 356 ? 3.007 5.952 16.325 1.00 98.12 356 SER A CA 1
ATOM 2741 C C . SER A 1 356 ? 3.917 7.166 16.149 1.00 98.12 356 SER A C 1
ATOM 2743 O O . SER A 1 356 ? 3.461 8.312 16.116 1.00 98.12 356 SER A O 1
ATOM 2745 N N . ALA A 1 357 ? 5.215 6.901 16.002 1.00 95.56 357 ALA A N 1
ATOM 2746 C CA . ALA A 1 357 ? 6.213 7.900 15.631 1.00 95.56 357 ALA A CA 1
ATOM 2747 C C . ALA A 1 357 ? 6.284 8.182 14.113 1.00 95.56 357 ALA A C 1
ATOM 2749 O O . ALA A 1 357 ? 7.135 8.966 13.691 1.00 95.56 357 ALA A O 1
ATOM 2750 N N . GLY A 1 358 ? 5.429 7.549 13.300 1.00 96.00 358 GLY A N 1
ATOM 2751 C CA . GLY A 1 358 ? 5.416 7.705 11.847 1.00 96.00 358 GLY A CA 1
ATOM 2752 C C . GLY A 1 358 ? 6.451 6.832 11.147 1.00 96.00 358 GLY A C 1
ATOM 2753 O O . GLY A 1 358 ? 6.648 5.682 11.532 1.00 96.00 358 GLY A O 1
ATOM 2754 N N . LEU A 1 359 ? 7.070 7.352 10.087 1.00 96.38 359 LEU A N 1
ATOM 2755 C CA . LEU A 1 359 ? 8.016 6.605 9.258 1.00 96.38 359 LEU A CA 1
ATOM 2756 C C . LEU A 1 359 ? 9.196 6.054 10.079 1.00 96.38 359 LEU A C 1
ATOM 2758 O O . LEU A 1 359 ? 9.815 6.769 10.871 1.00 96.38 359 LEU A O 1
ATOM 2762 N N . ASP A 1 360 ? 9.561 4.793 9.845 1.00 95.50 360 ASP A N 1
ATOM 2763 C CA . ASP A 1 360 ? 10.797 4.217 10.366 1.00 95.50 360 ASP A CA 1
ATOM 2764 C C . ASP A 1 360 ? 12.011 4.840 9.665 1.00 95.50 360 ASP A C 1
ATOM 2766 O O . ASP A 1 360 ? 12.500 4.358 8.644 1.00 95.50 360 ASP A O 1
ATOM 2770 N N . LEU A 1 361 ? 12.538 5.913 10.257 1.00 90.94 361 LEU A N 1
ATOM 2771 C CA . LEU A 1 361 ? 13.695 6.630 9.723 1.00 90.94 361 LEU A CA 1
ATOM 2772 C C . LEU A 1 361 ? 14.963 5.769 9.632 1.00 90.94 361 LEU A C 1
ATOM 2774 O O . LEU A 1 361 ? 15.849 6.092 8.842 1.00 90.94 361 LEU A O 1
ATOM 2778 N N . LYS A 1 362 ? 15.081 4.686 10.417 1.00 87.25 362 LYS A N 1
ATOM 2779 C CA . LYS A 1 362 ? 16.225 3.769 10.295 1.00 87.25 362 LYS A CA 1
ATOM 2780 C C . LYS A 1 362 ? 16.090 2.921 9.035 1.00 87.25 362 LYS A C 1
ATOM 2782 O O . LYS A 1 362 ? 17.072 2.774 8.314 1.00 87.25 362 LYS A O 1
ATOM 2787 N N . ALA A 1 363 ? 14.892 2.403 8.761 1.00 79.62 363 ALA A N 1
ATOM 2788 C CA . ALA A 1 363 ? 14.605 1.676 7.525 1.00 79.62 363 ALA A CA 1
ATOM 2789 C C . ALA A 1 363 ? 14.732 2.597 6.299 1.00 79.62 363 ALA A C 1
ATOM 2791 O O . ALA A 1 363 ? 15.407 2.251 5.329 1.00 79.62 363 ALA A O 1
ATOM 2792 N N . PHE A 1 364 ? 14.199 3.817 6.388 1.00 87.25 364 PHE A N 1
ATOM 2793 C CA . PHE A 1 364 ? 14.335 4.830 5.345 1.00 87.25 364 PHE A CA 1
ATOM 2794 C C . PHE A 1 364 ? 15.802 5.152 5.034 1.00 87.25 364 PHE A C 1
ATOM 2796 O O . PHE A 1 364 ? 16.224 5.070 3.884 1.00 87.25 364 PHE A O 1
ATOM 2803 N N . ALA A 1 365 ? 16.616 5.440 6.054 1.00 80.12 365 ALA A N 1
ATOM 2804 C CA . ALA A 1 365 ? 18.034 5.741 5.856 1.00 80.12 365 ALA A CA 1
ATOM 2805 C C . ALA A 1 365 ? 18.834 4.549 5.298 1.00 80.12 365 ALA A C 1
ATOM 2807 O O . ALA A 1 365 ? 19.816 4.751 4.587 1.00 80.12 365 ALA A O 1
ATOM 2808 N N . ALA A 1 366 ? 18.439 3.315 5.626 1.00 71.25 366 ALA A N 1
ATOM 2809 C CA . ALA A 1 366 ? 19.147 2.109 5.207 1.00 71.25 366 ALA A CA 1
ATOM 2810 C C . ALA A 1 366 ? 18.804 1.664 3.777 1.00 71.25 366 ALA A C 1
ATOM 2812 O O . ALA A 1 366 ? 19.681 1.172 3.066 1.00 71.25 366 ALA A O 1
ATOM 2813 N N . SER A 1 367 ? 17.542 1.794 3.359 1.00 70.81 367 SER A N 1
ATOM 2814 C CA . SER A 1 367 ? 17.057 1.196 2.107 1.00 70.81 367 SER A CA 1
ATOM 2815 C C . SER A 1 367 ? 16.096 2.061 1.297 1.00 70.81 367 SER A C 1
ATOM 2817 O O . SER A 1 367 ? 15.620 1.589 0.267 1.00 70.81 367 SER A O 1
ATOM 2819 N N . GLY A 1 368 ? 15.787 3.281 1.740 1.00 84.12 368 GLY A N 1
ATOM 2820 C CA . GLY A 1 368 ? 14.735 4.105 1.143 1.00 84.12 368 GLY A CA 1
ATOM 2821 C C . GLY A 1 368 ? 13.326 3.567 1.408 1.00 84.12 368 GLY A C 1
ATOM 2822 O O . GLY A 1 368 ? 12.402 3.923 0.690 1.00 84.12 368 GLY A O 1
ATOM 2823 N N . ASP A 1 369 ? 13.154 2.691 2.404 1.00 85.00 369 ASP A N 1
ATOM 2824 C CA . ASP A 1 369 ? 11.833 2.189 2.794 1.00 85.00 369 ASP A CA 1
ATOM 2825 C C . ASP A 1 369 ? 10.988 3.340 3.354 1.00 85.00 369 ASP A C 1
ATOM 2827 O O . ASP A 1 369 ? 11.339 3.928 4.377 1.00 85.00 369 ASP A O 1
ATOM 2831 N N . ILE A 1 370 ? 9.893 3.654 2.661 1.00 89.38 370 ILE A N 1
ATOM 2832 C CA . ILE A 1 370 ? 8.957 4.731 3.002 1.00 89.38 370 ILE A CA 1
ATOM 2833 C C . ILE A 1 370 ? 7.666 4.228 3.665 1.00 89.38 370 ILE A C 1
ATOM 2835 O O . ILE A 1 370 ? 6.783 5.023 3.963 1.00 89.38 370 ILE A O 1
ATOM 2839 N N . GLY A 1 371 ? 7.535 2.926 3.940 1.00 86.69 371 GLY A N 1
ATOM 2840 C CA . GLY A 1 371 ? 6.356 2.390 4.628 1.00 86.69 371 GLY A CA 1
ATOM 2841 C C . GLY A 1 371 ? 5.049 2.510 3.841 1.00 86.69 371 GLY A C 1
ATOM 2842 O O . GLY A 1 371 ? 3.978 2.620 4.442 1.00 86.69 371 GLY A O 1
ATOM 2843 N N . GLU A 1 372 ? 5.127 2.496 2.511 1.00 87.69 372 GLU A N 1
ATOM 2844 C CA . GLU A 1 372 ? 3.981 2.625 1.611 1.00 87.69 372 GLU A CA 1
ATOM 2845 C C . GLU A 1 372 ? 3.616 1.307 0.936 1.00 87.69 372 GLU A C 1
ATOM 2847 O O . GLU A 1 372 ? 4.474 0.492 0.599 1.00 87.69 372 GLU A O 1
ATOM 2852 N N . ILE A 1 373 ? 2.318 1.130 0.686 1.00 85.75 373 ILE A N 1
ATOM 2853 C CA . ILE A 1 373 ? 1.788 0.029 -0.117 1.00 85.75 373 ILE A CA 1
ATOM 2854 C C . ILE A 1 373 ? 1.127 0.611 -1.369 1.00 85.75 373 ILE A C 1
ATOM 2856 O O . ILE A 1 373 ? 0.198 1.413 -1.233 1.00 85.75 373 ILE A O 1
ATOM 2860 N N . PRO A 1 374 ? 1.535 0.207 -2.586 1.00 80.69 374 PRO A N 1
ATOM 2861 C CA . PRO A 1 374 ? 0.926 0.700 -3.819 1.00 80.69 374 PRO A CA 1
ATOM 2862 C C . PRO A 1 374 ? -0.606 0.571 -3.819 1.00 80.69 374 PRO A C 1
ATOM 2864 O O . PRO A 1 374 ? -1.154 -0.507 -3.587 1.00 80.69 374 PRO A O 1
ATOM 2867 N N . GLY A 1 375 ? -1.305 1.684 -4.065 1.00 82.94 375 GLY A N 1
ATOM 2868 C CA . GLY A 1 375 ? -2.773 1.750 -4.086 1.00 82.94 375 GLY A CA 1
ATOM 2869 C C . GLY A 1 375 ? -3.456 1.727 -2.711 1.00 82.94 375 GLY A C 1
ATOM 2870 O O . GLY A 1 375 ? -4.687 1.677 -2.645 1.00 82.94 375 GLY A O 1
ATOM 2871 N N . ARG A 1 376 ? -2.676 1.732 -1.622 1.00 89.38 376 ARG A N 1
ATOM 2872 C CA . ARG A 1 376 ? -3.138 1.905 -0.235 1.00 89.38 376 ARG A CA 1
ATOM 2873 C C . ARG A 1 376 ? -2.429 3.065 0.486 1.00 89.38 376 ARG A C 1
ATOM 2875 O O . ARG A 1 376 ? -3.018 3.616 1.414 1.00 89.38 376 ARG A O 1
ATOM 2882 N N . GLY A 1 377 ? -1.234 3.465 0.050 1.00 91.88 377 GLY A N 1
ATOM 2883 C CA . GLY A 1 377 ? -0.437 4.561 0.609 1.00 91.88 377 GLY A CA 1
ATOM 2884 C C . GLY A 1 377 ? 0.328 4.182 1.879 1.00 91.88 377 GLY A C 1
ATOM 2885 O O . GLY A 1 377 ? 0.441 3.001 2.233 1.00 91.88 377 GLY A O 1
ATOM 2886 N N . PHE A 1 378 ? 0.840 5.197 2.579 1.00 95.38 378 PHE A N 1
ATOM 2887 C CA . PHE A 1 378 ? 1.525 5.055 3.868 1.00 95.38 378 PHE A CA 1
ATOM 2888 C C . PHE A 1 378 ? 0.704 4.239 4.883 1.00 95.38 378 PHE A C 1
ATOM 2890 O O . PHE A 1 378 ? -0.523 4.374 4.977 1.00 95.38 378 PHE A O 1
ATOM 2897 N N . ALA A 1 379 ? 1.387 3.357 5.622 1.00 95.12 379 ALA A N 1
ATOM 2898 C CA . ALA A 1 379 ? 0.804 2.427 6.597 1.00 95.12 379 ALA A CA 1
ATOM 2899 C C . ALA A 1 379 ? -0.293 1.500 6.034 1.00 95.12 379 ALA A C 1
ATOM 2901 O O . ALA A 1 379 ? -1.082 0.933 6.791 1.00 95.12 379 ALA A O 1
ATOM 2902 N N . GLY A 1 380 ? -0.366 1.354 4.705 1.00 93.31 380 GLY A N 1
ATOM 2903 C CA . GLY A 1 380 ? -1.407 0.576 4.045 1.00 93.31 380 GLY A CA 1
ATOM 2904 C C . GLY A 1 380 ? -2.809 1.177 4.205 1.00 93.31 380 GLY A C 1
ATOM 2905 O O . GLY A 1 380 ? -3.785 0.450 4.026 1.00 93.31 380 GLY A O 1
ATOM 2906 N N . LEU A 1 381 ? -2.920 2.463 4.554 1.00 95.12 381 LEU A N 1
ATOM 2907 C CA . LEU A 1 381 ? -4.174 3.131 4.923 1.00 95.12 381 LEU A CA 1
ATOM 2908 C C . LEU A 1 381 ? -4.348 4.502 4.254 1.00 95.12 381 LEU A C 1
ATOM 2910 O O . LEU A 1 381 ? -5.472 4.880 3.928 1.00 95.12 381 LEU A O 1
ATOM 2914 N N . ALA A 1 382 ? -3.262 5.262 4.091 1.00 93.75 382 ALA A N 1
ATOM 2915 C CA . ALA A 1 382 ? -3.314 6.698 3.827 1.00 93.75 382 ALA A CA 1
ATOM 2916 C C . ALA A 1 382 ? -4.025 7.105 2.524 1.00 93.75 382 ALA A C 1
ATOM 2918 O O . ALA A 1 382 ? -4.638 8.168 2.494 1.00 93.75 382 ALA A O 1
ATOM 2919 N N . GLU A 1 383 ? -3.986 6.296 1.467 1.00 93.12 383 GLU A N 1
ATOM 2920 C CA . GLU A 1 383 ? -4.698 6.568 0.205 1.00 93.12 383 GLU A CA 1
ATOM 2921 C C . GLU A 1 383 ? -6.030 5.822 0.114 1.00 93.12 383 GLU A C 1
ATOM 2923 O O . GLU A 1 383 ? -6.991 6.325 -0.469 1.00 93.12 383 GLU A O 1
ATOM 2928 N N . ARG A 1 384 ? -6.102 4.624 0.708 1.00 93.19 384 ARG A N 1
ATOM 2929 C CA . ARG A 1 384 ? -7.291 3.765 0.671 1.00 93.19 384 ARG A CA 1
ATOM 2930 C C . ARG A 1 384 ? -7.651 3.248 2.070 1.00 93.19 384 ARG A C 1
ATOM 2932 O O . ARG A 1 384 ? -7.348 2.092 2.387 1.00 93.19 384 ARG A O 1
ATOM 2939 N N . PRO A 1 385 ? -8.311 4.080 2.900 1.00 94.38 385 PRO A N 1
ATOM 2940 C CA . PRO A 1 385 ? -8.851 3.648 4.185 1.00 94.38 385 PRO A CA 1
ATOM 2941 C C . PRO A 1 385 ? -9.861 2.495 4.033 1.00 94.38 385 PRO A C 1
ATOM 2943 O O . PRO A 1 385 ? -10.457 2.365 2.959 1.00 94.38 385 PRO A O 1
ATOM 2946 N N . PRO A 1 386 ? -10.083 1.664 5.075 1.00 95.06 386 PRO A N 1
ATOM 2947 C CA . PRO A 1 386 ? -11.082 0.599 5.031 1.00 95.06 386 PRO A CA 1
ATOM 2948 C C . PRO A 1 386 ? -12.470 1.162 4.747 1.00 95.06 386 PRO A C 1
ATOM 2950 O O . PRO A 1 386 ? -12.782 2.299 5.107 1.00 95.06 386 PRO A O 1
ATOM 2953 N N . VAL A 1 387 ? -13.322 0.352 4.134 1.00 95.06 387 VAL A N 1
ATOM 2954 C CA . VAL A 1 387 ? -14.738 0.674 3.922 1.00 95.06 387 VAL A CA 1
ATOM 2955 C C . VAL A 1 387 ? -15.506 0.636 5.247 1.00 95.06 387 VAL A C 1
ATOM 2957 O O . VAL A 1 387 ? -16.429 1.425 5.460 1.00 95.06 387 VAL A O 1
ATOM 2960 N N . THR A 1 388 ? -15.090 -0.237 6.161 1.00 96.31 388 THR A N 1
ATOM 2961 C CA . THR A 1 388 ? -15.574 -0.309 7.541 1.00 96.31 388 THR A CA 1
ATOM 2962 C C . THR A 1 388 ? -15.188 0.967 8.305 1.00 96.31 388 THR A C 1
ATOM 2964 O O . THR A 1 388 ? -14.052 1.436 8.164 1.00 96.31 388 THR A O 1
ATOM 2967 N N . PRO A 1 389 ? -16.084 1.568 9.112 1.00 97.94 389 PRO A N 1
ATOM 2968 C CA . PRO A 1 389 ? -15.736 2.675 10.002 1.00 97.94 389 PRO A CA 1
ATOM 2969 C C . PRO A 1 389 ? -14.520 2.364 10.883 1.00 97.94 389 PRO A C 1
ATOM 2971 O O . PRO A 1 389 ? -14.439 1.280 11.457 1.00 97.94 389 PRO A O 1
ATOM 2974 N N . ILE A 1 390 ? -13.589 3.308 11.014 1.00 98.31 390 ILE A N 1
ATOM 2975 C CA . ILE A 1 390 ? -12.343 3.152 11.773 1.00 98.31 390 ILE A CA 1
ATOM 2976 C C . ILE A 1 390 ? -12.112 4.325 12.735 1.00 98.31 390 ILE A C 1
ATOM 2978 O O . ILE A 1 390 ? -12.252 5.495 12.374 1.00 98.31 390 ILE A O 1
ATOM 2982 N N . ILE A 1 391 ? -11.735 3.997 13.971 1.00 98.81 391 ILE A N 1
ATOM 2983 C CA . ILE A 1 391 ? -11.456 4.939 15.058 1.00 98.81 391 ILE A CA 1
ATOM 2984 C C . ILE A 1 391 ? -9.992 4.803 15.476 1.00 98.81 391 ILE A C 1
ATOM 2986 O O . ILE A 1 391 ? -9.565 3.713 15.855 1.00 98.81 391 ILE A O 1
ATOM 2990 N N . ALA A 1 392 ? -9.235 5.898 15.473 1.00 98.81 392 ALA A N 1
ATOM 2991 C CA . ALA A 1 392 ? -7.917 5.943 16.097 1.00 98.81 392 ALA A CA 1
ATOM 2992 C C . ALA A 1 392 ? -8.059 6.161 17.613 1.00 98.81 392 ALA A C 1
ATOM 2994 O O . ALA A 1 392 ? -8.646 7.153 18.041 1.00 98.81 392 ALA A O 1
ATOM 2995 N N . ALA A 1 393 ? -7.502 5.254 18.413 1.00 98.69 393 ALA A N 1
ATOM 2996 C CA . ALA A 1 393 ? -7.332 5.386 19.856 1.00 98.69 393 ALA A CA 1
ATOM 2997 C C . ALA A 1 393 ? -5.890 5.823 20.150 1.00 98.69 393 ALA A C 1
ATOM 2999 O O . ALA A 1 393 ? -4.953 5.020 20.082 1.00 98.69 393 ALA A O 1
ATOM 3000 N N . VAL A 1 394 ? -5.706 7.114 20.419 1.00 98.81 394 VAL A N 1
ATOM 3001 C CA . VAL A 1 394 ? -4.389 7.750 20.489 1.00 98.81 394 VAL A CA 1
ATOM 3002 C C . VAL A 1 394 ? -3.958 7.953 21.935 1.00 98.81 394 VAL A C 1
ATOM 3004 O O . VAL A 1 394 ? -4.467 8.823 22.637 1.00 98.81 394 VAL A O 1
ATOM 3007 N N . GLU A 1 395 ? -2.955 7.181 22.337 1.00 97.81 395 GLU A N 1
ATOM 3008 C CA . GLU A 1 395 ? -2.189 7.383 23.565 1.00 97.81 395 GLU A CA 1
ATOM 3009 C C . GLU A 1 395 ? -0.839 8.035 23.243 1.00 97.81 395 GLU A C 1
ATOM 3011 O O . GLU A 1 395 ? -0.186 7.666 22.263 1.00 97.81 395 GLU A O 1
ATOM 3016 N N . GLY A 1 396 ? -0.383 8.972 24.077 1.00 96.81 396 GLY A N 1
ATOM 3017 C CA . GLY A 1 396 ? 0.923 9.615 23.915 1.00 96.81 396 GLY A CA 1
ATOM 3018 C C . GLY A 1 396 ? 1.117 10.270 22.541 1.00 96.81 396 GLY A C 1
ATOM 3019 O O . GLY A 1 396 ? 0.373 11.166 22.155 1.00 96.81 396 GLY A O 1
ATOM 3020 N N . PHE A 1 397 ? 2.151 9.868 21.801 1.00 97.56 397 PHE A N 1
ATOM 3021 C CA . PHE A 1 397 ? 2.530 10.530 20.549 1.00 97.56 397 PHE A CA 1
ATOM 3022 C C . PHE A 1 397 ? 1.881 9.909 19.303 1.00 97.56 397 PHE A C 1
ATOM 3024 O O . PHE A 1 397 ? 2.042 8.714 19.042 1.00 97.56 397 PHE A O 1
ATOM 3031 N N . ALA A 1 398 ? 1.251 10.757 18.487 1.00 98.38 398 ALA A N 1
ATOM 3032 C CA . ALA A 1 398 ? 0.917 10.522 17.083 1.00 98.38 398 ALA A CA 1
ATOM 3033 C C . ALA A 1 398 ? 1.634 11.585 16.235 1.00 98.38 398 ALA A C 1
ATOM 3035 O O . ALA A 1 398 ? 1.095 12.657 15.977 1.00 98.38 398 ALA A O 1
ATOM 3036 N N . LEU A 1 399 ? 2.886 11.325 15.859 1.00 96.88 399 LEU A N 1
ATOM 3037 C CA . LEU A 1 399 ? 3.748 12.306 15.186 1.00 96.88 399 LEU A CA 1
ATOM 3038 C C . LEU A 1 399 ? 4.094 11.868 13.768 1.00 96.88 399 LEU A C 1
ATOM 3040 O O . LEU A 1 399 ? 4.218 10.671 13.505 1.00 96.88 399 LEU A O 1
ATOM 3044 N N . ALA A 1 400 ? 4.320 12.847 12.895 1.00 96.38 400 ALA A N 1
ATOM 3045 C CA . ALA A 1 400 ? 4.648 12.640 11.489 1.00 96.38 400 ALA A CA 1
ATOM 3046 C C . ALA A 1 400 ? 3.596 11.733 10.826 1.00 96.38 400 ALA A C 1
ATOM 3048 O O . ALA A 1 400 ? 2.402 11.887 11.097 1.00 96.38 400 ALA A O 1
ATOM 3049 N N . GLY A 1 401 ? 4.031 10.694 10.107 1.00 96.31 401 GLY A N 1
ATOM 3050 C CA . GLY A 1 401 ? 3.180 9.609 9.608 1.00 96.31 401 GLY A CA 1
ATOM 3051 C C . GLY A 1 401 ? 2.179 9.038 10.631 1.00 96.31 401 GLY A C 1
ATOM 3052 O O . GLY A 1 401 ? 1.094 8.609 10.255 1.00 96.31 401 GLY A O 1
ATOM 3053 N N . GLY A 1 402 ? 2.473 9.068 11.937 1.00 97.88 402 GLY A N 1
ATOM 3054 C CA . GLY A 1 402 ? 1.534 8.661 12.986 1.00 97.88 402 GLY A CA 1
ATOM 3055 C C . GLY A 1 402 ? 0.311 9.575 13.088 1.00 97.88 402 GLY A C 1
ATOM 3056 O O . GLY A 1 402 ? -0.803 9.092 13.291 1.00 97.88 402 GLY A O 1
ATOM 3057 N N . PHE A 1 403 ? 0.488 10.885 12.893 1.00 98.38 403 PHE A N 1
ATOM 3058 C CA . PHE A 1 403 ? -0.637 11.811 12.776 1.00 98.38 403 PHE A CA 1
ATOM 3059 C C . PHE A 1 403 ? -1.390 11.594 11.461 1.00 98.38 403 PHE A C 1
ATOM 3061 O O . PHE A 1 403 ? -2.616 11.657 11.435 1.00 98.38 403 PHE A O 1
ATOM 3068 N N . GLU A 1 404 ? -0.679 11.275 10.379 1.00 97.94 404 GLU A N 1
ATOM 3069 C CA . GLU A 1 404 ? -1.294 11.001 9.075 1.00 97.94 404 GLU A CA 1
ATOM 3070 C C . GLU A 1 404 ? -2.196 9.761 9.115 1.00 97.94 404 GLU A C 1
ATOM 3072 O O . GLU A 1 404 ? -3.313 9.797 8.600 1.00 97.94 404 GLU A O 1
ATOM 3077 N N . ILE A 1 405 ? -1.776 8.708 9.824 1.00 98.31 405 ILE A N 1
ATOM 3078 C CA . ILE A 1 405 ? -2.604 7.526 10.110 1.00 98.31 405 ILE A CA 1
ATOM 3079 C C . ILE A 1 405 ? -3.861 7.917 10.891 1.00 98.31 405 ILE A C 1
ATOM 3081 O O . ILE A 1 405 ? -4.963 7.501 10.533 1.00 98.31 405 ILE A O 1
ATOM 3085 N N . ALA A 1 406 ? -3.719 8.724 11.948 1.00 98.50 406 ALA A N 1
ATOM 3086 C CA . ALA A 1 406 ? -4.863 9.162 12.743 1.00 98.50 406 ALA A CA 1
ATOM 3087 C C . ALA A 1 406 ? -5.842 10.012 11.910 1.00 98.50 406 ALA A C 1
ATOM 3089 O O . ALA A 1 406 ? -7.052 9.839 12.022 1.00 98.50 406 ALA A O 1
ATOM 3090 N N . LEU A 1 407 ? -5.336 10.880 11.028 1.00 97.44 407 LEU A N 1
ATOM 3091 C CA . LEU A 1 407 ? -6.145 11.688 10.108 1.00 97.44 407 LEU A CA 1
ATOM 3092 C C . LEU A 1 407 ? -6.810 10.866 8.998 1.00 97.44 407 LEU A C 1
ATOM 3094 O O . LEU A 1 407 ? -7.839 11.294 8.476 1.00 97.44 407 LEU A O 1
ATOM 3098 N N . ALA A 1 408 ? -6.224 9.729 8.619 1.00 96.88 408 ALA A N 1
ATOM 3099 C CA . ALA A 1 408 ? -6.820 8.782 7.682 1.00 96.88 408 ALA A CA 1
ATOM 3100 C C . ALA A 1 408 ? -7.933 7.932 8.324 1.00 96.88 408 ALA A C 1
ATOM 3102 O O . ALA A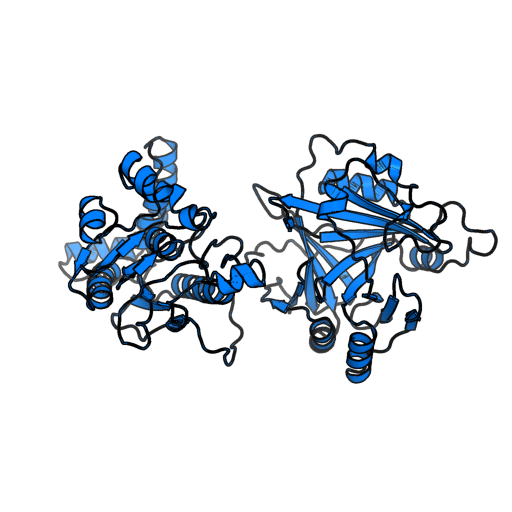 1 408 ? -8.722 7.328 7.595 1.00 96.88 408 ALA A O 1
ATOM 3103 N N . CYS A 1 409 ? -8.020 7.895 9.659 1.00 98.12 409 CYS A N 1
ATOM 3104 C CA . CYS A 1 409 ? -9.159 7.313 10.364 1.00 98.12 409 CYS A CA 1
ATOM 3105 C C . CYS A 1 409 ? -10.379 8.249 10.321 1.00 98.12 409 CYS A C 1
ATOM 3107 O O . CYS A 1 409 ? -10.239 9.468 10.214 1.00 98.12 409 CYS A O 1
ATOM 3109 N N . ASP A 1 410 ? -11.587 7.688 10.442 1.00 97.69 410 ASP A N 1
ATOM 3110 C CA . ASP A 1 410 ? -12.821 8.483 10.392 1.00 97.69 410 ASP A CA 1
ATOM 3111 C C . ASP A 1 410 ? -13.000 9.317 11.663 1.00 97.69 410 ASP A C 1
ATOM 3113 O O . ASP A 1 410 ? -13.480 10.450 11.616 1.00 97.69 410 ASP A O 1
ATOM 3117 N N . LEU A 1 411 ? -12.625 8.735 12.806 1.00 98.56 411 LEU A N 1
ATOM 3118 C CA . LEU A 1 411 ? -12.794 9.316 14.133 1.00 98.56 411 LEU A CA 1
ATOM 3119 C C . LEU A 1 411 ? -11.512 9.151 14.952 1.00 98.56 411 LEU A C 1
ATOM 3121 O O . LEU A 1 411 ? -10.771 8.184 14.777 1.00 98.56 411 LEU A O 1
ATOM 3125 N N . ILE A 1 412 ? -11.270 10.075 15.880 1.00 98.88 412 ILE A N 1
ATOM 3126 C CA . ILE A 1 412 ? -10.119 10.044 16.787 1.00 98.88 412 ILE A CA 1
ATOM 3127 C C . ILE A 1 412 ? -10.610 10.208 18.227 1.00 98.88 412 ILE A C 1
ATOM 3129 O O . ILE A 1 412 ? -11.255 11.203 18.565 1.00 98.88 412 ILE A O 1
ATOM 3133 N N . VAL A 1 413 ? -10.270 9.247 19.083 1.00 98.88 413 VAL A N 1
ATOM 3134 C CA . VAL A 1 413 ? -10.352 9.357 20.544 1.00 98.88 413 VAL A CA 1
ATOM 3135 C C . VAL A 1 413 ? -8.928 9.447 21.070 1.00 98.88 413 VAL A C 1
ATOM 3137 O O . VAL A 1 413 ? -8.094 8.611 20.728 1.00 98.88 413 VAL A O 1
ATOM 3140 N N . ALA A 1 414 ? -8.631 10.466 21.867 1.00 98.81 414 ALA A N 1
ATOM 3141 C CA . ALA A 1 414 ? -7.273 10.741 22.313 1.00 98.81 414 ALA A CA 1
ATOM 3142 C C . ALA A 1 414 ? -7.201 10.908 23.829 1.00 98.81 414 ALA A C 1
ATOM 3144 O O . ALA A 1 414 ? -8.082 11.512 24.439 1.00 98.81 414 ALA A O 1
ATOM 3145 N N . ALA A 1 415 ? -6.122 10.419 24.426 1.00 98.50 415 ALA A N 1
ATOM 3146 C CA . ALA A 1 415 ? -5.778 10.748 25.798 1.00 98.50 415 ALA A CA 1
ATOM 3147 C C . ALA A 1 415 ? -5.491 12.253 25.949 1.00 98.50 415 ALA A C 1
ATOM 3149 O O . ALA A 1 415 ? -4.970 12.896 25.036 1.00 98.50 415 ALA A O 1
ATOM 3150 N N . ALA A 1 416 ? -5.804 12.824 27.112 1.00 98.00 416 ALA A N 1
ATOM 3151 C CA . ALA A 1 416 ? -5.613 14.246 27.398 1.00 98.00 416 ALA A CA 1
ATOM 3152 C C . ALA A 1 416 ? -4.147 14.689 27.275 1.00 98.00 416 ALA A C 1
ATOM 3154 O O . ALA A 1 416 ? -3.862 15.808 26.853 1.00 98.00 416 ALA A O 1
ATOM 3155 N N . ASP A 1 417 ? -3.205 13.799 27.588 1.00 94.88 417 ASP A N 1
ATOM 3156 C CA . ASP A 1 417 ? -1.770 14.043 27.458 1.00 94.88 417 ASP A CA 1
ATOM 3157 C C . ASP A 1 417 ? -1.213 13.724 26.059 1.00 94.88 417 ASP A C 1
ATOM 3159 O O . ASP A 1 417 ? -0.023 13.955 25.814 1.00 94.88 417 ASP A O 1
ATOM 3163 N N . ALA A 1 418 ? -2.051 13.273 25.118 1.00 98.38 418 ALA A N 1
ATOM 3164 C CA . ALA A 1 418 ? -1.618 12.958 23.766 1.00 98.38 418 ALA A CA 1
ATOM 3165 C C . ALA A 1 418 ? -1.142 14.198 22.987 1.00 98.38 418 ALA A C 1
ATOM 3167 O O . ALA A 1 418 ? -1.614 15.332 23.164 1.00 98.38 418 ALA A O 1
ATOM 3168 N N . ARG A 1 419 ? -0.180 13.961 22.095 1.00 98.31 419 ARG A N 1
ATOM 3169 C CA . ARG A 1 419 ? 0.502 14.967 21.277 1.00 98.31 419 ARG A CA 1
ATOM 3170 C C . ARG A 1 419 ? 0.488 14.569 19.809 1.00 98.31 419 ARG A C 1
ATOM 3172 O O . ARG A 1 419 ? 0.832 13.438 19.464 1.00 98.31 419 ARG A O 1
ATOM 3179 N N . PHE A 1 420 ? 0.148 15.530 18.960 1.00 98.75 420 PHE A N 1
ATOM 3180 C CA . PHE A 1 420 ? 0.018 15.370 17.515 1.00 98.75 420 PHE A CA 1
ATOM 3181 C C . PHE A 1 420 ? 0.910 16.365 16.784 1.00 98.75 420 PHE A C 1
ATOM 3183 O O . PHE A 1 420 ? 1.099 17.464 17.284 1.00 98.75 420 PHE A O 1
ATOM 3190 N N . GLY A 1 421 ? 1.436 16.047 15.605 1.00 97.38 421 GLY A N 1
ATOM 3191 C CA . GLY A 1 421 ? 2.227 17.028 14.851 1.00 97.38 421 GLY A CA 1
ATOM 3192 C C . GLY A 1 421 ? 2.849 16.481 13.575 1.00 97.38 421 GLY A C 1
ATOM 3193 O O . GLY A 1 421 ? 2.910 15.266 13.394 1.00 97.38 421 GLY A O 1
ATOM 3194 N N . LEU A 1 422 ? 3.338 17.390 12.725 1.00 97.81 422 LEU A N 1
ATOM 3195 C CA . LEU A 1 422 ? 3.977 17.101 11.431 1.00 97.81 422 LEU A CA 1
ATOM 3196 C C . LEU A 1 422 ? 5.440 17.594 11.399 1.00 97.81 422 LEU A C 1
ATOM 3198 O O . LEU A 1 422 ? 5.758 18.595 10.753 1.00 97.81 422 LEU A O 1
ATOM 3202 N N . PRO A 1 423 ? 6.364 16.948 12.137 1.00 96.50 423 PRO A N 1
ATOM 3203 C CA . PRO A 1 423 ? 7.742 17.403 12.274 1.00 96.50 423 PRO A CA 1
ATOM 3204 C C . PRO A 1 423 ? 8.661 16.966 11.107 1.00 96.50 423 PRO A C 1
ATOM 3206 O O . PRO A 1 423 ? 9.883 16.891 11.275 1.00 96.50 423 PRO A O 1
ATOM 3209 N N . GLU A 1 424 ? 8.108 16.630 9.940 1.00 97.31 424 GLU A N 1
ATOM 3210 C CA . GLU A 1 424 ? 8.823 16.205 8.729 1.00 97.31 424 GLU A CA 1
ATOM 3211 C C . GLU A 1 424 ? 9.766 17.297 8.218 1.00 97.31 424 GLU A C 1
ATOM 3213 O O . GLU A 1 424 ? 10.938 17.030 7.939 1.00 97.31 424 GLU A O 1
ATOM 3218 N N . VAL A 1 425 ? 9.299 18.549 8.192 1.00 96.50 425 VAL A N 1
ATOM 3219 C CA . VAL A 1 425 ? 10.087 19.699 7.720 1.00 96.50 425 VAL A CA 1
ATOM 3220 C C . VAL A 1 425 ? 11.359 19.910 8.541 1.00 96.50 425 VAL A C 1
ATOM 3222 O O . VAL A 1 425 ? 12.401 20.275 7.997 1.00 96.50 425 VAL A O 1
ATOM 3225 N N . THR A 1 426 ? 11.337 19.579 9.838 1.00 93.88 426 THR A N 1
ATOM 3226 C CA . THR A 1 426 ? 12.519 19.682 10.711 1.00 93.88 426 THR A CA 1
ATOM 3227 C C . THR A 1 426 ? 13.559 18.593 10.427 1.00 93.88 426 THR A C 1
ATOM 3229 O O . THR A 1 426 ? 14.632 18.592 11.029 1.00 93.88 426 THR A O 1
ATOM 3232 N N . ARG A 1 427 ? 13.230 17.627 9.564 1.00 91.25 427 ARG A N 1
ATOM 3233 C CA . ARG A 1 427 ? 14.075 16.501 9.142 1.00 91.25 427 ARG A CA 1
ATOM 3234 C C . ARG A 1 427 ? 14.368 16.533 7.639 1.00 91.25 427 ARG A C 1
ATOM 3236 O O . ARG A 1 427 ? 14.931 15.573 7.125 1.00 91.25 427 ARG A O 1
ATOM 3243 N N . GLY A 1 428 ? 14.012 17.620 6.947 1.00 92.12 428 GLY A N 1
ATOM 3244 C CA . GLY A 1 428 ? 14.183 17.742 5.497 1.00 92.12 428 GLY A CA 1
ATOM 3245 C C . GLY A 1 428 ? 13.245 16.839 4.691 1.00 92.12 428 GLY A C 1
ATOM 3246 O O . GLY A 1 428 ? 13.584 16.467 3.572 1.00 92.12 428 GLY A O 1
ATOM 3247 N N . LEU A 1 429 ? 12.100 16.468 5.267 1.00 93.50 429 LEU A N 1
ATOM 3248 C CA . LEU A 1 429 ? 11.072 15.634 4.646 1.00 93.50 429 LEU A CA 1
ATOM 3249 C C . LEU A 1 429 ? 9.771 16.430 4.461 1.00 93.50 429 LEU A C 1
ATOM 3251 O O . LEU A 1 429 ? 9.631 17.548 4.961 1.00 93.50 429 LEU A O 1
ATOM 3255 N N . VAL A 1 430 ? 8.809 15.829 3.762 1.00 94.75 430 VAL A N 1
ATOM 3256 C CA . VAL A 1 430 ? 7.447 16.344 3.581 1.00 94.75 430 VAL A CA 1
ATOM 3257 C C . VAL A 1 430 ? 6.439 15.311 4.089 1.00 94.75 430 VAL A C 1
ATOM 3259 O O . VAL A 1 430 ? 6.673 14.112 3.954 1.00 94.75 430 VAL A O 1
ATOM 3262 N N . ALA A 1 431 ? 5.349 15.775 4.702 1.00 94.31 431 ALA A N 1
ATOM 3263 C CA . ALA A 1 431 ? 4.268 14.920 5.189 1.00 94.31 431 ALA A CA 1
ATOM 3264 C C . ALA A 1 431 ? 3.383 14.464 4.012 1.00 94.31 431 ALA A C 1
ATOM 3266 O O . ALA A 1 431 ? 2.420 15.140 3.640 1.00 94.31 431 ALA A O 1
ATOM 3267 N N . ASP A 1 432 ? 3.787 13.363 3.374 1.00 92.25 432 ASP A N 1
ATOM 3268 C CA . ASP A 1 432 ? 3.188 1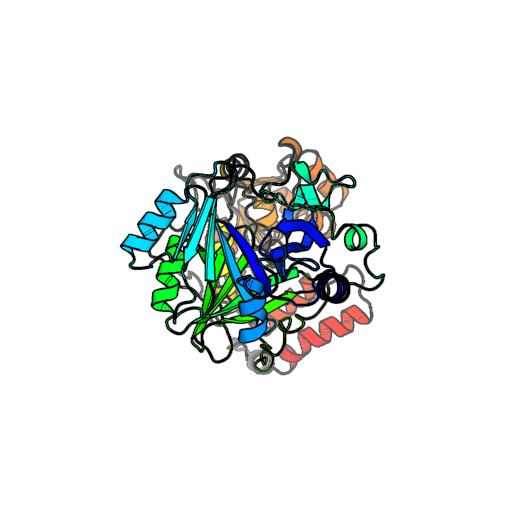2.842 2.135 1.00 92.25 432 ASP A CA 1
ATOM 3269 C C . ASP A 1 432 ? 2.134 11.740 2.371 1.00 92.25 432 ASP A C 1
ATOM 3271 O O . ASP A 1 432 ? 1.445 11.315 1.451 1.00 92.25 432 ASP A O 1
ATOM 3275 N N . GLY A 1 433 ? 1.886 11.330 3.620 1.00 92.56 433 GLY A N 1
ATOM 3276 C CA . GLY A 1 433 ? 0.778 10.436 3.992 1.00 92.56 433 GLY A CA 1
ATOM 3277 C C . GLY A 1 433 ? -0.608 11.106 3.962 1.00 92.56 433 GLY A C 1
ATOM 3278 O O . GLY A 1 433 ? -1.585 10.593 4.520 1.00 92.56 433 GLY A O 1
ATOM 3279 N N . GLY A 1 434 ? -0.726 12.263 3.309 1.00 93.19 434 GLY A N 1
ATOM 3280 C CA . GLY A 1 434 ? -1.978 12.963 3.039 1.00 93.19 434 GLY A CA 1
ATOM 3281 C C . GLY A 1 434 ? -2.453 13.919 4.136 1.00 93.19 434 GLY A C 1
ATOM 3282 O O . GLY A 1 434 ? -3.552 14.465 4.021 1.00 93.19 434 GLY A O 1
ATOM 3283 N N . SER A 1 435 ? -1.674 14.179 5.188 1.00 95.19 435 SER A N 1
ATOM 3284 C CA . SER A 1 435 ? -2.042 15.197 6.190 1.00 95.19 435 SER A CA 1
ATOM 3285 C C . SER A 1 435 ? -2.142 16.606 5.600 1.00 95.19 435 SER A C 1
ATOM 3287 O O . SER A 1 435 ? -3.072 17.344 5.940 1.00 95.19 435 SER A O 1
ATOM 3289 N N . LEU A 1 436 ? -1.263 16.949 4.652 1.00 96.25 436 LEU A N 1
ATOM 3290 C CA . LEU A 1 436 ? -1.289 18.227 3.927 1.00 96.25 436 LEU A CA 1
ATOM 3291 C C . LEU A 1 436 ? -2.516 18.378 3.017 1.00 96.25 436 LEU A C 1
ATOM 3293 O O . LEU A 1 436 ? -2.888 19.496 2.668 1.00 96.25 436 LEU A O 1
ATOM 3297 N N . LEU A 1 437 ? -3.176 17.267 2.678 1.00 93.88 437 LEU A N 1
ATOM 3298 C CA . LEU A 1 437 ? -4.442 17.256 1.946 1.00 93.88 437 LEU A CA 1
ATOM 3299 C C . LEU A 1 437 ? -5.641 17.351 2.900 1.00 93.88 437 LEU A C 1
ATOM 3301 O O . LEU A 1 437 ? -6.611 18.042 2.612 1.00 93.88 437 LEU A O 1
ATOM 3305 N N . ARG A 1 438 ? -5.581 16.668 4.051 1.00 93.12 438 ARG A N 1
ATOM 3306 C CA . ARG A 1 438 ? -6.717 16.513 4.977 1.00 93.12 438 ARG A CA 1
ATOM 3307 C C . ARG A 1 438 ? -6.886 17.659 5.967 1.00 93.12 438 ARG A C 1
ATOM 3309 O O . ARG A 1 438 ? -8.017 18.018 6.286 1.00 93.12 438 ARG A O 1
ATOM 3316 N N . LEU A 1 439 ? -5.799 18.223 6.494 1.00 94.62 439 LEU A N 1
ATOM 3317 C CA . LEU A 1 439 ? -5.890 19.267 7.522 1.00 94.62 439 LEU A CA 1
ATOM 3318 C C . LEU A 1 439 ? -6.602 20.536 7.023 1.00 94.62 439 LEU A C 1
ATOM 3320 O O . LEU A 1 439 ? -7.505 20.993 7.726 1.00 94.62 439 LEU A O 1
ATOM 3324 N N . PRO A 1 440 ? -6.303 21.084 5.827 1.00 92.81 440 PRO A N 1
ATOM 3325 C CA . PRO A 1 440 ? -6.981 22.291 5.341 1.00 92.81 440 PRO A CA 1
ATOM 3326 C C . PRO A 1 440 ? -8.484 22.104 5.070 1.00 92.81 440 PRO A C 1
ATOM 3328 O O . PRO A 1 440 ? -9.225 23.082 4.986 1.00 92.81 440 PRO A O 1
ATOM 3331 N N . GLU A 1 441 ? -8.950 20.860 4.926 1.00 91.19 441 GLU A N 1
ATOM 3332 C CA . GLU A 1 441 ? -10.377 20.532 4.818 1.00 91.19 441 GLU A CA 1
ATOM 3333 C C . GLU A 1 441 ? -11.086 20.527 6.181 1.00 91.19 441 GLU A C 1
ATOM 3335 O O . GLU A 1 441 ? -12.304 20.682 6.236 1.00 91.19 441 GLU A O 1
ATOM 3340 N N . ARG A 1 442 ? -10.342 20.362 7.284 1.00 91.06 442 ARG A N 1
ATOM 3341 C CA . ARG A 1 442 ? -10.899 20.133 8.628 1.00 91.06 442 ARG A CA 1
ATOM 3342 C C . ARG A 1 442 ? -10.671 21.282 9.611 1.00 91.06 442 ARG A C 1
ATOM 3344 O O . ARG A 1 442 ? -11.472 21.449 10.522 1.00 91.06 442 ARG A O 1
ATOM 3351 N N . ILE A 1 443 ? -9.602 22.062 9.447 1.00 95.56 443 ILE A N 1
ATOM 3352 C CA . ILE A 1 443 ? -9.245 23.187 10.328 1.00 95.56 443 ILE A CA 1
ATOM 3353 C C . ILE A 1 443 ? -8.894 24.437 9.510 1.00 95.56 443 ILE A C 1
ATOM 3355 O O . ILE A 1 443 ? -8.623 24.328 8.312 1.00 95.56 443 ILE A O 1
ATOM 3359 N N . PRO A 1 444 ? -8.859 25.641 10.119 1.00 96.69 444 PRO A N 1
ATOM 3360 C CA . PRO A 1 444 ? -8.432 26.846 9.417 1.00 96.69 444 PRO A CA 1
ATOM 3361 C C . PRO A 1 444 ? -7.068 26.663 8.745 1.00 96.69 444 PRO A C 1
ATOM 3363 O O . PRO A 1 444 ? -6.093 26.282 9.395 1.00 96.69 444 PRO A O 1
ATOM 3366 N N . ALA A 1 445 ? -6.989 26.994 7.454 1.00 95.50 445 ALA A N 1
ATOM 3367 C CA . ALA A 1 445 ? -5.794 26.774 6.639 1.00 95.50 445 ALA A CA 1
ATOM 3368 C C . ALA A 1 445 ? -4.523 27.413 7.230 1.00 95.50 445 ALA A C 1
ATOM 3370 O O . ALA A 1 445 ? -3.444 26.848 7.102 1.00 95.50 445 ALA A O 1
ATOM 3371 N N . ALA A 1 446 ? -4.645 28.553 7.922 1.00 97.44 446 ALA A N 1
ATOM 3372 C CA . ALA A 1 446 ? -3.522 29.198 8.604 1.00 97.44 446 ALA A CA 1
ATOM 3373 C C . ALA A 1 446 ? -2.944 28.339 9.744 1.00 97.44 446 ALA A C 1
ATOM 3375 O O . ALA A 1 446 ? -1.729 28.250 9.871 1.00 97.44 446 ALA A O 1
ATOM 3376 N N . ILE A 1 447 ? -3.799 27.668 10.523 1.00 97.00 447 ILE A N 1
ATOM 3377 C CA . ILE A 1 447 ? -3.371 26.772 11.609 1.00 97.00 447 ILE A CA 1
ATOM 3378 C C . ILE A 1 447 ? -2.744 25.505 11.019 1.00 97.00 447 ILE A C 1
ATOM 3380 O O . ILE A 1 447 ? -1.699 25.063 11.485 1.00 97.00 447 ILE A O 1
ATOM 3384 N N . ALA A 1 448 ? -3.341 24.941 9.962 1.00 96.94 448 ALA A N 1
ATOM 3385 C CA . ALA A 1 448 ? -2.752 23.805 9.249 1.00 96.94 448 ALA A CA 1
ATOM 3386 C C . ALA A 1 448 ? -1.356 24.146 8.696 1.00 96.94 448 ALA A C 1
ATOM 3388 O O . ALA A 1 448 ? -0.423 23.361 8.849 1.00 96.94 448 ALA A O 1
ATOM 3389 N N . MET A 1 449 ? -1.210 25.333 8.099 1.00 97.62 449 MET A N 1
ATOM 3390 C CA . MET A 1 449 ? 0.060 25.834 7.576 1.00 97.62 449 MET A CA 1
ATOM 3391 C C . MET A 1 449 ? 1.091 26.048 8.688 1.00 97.62 449 MET A C 1
ATOM 3393 O O . MET A 1 449 ? 2.244 25.671 8.516 1.00 97.62 449 MET A O 1
ATOM 3397 N N . GLU A 1 450 ? 0.688 26.622 9.825 1.00 97.50 450 GLU A N 1
ATOM 3398 C CA . GLU A 1 450 ? 1.563 26.780 10.990 1.00 97.50 450 GLU A CA 1
ATOM 3399 C C . GLU A 1 450 ? 2.100 25.421 11.444 1.00 97.50 450 GLU A C 1
ATOM 3401 O O . GLU A 1 450 ? 3.312 25.233 11.446 1.00 97.50 450 GLU A O 1
ATOM 3406 N N . LEU A 1 451 ? 1.221 24.449 11.711 1.00 96.44 451 LEU A N 1
ATOM 3407 C CA . LEU A 1 451 ? 1.622 23.102 12.135 1.00 96.44 451 LEU A CA 1
ATOM 3408 C C . LEU A 1 451 ? 2.574 22.428 11.135 1.00 96.44 451 LEU A C 1
ATOM 3410 O O . LEU A 1 451 ? 3.570 21.832 11.543 1.00 96.44 451 LEU A O 1
ATOM 3414 N N . ALA A 1 452 ? 2.281 22.531 9.835 1.00 96.81 452 ALA A N 1
ATOM 3415 C CA . ALA A 1 452 ? 3.077 21.905 8.782 1.00 96.81 452 ALA A CA 1
ATOM 3416 C C . ALA A 1 452 ? 4.447 22.573 8.571 1.00 96.81 452 ALA A C 1
ATOM 3418 O O . ALA A 1 452 ? 5.422 21.883 8.286 1.00 96.81 452 ALA A O 1
ATOM 3419 N N . LEU A 1 453 ? 4.542 23.902 8.693 1.00 97.69 453 LEU A N 1
ATOM 3420 C CA . LEU A 1 453 ? 5.786 24.641 8.441 1.00 97.69 453 LEU A CA 1
ATOM 3421 C C . LEU A 1 453 ? 6.695 24.739 9.668 1.00 97.69 453 LEU A C 1
ATOM 3423 O O . LEU A 1 453 ? 7.914 24.811 9.509 1.00 97.69 453 LEU A O 1
ATOM 3427 N N . THR A 1 454 ? 6.139 24.771 10.881 1.00 97.56 454 THR A N 1
ATOM 3428 C CA . THR A 1 454 ? 6.943 24.820 12.113 1.00 97.56 454 THR A CA 1
ATOM 3429 C C . THR A 1 454 ? 7.374 23.430 12.569 1.00 97.56 454 THR A C 1
ATOM 3431 O O . THR A 1 454 ? 8.399 23.294 13.237 1.00 97.56 454 THR A O 1
ATOM 3434 N N . GLY A 1 455 ? 6.586 22.401 12.239 1.00 95.25 455 GLY A N 1
ATOM 3435 C CA . GLY A 1 455 ? 6.762 21.046 12.749 1.00 95.25 455 GLY A CA 1
ATOM 3436 C C . GLY A 1 455 ? 6.547 20.914 14.259 1.00 95.25 455 GLY A C 1
ATOM 3437 O O . GLY A 1 455 ? 7.002 19.934 14.853 1.00 95.25 455 GLY A O 1
ATOM 3438 N N . THR A 1 456 ? 5.900 21.894 14.899 1.00 94.81 456 THR A N 1
ATOM 3439 C CA . THR A 1 456 ? 5.577 21.853 16.334 1.00 94.81 456 THR A CA 1
ATOM 3440 C C . THR A 1 456 ? 4.432 20.888 16.613 1.00 94.81 456 THR A C 1
ATOM 3442 O O . THR A 1 456 ? 3.534 20.724 15.786 1.00 94.81 456 THR A O 1
ATOM 3445 N N . ASP A 1 457 ? 4.440 20.274 17.796 1.00 95.06 457 ASP A N 1
ATOM 3446 C CA . ASP A 1 457 ? 3.325 19.448 18.242 1.00 95.06 457 ASP A CA 1
ATOM 3447 C C . ASP A 1 457 ? 2.170 20.287 18.825 1.00 95.06 457 ASP A C 1
ATOM 3449 O O . ASP A 1 457 ? 2.312 21.458 19.178 1.00 95.06 457 ASP A O 1
ATOM 3453 N N . VAL A 1 458 ? 0.991 19.675 18.893 1.00 97.75 458 VAL A N 1
ATOM 3454 C CA . VAL A 1 458 ? -0.263 20.246 19.384 1.00 97.75 458 VAL A CA 1
ATOM 3455 C C . VAL A 1 458 ? -0.971 19.242 20.297 1.00 97.75 458 VAL A C 1
ATOM 3457 O O . VAL A 1 458 ? -0.856 18.026 20.121 1.00 97.75 458 VAL A O 1
ATOM 3460 N N . THR A 1 459 ? -1.677 19.744 21.313 1.00 98.50 459 THR A N 1
ATOM 3461 C CA . THR A 1 459 ? -2.358 18.902 22.312 1.00 98.50 459 THR A CA 1
ATOM 3462 C C . THR A 1 459 ? -3.681 18.340 21.802 1.00 98.50 459 THR A C 1
ATOM 3464 O O . THR A 1 459 ? -4.346 18.952 20.958 1.00 98.50 459 THR A O 1
ATOM 3467 N N . ALA A 1 460 ? -4.101 17.209 22.377 1.00 98.44 460 ALA A N 1
ATOM 3468 C CA . ALA A 1 460 ? -5.409 16.610 22.125 1.00 98.44 460 ALA A CA 1
ATOM 3469 C C . ALA A 1 460 ? -6.567 17.596 22.360 1.00 98.44 460 ALA A C 1
ATOM 3471 O O . ALA A 1 460 ? -7.439 17.713 21.502 1.00 98.44 460 ALA A O 1
ATOM 3472 N N . GLU A 1 461 ? -6.547 18.380 23.447 1.00 98.19 461 GLU A N 1
ATOM 3473 C CA . GLU A 1 461 ? -7.630 19.341 23.730 1.00 98.19 461 GLU A CA 1
ATOM 3474 C C . GLU A 1 461 ? -7.692 20.462 22.689 1.00 98.19 461 GLU A C 1
ATOM 3476 O O . GLU A 1 461 ? -8.758 20.996 22.383 1.00 98.19 461 GLU A O 1
ATOM 3481 N N . THR A 1 462 ? -6.543 20.858 22.140 1.00 98.19 462 THR A N 1
ATOM 3482 C CA . THR A 1 462 ? -6.506 21.861 21.073 1.00 98.19 462 THR A CA 1
ATOM 3483 C C . THR A 1 462 ? -7.094 21.301 19.786 1.00 98.19 462 THR A C 1
ATOM 3485 O O . THR A 1 462 ? -7.910 21.971 19.155 1.00 98.19 462 THR A O 1
ATOM 3488 N N . LEU A 1 463 ? -6.748 20.065 19.427 1.00 98.19 463 LEU A N 1
ATOM 3489 C CA . LEU A 1 463 ? -7.330 19.393 18.268 1.00 98.19 463 LEU A CA 1
ATOM 3490 C C . LEU A 1 463 ? -8.814 19.050 18.443 1.00 98.19 463 LEU A C 1
ATOM 3492 O O . LEU A 1 463 ? -9.536 19.030 17.448 1.00 98.19 463 LEU A O 1
ATOM 3496 N N . GLU A 1 464 ? -9.291 18.833 19.668 1.00 98.50 464 GLU A N 1
ATOM 3497 C CA . GLU A 1 464 ? -10.718 18.676 19.968 1.00 98.50 464 GLU A CA 1
ATOM 3498 C C . GLU A 1 464 ? -11.478 19.981 19.715 1.00 98.50 464 GLU A C 1
ATOM 3500 O O . GLU A 1 464 ? -12.458 19.992 18.971 1.00 98.50 464 GLU A O 1
ATOM 3505 N N . ARG A 1 465 ? -10.972 21.117 20.222 1.00 98.19 465 ARG A N 1
ATOM 3506 C CA . ARG A 1 465 ? -11.563 22.443 19.945 1.00 98.19 465 ARG A CA 1
ATOM 3507 C C . ARG A 1 465 ? -11.588 22.790 18.456 1.00 98.19 465 ARG A C 1
ATOM 3509 O O . ARG A 1 465 ? -12.449 23.553 18.027 1.00 98.19 465 ARG A O 1
ATOM 3516 N N . LEU A 1 466 ? -10.640 22.260 17.687 1.00 97.31 466 LEU A N 1
ATOM 3517 C CA . LEU A 1 466 ? -10.559 22.442 16.240 1.00 97.31 466 LEU A CA 1
ATOM 3518 C C . LEU A 1 466 ? -11.380 21.408 15.444 1.00 97.31 466 LEU A C 1
ATOM 3520 O O . LEU A 1 466 ? -11.478 21.544 14.230 1.00 97.31 466 LEU A O 1
ATOM 3524 N N . GLY A 1 467 ? -11.973 20.395 16.087 1.00 95.75 467 GLY A N 1
ATOM 3525 C CA . GLY A 1 467 ? -12.804 19.379 15.426 1.00 95.75 467 GLY A CA 1
ATOM 3526 C C . GLY A 1 467 ? -12.033 18.238 14.742 1.00 95.75 467 GLY A C 1
ATOM 3527 O O . GLY A 1 467 ? -12.601 17.495 13.938 1.00 95.75 467 GLY A O 1
ATOM 3528 N N . ILE A 1 468 ? -10.740 18.074 15.040 1.00 97.81 468 ILE A N 1
ATOM 3529 C CA . ILE A 1 468 ? -9.944 16.924 14.582 1.00 97.81 468 ILE A CA 1
ATOM 3530 C C . ILE A 1 468 ? -10.151 15.715 15.499 1.00 97.81 468 ILE A C 1
ATOM 3532 O O . ILE A 1 468 ? -10.390 14.613 15.005 1.00 97.81 468 ILE A O 1
ATOM 3536 N N . VAL A 1 469 ? -10.077 15.926 16.817 1.00 98.75 469 VAL A N 1
ATOM 3537 C CA . VAL A 1 469 ? -10.316 14.895 17.839 1.00 98.75 469 VAL A CA 1
ATOM 3538 C C . VAL A 1 469 ? -11.788 14.917 18.244 1.00 98.75 469 VAL A C 1
ATOM 3540 O O . VAL A 1 469 ? -12.344 15.980 18.502 1.00 98.75 469 VAL A O 1
ATOM 3543 N N . ASN A 1 470 ? -12.432 13.749 18.288 1.00 98.56 470 ASN A N 1
ATOM 3544 C CA . ASN A 1 470 ? -13.852 13.621 18.624 1.00 98.56 470 ASN A CA 1
ATOM 3545 C C . ASN A 1 470 ? -14.105 13.537 20.130 1.00 98.56 470 ASN A C 1
ATOM 3547 O O . ASN A 1 470 ? -15.170 13.952 20.583 1.00 98.56 470 ASN A O 1
ATOM 3551 N N . ARG A 1 471 ? -13.180 12.925 20.878 1.00 98.50 471 ARG A N 1
ATOM 3552 C CA . ARG A 1 471 ? -13.255 12.790 22.337 1.00 98.50 471 ARG A CA 1
ATOM 3553 C C . ARG A 1 471 ? -11.863 12.855 22.941 1.00 98.50 471 ARG A C 1
ATOM 3555 O O . ARG A 1 471 ? -10.990 12.087 22.529 1.00 98.50 471 ARG A O 1
ATOM 3562 N N . VAL A 1 472 ? -11.695 13.704 23.945 1.00 98.75 472 VAL A N 1
ATOM 3563 C CA . VAL A 1 472 ? -10.555 13.647 24.860 1.00 98.75 472 VAL A CA 1
ATOM 3564 C C . VAL A 1 472 ? -10.939 12.869 26.118 1.00 98.75 472 VAL A C 1
ATOM 3566 O O . VAL A 1 472 ? -11.981 13.123 26.721 1.00 98.75 472 VAL A O 1
ATOM 3569 N N . VAL A 1 473 ? -10.103 11.911 26.513 1.00 98.56 473 VAL A N 1
ATOM 3570 C CA . VAL A 1 473 ? -10.300 11.053 27.696 1.00 98.56 473 VAL A CA 1
ATOM 3571 C C . VAL A 1 473 ? -9.077 11.109 28.620 1.00 98.56 473 VAL A C 1
ATOM 3573 O O . VAL A 1 473 ? -8.028 11.602 28.198 1.00 98.56 473 VAL A O 1
ATOM 3576 N N . PRO A 1 474 ? -9.160 10.656 29.884 1.00 98.12 474 PRO A N 1
ATOM 3577 C CA . PRO A 1 474 ? -7.984 10.545 30.746 1.00 98.12 474 PRO A CA 1
ATOM 3578 C C . PRO A 1 474 ? -6.852 9.710 30.119 1.00 98.12 474 PRO A C 1
ATOM 3580 O O . PRO A 1 474 ? -7.081 8.862 29.257 1.00 98.12 474 PRO A O 1
ATOM 3583 N N . GLY A 1 475 ? -5.613 9.962 30.553 1.00 95.31 475 GLY A N 1
ATOM 3584 C CA . GLY A 1 475 ? -4.444 9.215 30.078 1.00 95.31 475 GLY A CA 1
ATOM 3585 C C . GLY A 1 475 ? -4.559 7.720 30.373 1.00 95.31 475 GLY A C 1
ATOM 3586 O O . GLY A 1 475 ? -4.864 7.341 31.504 1.00 95.31 475 GLY A O 1
ATOM 3587 N N . GLY A 1 476 ? -4.301 6.881 29.367 1.00 93.88 476 GLY A N 1
ATOM 3588 C CA . GLY A 1 476 ? -4.458 5.429 29.456 1.00 93.88 476 GLY A CA 1
ATOM 3589 C C . GLY A 1 476 ? -5.871 4.902 29.177 1.00 93.88 476 GLY A C 1
ATOM 3590 O O . GLY A 1 476 ? -6.063 3.692 29.273 1.00 93.88 476 GLY A O 1
ATOM 3591 N N . GLU A 1 477 ? -6.841 5.762 28.846 1.00 97.12 477 GLU A N 1
ATOM 3592 C CA . GLU A 1 477 ? -8.238 5.380 28.579 1.00 97.12 477 GLU A CA 1
ATOM 3593 C C . GLU A 1 477 ? -8.658 5.553 27.104 1.00 97.12 477 GLU A C 1
ATOM 3595 O O . GLU A 1 477 ? -9.835 5.393 26.771 1.00 97.12 477 GLU A O 1
ATOM 3600 N N . ALA A 1 478 ? -7.745 5.881 26.179 1.00 98.12 478 ALA A N 1
ATOM 3601 C CA . ALA A 1 478 ? -8.099 6.142 24.777 1.00 98.12 478 ALA A CA 1
ATOM 3602 C C . ALA A 1 478 ? -8.712 4.918 24.082 1.00 98.12 478 ALA A C 1
ATOM 3604 O O . ALA A 1 478 ? -9.636 5.060 23.277 1.00 98.12 478 ALA A O 1
ATOM 3605 N N . VAL A 1 479 ? -8.224 3.713 24.395 1.00 96.81 479 VAL A N 1
ATOM 3606 C CA . VAL A 1 479 ? -8.753 2.456 23.841 1.00 96.81 479 VAL A CA 1
ATOM 3607 C C . VAL A 1 479 ? -10.162 2.187 24.367 1.00 96.81 479 VAL A C 1
ATOM 3609 O O . VAL A 1 479 ? -11.056 1.851 23.591 1.00 96.81 479 VAL A O 1
ATOM 3612 N N . GLU A 1 480 ? -10.386 2.371 25.662 1.00 96.31 480 GLU A N 1
ATOM 3613 C CA . GLU A 1 480 ? -11.680 2.231 26.324 1.00 96.31 480 GLU A CA 1
ATOM 3614 C C . GLU A 1 480 ? -12.692 3.229 25.744 1.00 96.31 480 GLU A C 1
ATOM 3616 O O . GLU A 1 480 ? -13.755 2.822 25.269 1.00 96.31 480 GLU A O 1
ATOM 3621 N N . GLY A 1 481 ? -12.325 4.509 25.648 1.00 97.94 481 GLY A N 1
ATOM 3622 C CA . GLY A 1 481 ? -13.168 5.539 25.039 1.00 97.94 481 GLY A CA 1
ATOM 3623 C C . GLY A 1 481 ? -13.471 5.281 23.556 1.00 97.94 481 GLY A C 1
ATOM 3624 O O . GLY A 1 481 ? -14.586 5.546 23.090 1.00 97.94 481 GLY A O 1
ATOM 3625 N N . ALA A 1 482 ? -12.514 4.723 22.805 1.00 98.31 482 ALA A N 1
ATOM 3626 C CA . ALA A 1 482 ? -12.729 4.303 21.422 1.00 98.31 482 ALA A CA 1
ATOM 3627 C C . ALA A 1 482 ? -13.674 3.099 21.325 1.00 98.31 482 ALA A C 1
ATOM 3629 O O . ALA A 1 482 ? -14.537 3.085 20.451 1.00 98.31 482 ALA A O 1
ATOM 3630 N N . HIS A 1 483 ? -13.577 2.123 22.232 1.00 96.94 483 HIS A N 1
ATOM 3631 C CA . HIS A 1 483 ? -14.509 0.997 22.291 1.00 96.94 483 HIS A CA 1
ATOM 3632 C C . HIS A 1 483 ? -15.929 1.427 22.659 1.00 96.94 483 HIS A C 1
ATOM 3634 O O . HIS A 1 483 ? -16.882 0.892 22.093 1.00 96.94 483 HIS A O 1
ATOM 3640 N N . GLU A 1 484 ? -16.105 2.400 23.551 1.00 97.31 484 GLU A N 1
ATOM 3641 C CA . GLU A 1 484 ? -17.426 2.962 23.851 1.00 97.31 484 GLU A CA 1
ATOM 3642 C C . GLU A 1 484 ? -18.052 3.623 22.619 1.00 97.31 484 GLU A C 1
ATOM 3644 O O . GLU A 1 484 ? -19.226 3.404 22.306 1.00 97.31 484 GLU A O 1
ATOM 3649 N N . LEU A 1 485 ? -17.262 4.413 21.883 1.00 98.00 485 LEU A N 1
ATOM 3650 C CA . LEU A 1 485 ? -17.703 5.032 20.635 1.00 98.00 485 LEU A CA 1
ATOM 3651 C C . LEU A 1 485 ? -17.997 3.974 19.558 1.00 98.00 485 LEU A C 1
ATOM 3653 O O . LEU A 1 485 ? -19.049 4.025 18.922 1.00 98.00 485 LEU A O 1
ATOM 3657 N N . ALA A 1 486 ? -17.124 2.977 19.408 1.00 97.50 486 ALA A N 1
ATOM 3658 C CA . ALA A 1 486 ? -17.305 1.863 18.484 1.00 97.50 486 ALA A CA 1
ATOM 3659 C C . ALA A 1 486 ? -18.557 1.043 18.814 1.00 97.50 486 ALA A C 1
ATOM 3661 O O . ALA A 1 486 ? -19.297 0.685 17.906 1.00 97.50 486 ALA A O 1
ATOM 3662 N N . SER A 1 487 ? -18.850 0.814 20.097 1.00 95.56 487 SER A N 1
ATOM 3663 C CA . SER A 1 487 ? -20.066 0.124 20.549 1.00 95.56 487 SER A CA 1
ATOM 3664 C C . SER A 1 487 ? -21.324 0.869 20.115 1.00 95.56 487 SER A C 1
ATOM 3666 O O . SER A 1 487 ? -22.292 0.260 19.669 1.00 95.56 487 SER A O 1
ATOM 3668 N N . ALA A 1 488 ? -21.322 2.202 20.219 1.00 96.12 488 ALA A N 1
ATOM 3669 C CA . ALA A 1 488 ? -22.451 3.007 19.773 1.00 96.12 488 ALA A CA 1
ATOM 3670 C C . ALA A 1 488 ? -22.657 2.917 18.253 1.00 96.12 488 ALA A C 1
ATOM 3672 O O . ALA A 1 488 ? -23.801 2.872 17.802 1.00 96.12 488 ALA A O 1
ATOM 3673 N N . ILE A 1 489 ? -21.566 2.856 17.484 1.00 97.31 489 ILE A N 1
ATOM 3674 C CA . ILE A 1 489 ? -21.598 2.739 16.022 1.00 97.31 489 ILE A CA 1
ATOM 3675 C C . ILE A 1 489 ? -22.021 1.326 15.593 1.00 97.31 489 ILE A C 1
ATOM 3677 O O . ILE A 1 489 ? -22.891 1.204 14.735 1.00 97.31 489 ILE A O 1
ATOM 3681 N N . ALA A 1 490 ? -21.481 0.278 16.220 1.00 95.50 490 ALA A N 1
ATOM 3682 C CA . ALA A 1 490 ? -21.702 -1.126 15.864 1.00 95.50 490 ALA A CA 1
ATOM 3683 C C . ALA A 1 490 ? -23.158 -1.598 16.030 1.00 95.50 490 ALA A C 1
ATOM 3685 O O . ALA A 1 490 ? -23.535 -2.615 15.456 1.00 95.50 490 ALA A O 1
ATOM 3686 N N . ARG A 1 491 ? -23.984 -0.853 16.779 1.00 94.25 491 ARG A N 1
ATOM 3687 C CA . ARG A 1 491 ? -25.434 -1.094 16.902 1.00 94.25 491 ARG A CA 1
ATOM 3688 C C . ARG A 1 491 ? -26.250 -0.664 15.677 1.00 94.25 491 ARG A C 1
ATOM 3690 O O . ARG A 1 491 ? -27.441 -0.945 15.630 1.00 94.25 491 ARG A O 1
ATOM 3697 N N . ASN A 1 492 ? -25.656 0.052 14.723 1.00 96.50 492 ASN A N 1
ATOM 3698 C CA . ASN A 1 492 ? -26.362 0.544 13.538 1.00 96.50 492 ASN A CA 1
ATOM 3699 C C . ASN A 1 492 ? -26.241 -0.425 12.351 1.00 96.50 492 ASN A C 1
ATOM 3701 O O . ASN A 1 492 ? -25.355 -1.279 12.317 1.00 96.50 492 ASN A O 1
ATOM 3705 N N . ALA A 1 493 ? -27.116 -0.252 11.355 1.00 95.31 493 ALA A N 1
ATOM 3706 C CA . ALA A 1 493 ? -27.154 -1.093 10.162 1.00 95.31 493 ALA A CA 1
ATOM 3707 C C . ALA A 1 493 ? -25.829 -1.022 9.364 1.00 95.31 493 ALA A C 1
ATOM 3709 O O . ALA A 1 493 ? -25.403 0.082 9.004 1.00 95.31 493 ALA A O 1
ATOM 3710 N N . PRO A 1 494 ? -25.185 -2.158 9.032 1.00 92.56 494 PRO A N 1
ATOM 3711 C CA . PRO A 1 494 ? -23.859 -2.184 8.402 1.00 92.56 494 PRO A CA 1
ATOM 3712 C C . PRO A 1 494 ? -23.830 -1.489 7.042 1.00 92.56 494 PRO A C 1
ATOM 3714 O O . PRO A 1 494 ? -22.960 -0.657 6.787 1.00 92.56 494 PRO A O 1
ATOM 3717 N N . LEU A 1 495 ? -24.826 -1.772 6.193 1.00 94.00 495 LEU A N 1
ATOM 3718 C CA . LEU A 1 495 ? -24.936 -1.159 4.868 1.00 94.00 495 LEU A CA 1
ATOM 3719 C C . LEU A 1 495 ? -25.095 0.362 4.970 1.00 94.00 495 LEU A C 1
ATOM 3721 O O . LEU A 1 495 ? -24.481 1.102 4.199 1.00 94.00 495 LEU A O 1
ATOM 3725 N N . ALA A 1 496 ? -25.861 0.837 5.958 1.00 96.44 496 ALA A N 1
ATOM 3726 C CA . ALA A 1 496 ? -26.033 2.263 6.205 1.00 96.44 496 ALA A CA 1
ATOM 3727 C C . ALA A 1 496 ? -24.724 2.918 6.667 1.00 96.44 496 ALA A C 1
ATOM 3729 O O . ALA A 1 496 ? -24.359 3.964 6.138 1.00 96.44 496 ALA A O 1
ATOM 3730 N N . LEU A 1 497 ? -23.979 2.293 7.586 1.00 96.44 497 LEU A N 1
ATOM 3731 C CA . LEU A 1 497 ? -22.683 2.802 8.052 1.00 96.44 497 LEU A CA 1
ATOM 3732 C C . LEU A 1 497 ? -21.688 2.974 6.898 1.00 96.44 497 LEU A C 1
ATOM 3734 O O . LEU A 1 497 ? -21.116 4.053 6.720 1.00 96.44 497 LEU A O 1
ATOM 3738 N N . THR A 1 498 ? -21.520 1.928 6.088 1.00 94.31 498 THR A N 1
ATOM 3739 C CA . THR A 1 498 ? -20.636 1.941 4.920 1.00 94.31 498 THR A CA 1
ATOM 3740 C C . THR A 1 498 ? -21.067 2.991 3.896 1.00 94.31 498 THR A C 1
ATOM 3742 O O . THR A 1 498 ? -20.229 3.756 3.410 1.00 94.31 498 THR A O 1
ATOM 3745 N N . ALA A 1 499 ? -22.364 3.081 3.587 1.00 95.56 499 ALA A N 1
ATOM 3746 C CA . ALA A 1 499 ? -22.890 4.081 2.662 1.00 95.56 499 ALA A CA 1
ATOM 3747 C C . ALA A 1 499 ? -22.671 5.510 3.183 1.00 95.56 499 ALA A C 1
ATOM 3749 O O . ALA A 1 499 ? -22.177 6.361 2.443 1.00 95.56 499 ALA A O 1
ATOM 3750 N N . THR A 1 500 ? -22.966 5.772 4.461 1.00 96.38 500 THR A N 1
ATOM 3751 C CA . THR A 1 500 ? -22.761 7.079 5.101 1.00 96.38 500 THR A CA 1
ATOM 3752 C C . THR A 1 500 ? -21.297 7.503 5.046 1.00 96.38 500 THR A C 1
ATOM 3754 O O . THR A 1 500 ? -21.002 8.608 4.588 1.00 96.38 500 THR A O 1
ATOM 3757 N N . LYS A 1 501 ? -20.369 6.623 5.441 1.00 96.06 501 LYS A N 1
ATOM 3758 C CA . LYS A 1 501 ? -18.927 6.890 5.351 1.00 96.06 501 LYS A CA 1
ATOM 3759 C C . LYS A 1 501 ? -18.491 7.168 3.912 1.00 96.06 501 LYS A C 1
ATOM 3761 O O . LYS A 1 501 ? -17.748 8.117 3.652 1.00 96.06 501 LYS A O 1
ATOM 3766 N N . ARG A 1 502 ? -18.967 6.372 2.952 1.00 93.88 502 ARG A N 1
ATOM 3767 C CA . ARG A 1 502 ? -18.631 6.541 1.532 1.00 93.88 502 ARG A CA 1
ATOM 3768 C C . ARG A 1 502 ? -19.143 7.867 0.963 1.00 93.88 502 ARG A C 1
ATOM 3770 O O . ARG A 1 502 ? -18.433 8.497 0.190 1.00 93.88 502 ARG A O 1
ATOM 3777 N N . ILE A 1 503 ? -20.338 8.303 1.353 1.00 93.94 503 ILE A N 1
ATOM 3778 C CA . ILE A 1 503 ? -20.885 9.607 0.953 1.00 93.94 503 ILE A CA 1
ATOM 3779 C C . ILE A 1 503 ? -20.039 10.737 1.549 1.00 93.94 503 ILE A C 1
ATOM 3781 O O . ILE A 1 503 ? -19.613 11.622 0.814 1.00 93.94 503 ILE A O 1
ATOM 3785 N N . LEU A 1 504 ? -19.743 10.692 2.853 1.00 91.75 504 LEU A N 1
ATOM 3786 C CA . LEU A 1 504 ? -18.960 11.737 3.525 1.00 91.75 504 LEU A CA 1
ATOM 3787 C C . LEU A 1 504 ? -17.524 11.840 2.995 1.00 91.75 504 LEU A C 1
ATOM 3789 O O . LEU A 1 504 ? -17.029 12.943 2.798 1.00 91.75 504 LEU A O 1
ATOM 3793 N N . SER A 1 505 ? -16.868 10.712 2.718 1.00 87.19 505 SER A N 1
ATOM 3794 C CA . SER A 1 505 ? -15.494 10.692 2.186 1.00 87.19 505 SER A CA 1
ATOM 3795 C C . SER A 1 505 ? -15.374 11.212 0.751 1.00 87.19 505 SER A C 1
ATOM 3797 O O . SER A 1 505 ? -14.293 11.633 0.348 1.00 87.19 505 SER A O 1
ATOM 3799 N N . ARG A 1 506 ? -16.467 11.195 -0.021 1.00 84.38 506 ARG A N 1
ATOM 3800 C CA . ARG A 1 506 ? -16.521 11.725 -1.394 1.00 84.38 506 ARG A CA 1
ATOM 3801 C C . ARG A 1 506 ? -17.168 13.100 -1.492 1.00 84.38 506 ARG A C 1
ATOM 3803 O O . ARG A 1 506 ? -17.161 13.696 -2.567 1.00 84.38 506 ARG A O 1
ATOM 3810 N N . ALA A 1 507 ? -17.740 13.598 -0.399 1.00 77.88 507 ALA A N 1
ATOM 3811 C CA . ALA A 1 507 ? -18.409 14.884 -0.389 1.00 77.88 507 ALA A CA 1
ATOM 3812 C C . ALA A 1 507 ? -17.407 15.989 -0.750 1.00 77.88 507 ALA A C 1
ATOM 3814 O O . ALA A 1 507 ? -16.451 16.255 -0.022 1.00 77.88 507 ALA A O 1
ATOM 3815 N N . SER A 1 508 ? -17.630 16.637 -1.893 1.00 66.44 508 SER A N 1
ATOM 3816 C CA . SER A 1 508 ? -16.892 17.843 -2.258 1.00 66.44 508 SER A CA 1
ATOM 3817 C C . SER A 1 508 ? -17.413 19.040 -1.453 1.00 66.44 508 SER A C 1
ATOM 3819 O O . SER A 1 508 ? -18.538 19.022 -0.950 1.00 66.44 508 SER A O 1
ATOM 3821 N N . ARG A 1 509 ? -16.638 20.132 -1.386 1.00 66.81 509 ARG A N 1
ATOM 3822 C CA . ARG A 1 509 ? -17.110 21.390 -0.775 1.00 66.81 509 ARG A CA 1
ATOM 3823 C C . ARG A 1 509 ? -18.367 21.965 -1.454 1.00 66.81 509 ARG A C 1
ATOM 3825 O O . ARG A 1 509 ? -19.059 22.772 -0.839 1.00 66.81 509 ARG A O 1
ATOM 3832 N N . ALA A 1 510 ? -18.664 21.585 -2.700 1.00 73.56 510 ALA A N 1
ATOM 3833 C CA . ALA A 1 510 ? -19.848 22.026 -3.429 1.00 73.56 510 ALA A CA 1
ATOM 3834 C C . ALA A 1 510 ? -20.931 20.933 -3.458 1.00 73.56 510 ALA A C 1
ATOM 3836 O O . ALA A 1 510 ? -20.686 19.799 -3.870 1.00 73.56 510 ALA A O 1
ATOM 3837 N N . VAL A 1 511 ? -22.153 21.297 -3.062 1.00 85.50 511 VAL A N 1
ATOM 3838 C CA . VAL A 1 511 ? -23.345 20.450 -3.209 1.00 85.50 511 VAL A CA 1
ATOM 3839 C C . VAL A 1 511 ? -24.041 20.832 -4.512 1.00 85.50 511 VAL A C 1
ATOM 3841 O O . VAL A 1 511 ? -24.816 21.788 -4.557 1.00 85.50 511 VAL A O 1
ATOM 3844 N N . ASP A 1 512 ? -23.740 20.104 -5.583 1.00 82.88 512 ASP A N 1
ATOM 3845 C CA . ASP A 1 512 ? -24.314 20.313 -6.912 1.00 82.88 512 ASP A CA 1
ATOM 3846 C C . ASP A 1 512 ? -25.135 19.102 -7.392 1.00 82.88 512 ASP A C 1
ATOM 3848 O O . ASP A 1 512 ? -25.330 18.116 -6.676 1.00 82.88 512 ASP A O 1
ATOM 3852 N N . GLY A 1 513 ? -25.668 19.183 -8.614 1.00 81.00 513 GLY A N 1
ATOM 3853 C CA . GLY A 1 513 ? -26.454 18.094 -9.200 1.00 81.00 513 GLY A CA 1
ATOM 3854 C C . GLY A 1 513 ? -25.687 16.771 -9.323 1.00 81.00 513 GLY A C 1
ATOM 3855 O O . GLY A 1 513 ? -26.301 15.712 -9.187 1.00 81.00 513 GLY A O 1
ATOM 3856 N N . GLY A 1 514 ? -24.366 16.820 -9.531 1.00 86.00 514 GLY A N 1
ATOM 3857 C CA . GLY A 1 514 ? -23.499 15.643 -9.577 1.00 86.00 514 GLY A CA 1
ATOM 3858 C C . GLY A 1 514 ? -23.358 14.993 -8.202 1.00 86.00 514 GLY A C 1
ATOM 3859 O O . GLY A 1 514 ? -23.567 13.787 -8.077 1.00 86.00 514 GLY A O 1
ATOM 3860 N N . ALA A 1 515 ? -23.133 15.797 -7.158 1.00 87.12 515 ALA A N 1
ATOM 3861 C CA . ALA A 1 515 ? -23.069 15.326 -5.774 1.00 87.12 515 ALA A CA 1
ATOM 3862 C C . ALA A 1 515 ? -24.373 14.629 -5.333 1.00 87.12 515 ALA A C 1
ATOM 3864 O O . ALA A 1 515 ? -24.338 13.567 -4.709 1.00 87.12 515 ALA A O 1
ATOM 3865 N N . TRP A 1 516 ? -25.541 15.167 -5.713 1.00 90.19 516 TRP A N 1
ATOM 3866 C CA . TRP A 1 516 ? -26.833 14.520 -5.438 1.00 90.19 516 TRP A CA 1
ATOM 3867 C C . TRP A 1 516 ? -27.006 13.185 -6.170 1.00 90.19 516 TRP A C 1
ATOM 3869 O O . TRP A 1 516 ? -27.583 12.252 -5.606 1.00 90.19 516 TRP A O 1
ATOM 3879 N N . ALA A 1 517 ? -26.560 13.094 -7.425 1.00 90.19 517 ALA A N 1
ATOM 3880 C CA . ALA A 1 517 ? -26.642 11.861 -8.203 1.00 90.19 517 ALA A CA 1
ATOM 3881 C C . ALA A 1 517 ? -25.737 10.769 -7.613 1.00 90.19 517 ALA A C 1
ATOM 3883 O O . ALA A 1 517 ? -26.192 9.642 -7.418 1.00 90.19 517 ALA A O 1
ATOM 3884 N N . GLU A 1 518 ? -24.499 11.115 -7.250 1.00 89.88 518 GLU A N 1
ATOM 3885 C CA . GLU A 1 518 ? -23.567 10.186 -6.608 1.00 89.88 518 GLU A CA 1
ATOM 3886 C C . GLU A 1 518 ? -24.082 9.709 -5.243 1.00 89.88 518 GLU A C 1
ATOM 3888 O O . GLU A 1 518 ? -24.093 8.505 -4.978 1.00 89.88 518 GLU A O 1
ATOM 3893 N N . GLN A 1 519 ? -24.585 10.621 -4.401 1.00 93.25 519 GLN A N 1
ATOM 3894 C CA . GLN A 1 519 ? -25.176 10.254 -3.113 1.00 93.25 519 GLN A CA 1
ATOM 3895 C C . GLN A 1 519 ? -26.321 9.252 -3.287 1.00 93.25 519 GLN A C 1
ATOM 3897 O O . GLN A 1 519 ? -26.385 8.260 -2.563 1.00 93.25 519 GLN A O 1
ATOM 3902 N N . ARG A 1 520 ? -27.233 9.500 -4.236 1.00 94.06 520 ARG A N 1
ATOM 3903 C CA . ARG A 1 520 ? -28.368 8.602 -4.493 1.00 94.06 520 ARG A CA 1
ATOM 3904 C C . ARG A 1 520 ? -27.909 7.225 -4.953 1.00 94.06 520 ARG A C 1
ATOM 3906 O O . ARG A 1 520 ? -28.431 6.246 -4.438 1.00 94.06 520 ARG A O 1
ATOM 3913 N N . ALA A 1 521 ? -26.914 7.149 -5.835 1.00 93.38 521 ALA A N 1
ATOM 3914 C CA . ALA A 1 521 ? -26.360 5.875 -6.290 1.00 93.38 521 ALA A CA 1
ATOM 3915 C C . ALA A 1 521 ? -25.730 5.063 -5.142 1.00 93.38 521 ALA A C 1
ATOM 3917 O O . ALA A 1 521 ? -25.819 3.840 -5.126 1.00 93.38 521 ALA A O 1
ATOM 3918 N N . ILE A 1 522 ? -25.112 5.730 -4.160 1.00 93.75 522 ILE A N 1
ATOM 3919 C CA . ILE A 1 522 ? -24.565 5.061 -2.969 1.00 93.75 522 ILE A CA 1
ATOM 3920 C C . ILE A 1 522 ? -25.676 4.669 -1.980 1.00 93.75 522 ILE A C 1
ATOM 3922 O O . ILE A 1 522 ? -25.577 3.629 -1.333 1.00 93.75 522 ILE A O 1
ATOM 3926 N N . ALA A 1 523 ? -26.718 5.493 -1.841 1.00 95.50 523 ALA A N 1
ATOM 3927 C CA . ALA A 1 523 ? -27.795 5.284 -0.874 1.00 95.50 523 ALA A CA 1
ATOM 3928 C C . ALA A 1 523 ? -28.868 4.286 -1.342 1.00 95.50 523 ALA A C 1
ATOM 3930 O O . ALA A 1 523 ? -29.538 3.689 -0.504 1.00 95.50 523 ALA A O 1
ATOM 3931 N N . GLU A 1 524 ? -29.065 4.112 -2.650 1.00 94.88 524 GLU A N 1
ATOM 3932 C CA . GLU A 1 524 ? -30.113 3.254 -3.221 1.00 94.88 524 GLU A CA 1
ATOM 3933 C C . GLU A 1 524 ? -30.094 1.813 -2.674 1.00 94.88 524 GLU A C 1
ATOM 3935 O O . GLU A 1 524 ? -31.148 1.378 -2.207 1.00 94.88 524 GLU A O 1
ATOM 3940 N N . PRO A 1 525 ? -28.946 1.105 -2.598 1.00 94.25 525 PRO A N 1
ATOM 3941 C CA . PRO A 1 525 ? -28.912 -0.243 -2.029 1.00 94.25 525 PRO A CA 1
ATOM 3942 C C . PRO A 1 525 ? -29.405 -0.309 -0.579 1.00 94.25 525 PRO A C 1
ATOM 3944 O O . PRO A 1 525 ? -30.027 -1.295 -0.193 1.00 94.25 525 PRO A O 1
ATOM 3947 N N . VAL A 1 526 ? -29.176 0.747 0.214 1.00 96.00 526 VAL A N 1
ATOM 3948 C CA . VAL A 1 526 ? -29.653 0.834 1.604 1.00 96.00 526 VAL A CA 1
ATOM 3949 C C . VAL A 1 526 ? -31.174 0.969 1.642 1.00 96.00 526 VAL A C 1
ATOM 3951 O O . VAL A 1 526 ? -31.821 0.318 2.449 1.00 96.00 526 VAL A O 1
ATOM 3954 N N . TRP A 1 527 ? -31.775 1.771 0.758 1.00 92.31 527 TRP A N 1
ATOM 3955 C CA . TRP A 1 527 ? -33.232 1.961 0.731 1.00 92.31 527 TRP A CA 1
ATOM 3956 C C . TRP A 1 527 ? -34.011 0.683 0.424 1.00 92.31 527 TRP A C 1
ATOM 3958 O O . TRP A 1 527 ? -35.148 0.535 0.870 1.00 92.31 527 TRP A O 1
ATOM 3968 N N . THR A 1 528 ? -33.416 -0.225 -0.347 1.00 92.38 528 THR A N 1
ATOM 3969 C CA . THR A 1 528 ? -34.047 -1.485 -0.755 1.00 92.38 528 THR A CA 1
ATOM 3970 C C . THR A 1 528 ? -33.718 -2.668 0.159 1.00 92.38 528 THR A C 1
ATOM 3972 O O . THR A 1 528 ? -34.299 -3.742 -0.018 1.00 92.38 528 THR A O 1
ATOM 3975 N N . SER A 1 529 ? -32.816 -2.485 1.128 1.00 96.19 529 SER A N 1
ATOM 3976 C CA . SER A 1 529 ? -32.286 -3.568 1.959 1.00 96.19 529 SER A CA 1
ATOM 3977 C C . SER A 1 529 ? -33.316 -4.115 2.957 1.00 96.19 529 SER A C 1
ATOM 3979 O O . SER A 1 529 ? -34.316 -3.458 3.286 1.00 96.19 529 SER A O 1
ATOM 3981 N N . ASP A 1 530 ? -33.089 -5.336 3.439 1.00 96.06 530 ASP A N 1
ATOM 3982 C CA . ASP A 1 530 ? -33.870 -5.915 4.534 1.00 96.06 530 ASP A CA 1
ATOM 3983 C C . ASP A 1 530 ? -33.616 -5.136 5.835 1.00 96.06 530 ASP A C 1
ATOM 3985 O O . ASP A 1 530 ? -34.567 -4.845 6.562 1.00 96.06 530 ASP A O 1
ATOM 3989 N N . ASP A 1 531 ? -32.381 -4.681 6.074 1.00 96.25 531 ASP A N 1
ATOM 3990 C CA . ASP A 1 531 ? -32.035 -3.854 7.243 1.00 96.25 531 ASP A CA 1
ATOM 3991 C C . ASP A 1 531 ? -32.841 -2.544 7.330 1.00 96.25 531 ASP A C 1
ATOM 3993 O O . ASP A 1 531 ? -33.227 -2.121 8.422 1.00 96.25 531 ASP A O 1
ATOM 3997 N N . ALA A 1 532 ? -33.134 -1.884 6.204 1.00 96.00 532 ALA A N 1
ATOM 3998 C CA . ALA A 1 532 ? -33.959 -0.675 6.214 1.00 96.00 532 ALA A CA 1
ATOM 3999 C C . ALA A 1 532 ? -35.415 -0.979 6.599 1.00 96.00 532 ALA A C 1
ATOM 4001 O O . ALA A 1 532 ? -36.037 -0.219 7.351 1.00 96.00 532 ALA A O 1
ATOM 4002 N N . ARG A 1 533 ? -35.954 -2.111 6.127 1.00 96.81 533 ARG A N 1
ATOM 4003 C CA . ARG A 1 533 ? -37.290 -2.595 6.509 1.00 96.81 533 ARG A CA 1
ATOM 4004 C C . ARG A 1 533 ? -37.338 -3.006 7.979 1.00 96.81 533 ARG A C 1
ATOM 4006 O O . ARG A 1 533 ? -38.300 -2.665 8.668 1.00 96.81 533 ARG A O 1
ATOM 4013 N N . GLU A 1 534 ? -36.300 -3.675 8.466 1.00 97.25 534 GLU A N 1
ATOM 4014 C CA . GLU A 1 534 ? -36.140 -4.050 9.869 1.00 97.25 534 GLU A CA 1
ATOM 4015 C C . GLU A 1 534 ? -36.056 -2.817 10.770 1.00 97.25 534 GLU A C 1
ATOM 4017 O O . GLU A 1 534 ? -36.810 -2.712 11.733 1.00 97.25 534 GLU A O 1
ATOM 4022 N N . GLY A 1 535 ? -35.231 -1.825 10.423 1.00 95.88 535 GLY A N 1
ATOM 4023 C CA . GLY A 1 535 ? -35.119 -0.583 11.190 1.00 95.88 535 GLY A CA 1
ATOM 4024 C C . GLY A 1 535 ? -36.452 0.163 11.309 1.00 95.88 535 GLY A C 1
ATOM 4025 O O . GLY A 1 535 ? -36.817 0.618 12.395 1.00 95.88 535 GLY A O 1
ATOM 4026 N N . ALA A 1 536 ? -37.221 0.242 10.217 1.00 95.94 536 ALA A N 1
ATOM 4027 C CA . ALA A 1 536 ? -38.558 0.833 10.233 1.00 95.94 536 ALA A CA 1
ATOM 4028 C C . ALA A 1 536 ? -39.552 0.024 11.090 1.00 95.94 536 ALA A C 1
ATOM 4030 O O . ALA A 1 536 ? -40.341 0.609 11.838 1.00 95.94 536 ALA A O 1
ATOM 4031 N N . SER A 1 537 ? -39.495 -1.308 11.011 1.00 97.12 537 SER A N 1
ATOM 4032 C CA . SER A 1 537 ? -40.376 -2.213 11.761 1.00 97.12 537 SER A CA 1
ATOM 4033 C C . SER A 1 537 ? -40.068 -2.182 13.260 1.00 97.12 537 SER A C 1
ATOM 4035 O O . SER A 1 537 ? -40.965 -1.947 14.066 1.00 97.12 537 SER A O 1
ATOM 4037 N N . ALA A 1 538 ? -38.794 -2.305 13.639 1.00 96.81 538 ALA A N 1
ATOM 4038 C CA . ALA A 1 538 ? -38.326 -2.237 15.020 1.00 96.81 538 ALA A CA 1
ATOM 4039 C C . ALA A 1 538 ? -38.688 -0.901 15.688 1.00 96.81 538 ALA A C 1
ATOM 4041 O O . ALA A 1 538 ? -39.152 -0.881 16.830 1.00 96.81 538 ALA A O 1
ATOM 4042 N N . PHE A 1 539 ? -38.566 0.213 14.954 1.00 96.38 539 PHE A N 1
ATOM 4043 C CA . PHE A 1 539 ? -39.000 1.527 15.428 1.00 96.38 539 PHE A CA 1
ATOM 4044 C C . PHE A 1 539 ? -40.512 1.578 15.700 1.00 96.38 539 PHE A C 1
ATOM 4046 O O . PHE A 1 539 ? -40.932 2.055 16.758 1.00 96.38 539 PHE A O 1
ATOM 4053 N N . ALA A 1 540 ? -41.336 1.069 14.777 1.00 96.38 540 ALA A N 1
ATOM 4054 C CA . ALA A 1 540 ? -42.789 1.021 14.944 1.00 96.38 540 ALA A CA 1
ATOM 4055 C C . ALA A 1 540 ? -43.212 0.117 16.120 1.00 96.38 540 ALA A C 1
ATOM 4057 O O . ALA A 1 540 ? -44.143 0.448 16.857 1.00 96.38 540 ALA A O 1
ATOM 4058 N N . GLU A 1 541 ? -42.495 -0.989 16.324 1.00 97.00 541 GLU A N 1
ATOM 4059 C CA . GLU A 1 541 ? -42.725 -1.984 17.377 1.00 97.00 541 GLU A CA 1
ATOM 4060 C C . GLU A 1 541 ? -42.075 -1.621 18.725 1.00 97.00 541 GLU A C 1
ATOM 4062 O O . GLU A 1 541 ? -42.354 -2.271 19.733 1.00 97.00 541 GLU A O 1
ATOM 4067 N N . ARG A 1 542 ? -41.252 -0.562 18.773 1.00 95.69 542 ARG A N 1
ATOM 4068 C CA . ARG A 1 542 ? -40.487 -0.112 19.954 1.00 95.69 542 ARG A CA 1
ATOM 4069 C C . ARG A 1 542 ? -39.589 -1.202 20.549 1.00 95.69 542 ARG A C 1
ATOM 4071 O O . ARG A 1 542 ? -39.520 -1.359 21.770 1.00 95.69 542 ARG A O 1
ATOM 4078 N N . ARG A 1 543 ? -38.895 -1.931 19.683 1.00 97.50 543 ARG A N 1
ATOM 4079 C CA . ARG A 1 543 ? -37.865 -2.910 20.051 1.00 97.50 543 ARG A CA 1
ATOM 4080 C C . ARG A 1 543 ? -36.523 -2.523 19.441 1.00 97.50 543 ARG A C 1
ATOM 4082 O O . ARG A 1 543 ? -36.468 -1.687 18.541 1.00 97.50 543 ARG A O 1
ATOM 4089 N N . ASP A 1 544 ? -35.458 -3.156 19.915 1.00 93.75 544 ASP A N 1
ATOM 4090 C CA . ASP A 1 544 ? -34.152 -3.017 19.281 1.00 93.75 544 ASP A CA 1
ATOM 4091 C C . ASP A 1 544 ? -34.157 -3.711 17.903 1.00 93.75 544 ASP A C 1
ATOM 4093 O O . ASP A 1 544 ? -34.779 -4.774 17.755 1.00 93.75 544 ASP A O 1
ATOM 4097 N N . PRO A 1 545 ? -33.521 -3.109 16.883 1.00 94.69 545 PRO A N 1
ATOM 4098 C CA . PRO A 1 545 ? -33.416 -3.707 15.559 1.00 94.69 545 PRO A CA 1
ATOM 4099 C C . PRO A 1 545 ? -32.347 -4.806 15.507 1.00 94.69 545 PRO A C 1
ATOM 4101 O O . PRO A 1 545 ? -31.287 -4.695 16.126 1.00 94.69 545 PRO A O 1
ATOM 4104 N N . GLU A 1 546 ? -32.595 -5.832 14.698 1.00 94.06 546 GLU A N 1
ATOM 4105 C CA . GLU A 1 546 ? -31.652 -6.920 14.421 1.00 94.06 546 GLU A CA 1
ATOM 4106 C C . GLU A 1 546 ? -31.067 -6.799 13.008 1.00 94.06 546 GLU A C 1
ATOM 4108 O O . GLU A 1 546 ? -31.549 -7.416 12.060 1.00 94.06 546 GLU A O 1
ATOM 4113 N N . PHE A 1 547 ? -30.001 -6.011 12.860 1.00 94.62 547 PHE A N 1
ATOM 4114 C CA . PHE A 1 547 ? -29.374 -5.792 11.554 1.00 94.62 547 PHE A CA 1
ATOM 4115 C C . PHE A 1 547 ? -28.432 -6.925 11.134 1.00 94.62 547 PHE A C 1
ATOM 4117 O O . PHE A 1 547 ? -27.574 -7.368 11.906 1.00 94.62 547 PHE A O 1
ATOM 4124 N N . ARG A 1 548 ? -28.539 -7.342 9.871 1.00 89.31 548 ARG A N 1
ATOM 4125 C CA . ARG A 1 548 ? -27.784 -8.458 9.278 1.00 89.31 548 ARG A CA 1
ATOM 4126 C C . ARG A 1 548 ? -26.847 -8.032 8.154 1.00 89.31 548 ARG A C 1
ATOM 4128 O O . ARG A 1 548 ? -25.891 -8.753 7.880 1.00 89.31 548 ARG A O 1
ATOM 4135 N N . GLY A 1 549 ? -27.037 -6.840 7.592 1.00 86.94 549 GLY A N 1
ATOM 4136 C CA . GLY A 1 549 ? -26.247 -6.340 6.468 1.00 86.94 549 GLY A CA 1
ATOM 4137 C C . GLY A 1 549 ? -26.739 -6.834 5.108 1.00 86.94 549 GLY A C 1
ATOM 4138 O O . GLY A 1 549 ? -25.921 -6.970 4.200 1.00 86.94 549 GLY A O 1
ATOM 4139 N N . GLU A 1 550 ? -28.039 -7.108 4.980 1.00 86.19 550 GLU A N 1
ATOM 4140 C CA . GLU A 1 550 ? -28.706 -7.598 3.762 1.00 86.19 550 GLU A CA 1
ATOM 4141 C C . GLU A 1 550 ? -29.882 -6.708 3.329 1.00 86.19 550 GLU A C 1
ATOM 4143 O O . GLU A 1 550 ? -30.443 -5.966 4.178 1.00 86.19 550 GLU A O 1
#